Protein AF-A0A9L0I6N2-F1 (afdb_monomer_lite)

Secondary structure (DSSP, 8-state):
-HHHHHHHHHHHHHHHHHHHHSHHHHHHHHHHTTTT-THHHHHGGG----SS--PPP----S-TTTTT--HHHHS-SS--HHHHHHHHHHHHHHTT----HHHHTTHHHHHH-HHHHHHHHHHHHHHHHHT-SSSHHHHHHHHHHHHHHHHHHHHHTT----SS--S-----TTT-TTSPPHHHHHHHHHHHHHHHTSPPTT-SSTTGGG-SS---HHHHHHHHHHTT-HHHHHHHHHHHHHHHHHHHHHHHTTS--S-TT---HHHHHHHHHHHHS--HHHHHHHHHHHHT-SSHHIIIIIT-TT-HHHHHHHHHHTT-HHHHHHHHHH-TTS-HHHHHHHHHHHHHHTT-HHHHHHHHHHHHHH-SS--HHHHHHHHHHHHHTT--S------TTSSS--HHHHHHHHHHHHHTT-HHHHHHHHHHHHHHHHHHHHHS-TT-HHHHTTT-

pLDDT: mean 76.74, std 15.29, range [29.94, 94.12]

Organism: Equus asinus (NCBI:txid9793)

Structure (mmCIF, N/CA/C/O backbone):
data_AF-A0A9L0I6N2-F1
#
_entry.id   AF-A0A9L0I6N2-F1
#
loop_
_atom_site.group_PDB
_atom_site.id
_atom_site.type_symbol
_atom_site.label_atom_id
_atom_site.label_alt_id
_atom_site.label_comp_id
_atom_site.label_asym_id
_atom_site.label_entity_id
_atom_site.label_seq_id
_atom_site.pdbx_PDB_ins_code
_atom_site.Cartn_x
_atom_site.Cartn_y
_atom_site.Cartn_z
_atom_site.occupancy
_atom_site.B_iso_or_equiv
_atom_site.auth_seq_id
_atom_site.auth_comp_id
_atom_site.auth_asym_id
_atom_site.auth_atom_id
_atom_site.pdbx_PDB_model_num
ATOM 1 N N . MET A 1 1 ? -12.540 -26.976 2.824 1.00 43.28 1 MET A N 1
ATOM 2 C CA . MET A 1 1 ? -13.479 -25.825 2.878 1.00 43.28 1 MET A CA 1
ATOM 3 C C . MET A 1 1 ? -14.741 -26.036 3.734 1.00 43.28 1 MET A C 1
ATOM 5 O O . MET A 1 1 ? -15.064 -25.135 4.497 1.00 43.28 1 MET A O 1
ATOM 9 N N . LYS A 1 2 ? -15.456 -27.177 3.687 1.00 45.53 2 LYS A N 1
ATOM 10 C CA . LYS A 1 2 ? -16.758 -27.330 4.389 1.00 45.53 2 LYS A CA 1
ATOM 11 C C . LYS A 1 2 ? -16.704 -27.286 5.935 1.00 45.53 2 LYS A C 1
ATOM 13 O O . LYS A 1 2 ? -17.601 -26.705 6.534 1.00 45.53 2 LYS A O 1
ATOM 18 N N . LEU A 1 3 ? -15.654 -27.807 6.588 1.00 44.88 3 LEU A N 1
ATOM 19 C CA . LEU A 1 3 ? -15.541 -27.771 8.064 1.00 44.88 3 LEU A CA 1
ATOM 20 C C . LEU A 1 3 ? -15.314 -26.362 8.646 1.00 44.88 3 LEU A C 1
ATOM 22 O O . LEU A 1 3 ? -15.829 -26.064 9.722 1.00 44.88 3 LEU A O 1
ATOM 26 N N . GLY A 1 4 ? -14.582 -25.489 7.942 1.00 58.53 4 GLY A N 1
ATOM 27 C CA . GLY A 1 4 ? -14.341 -24.111 8.394 1.00 58.53 4 GLY A CA 1
ATOM 28 C C . GLY A 1 4 ? -15.640 -23.309 8.489 1.00 58.53 4 GLY A C 1
ATOM 29 O O . GLY A 1 4 ? -15.876 -22.618 9.474 1.00 58.53 4 GLY A O 1
ATOM 30 N N . SER A 1 5 ? -16.544 -23.499 7.523 1.00 71.25 5 SER A N 1
ATOM 31 C CA . SER A 1 5 ? -17.856 -22.844 7.516 1.00 71.25 5 SER A CA 1
ATOM 32 C C . SER A 1 5 ? -18.735 -23.256 8.705 1.00 71.25 5 SER A C 1
ATOM 34 O O . SER A 1 5 ? -19.420 -22.412 9.277 1.00 71.25 5 SER A O 1
ATOM 36 N N . VAL A 1 6 ? -18.689 -24.526 9.128 1.00 83.75 6 VAL A N 1
ATOM 37 C CA . VAL A 1 6 ? -19.496 -25.016 10.262 1.00 83.75 6 VAL A CA 1
ATOM 38 C C . VAL A 1 6 ? -19.011 -24.426 11.586 1.00 83.75 6 VAL A C 1
ATOM 40 O O . VAL A 1 6 ? -19.833 -23.951 12.368 1.00 83.75 6 VAL A O 1
ATOM 43 N N . LYS A 1 7 ? -17.691 -24.384 11.820 1.00 85.56 7 LYS A N 1
ATOM 44 C CA . LYS A 1 7 ? -17.122 -23.771 13.032 1.00 85.56 7 LYS A CA 1
ATOM 45 C C . LYS A 1 7 ? -17.431 -22.275 13.112 1.00 85.56 7 LYS A C 1
ATOM 47 O O . LYS A 1 7 ? -17.860 -21.813 14.163 1.00 85.56 7 LYS A O 1
ATOM 52 N N . VAL A 1 8 ? -17.298 -21.545 11.999 1.00 86.75 8 VAL A N 1
ATOM 53 C CA . VAL A 1 8 ? -17.641 -20.110 11.934 1.00 86.75 8 VAL A CA 1
ATOM 54 C C . VAL A 1 8 ? -19.121 -19.888 12.244 1.00 86.75 8 VAL A C 1
ATOM 56 O O . VAL A 1 8 ? -19.456 -19.020 13.041 1.00 86.75 8 VAL A O 1
ATOM 59 N N . ARG A 1 9 ? -20.019 -20.697 11.666 1.00 86.94 9 ARG A N 1
ATOM 60 C CA . ARG A 1 9 ? -21.462 -20.602 11.947 1.00 86.94 9 ARG A CA 1
ATOM 61 C C . ARG A 1 9 ? -21.775 -20.899 13.410 1.00 86.94 9 ARG A C 1
ATOM 63 O O . ARG A 1 9 ? -22.544 -20.166 14.017 1.00 86.94 9 ARG A O 1
ATOM 70 N N . SER A 1 10 ? -21.168 -21.937 13.984 1.00 87.38 10 SER A N 1
ATOM 71 C CA . SER A 1 10 ? -21.347 -22.270 15.400 1.00 87.38 10 SER A CA 1
ATOM 72 C C . SER A 1 10 ? -20.882 -21.132 16.307 1.00 87.38 10 SER A C 1
ATOM 74 O O . SER A 1 10 ? -21.614 -20.753 17.216 1.00 87.38 10 SER A O 1
ATOM 76 N N . ALA A 1 11 ? -19.702 -20.563 16.046 1.00 86.69 11 ALA A N 1
ATOM 77 C CA . ALA A 1 11 ? -19.175 -19.429 16.800 1.00 86.69 11 ALA A CA 1
ATOM 78 C C . ALA A 1 11 ? -20.093 -18.201 16.693 1.00 86.69 11 ALA A C 1
ATOM 80 O O . ALA A 1 11 ? -20.437 -17.610 17.714 1.00 86.69 11 ALA A O 1
ATOM 81 N N . ALA A 1 12 ? -20.579 -17.882 15.489 1.00 87.25 12 ALA A N 1
ATOM 82 C CA . ALA A 1 12 ? -21.485 -16.758 15.263 1.00 87.25 12 ALA A CA 1
ATOM 83 C C . ALA A 1 12 ? -22.802 -16.919 16.033 1.00 87.25 12 ALA A C 1
ATOM 85 O O . ALA A 1 12 ? -23.264 -15.982 16.679 1.00 87.25 12 ALA A O 1
ATOM 86 N N . VAL A 1 13 ? -23.385 -18.123 16.014 1.00 87.00 13 VAL A N 1
ATOM 87 C CA . VAL A 1 13 ? -24.610 -18.430 16.765 1.00 87.00 13 VAL A CA 1
ATOM 88 C C . VAL A 1 13 ? -24.383 -18.293 18.270 1.00 87.00 13 VAL A C 1
ATOM 90 O O . VAL A 1 13 ? -25.239 -17.742 18.959 1.00 87.00 13 VAL A O 1
ATOM 93 N N . THR A 1 14 ? -23.247 -18.767 18.786 1.00 86.50 14 THR A N 1
ATOM 94 C CA . THR A 1 14 ? -22.899 -18.626 20.206 1.00 86.50 14 THR A CA 1
ATOM 95 C C . THR A 1 14 ? -22.744 -17.156 20.596 1.00 86.50 14 THR A C 1
ATOM 97 O O . THR A 1 14 ? -23.366 -16.728 21.567 1.00 86.50 14 THR A O 1
ATOM 100 N N . CYS A 1 15 ? -21.998 -16.361 19.820 1.00 86.06 15 CYS A N 1
ATOM 101 C CA . CYS A 1 15 ? -21.836 -14.927 20.070 1.00 86.06 15 CYS A CA 1
ATOM 102 C C . CYS A 1 15 ? -23.183 -14.193 20.037 1.00 86.06 15 CYS A C 1
ATOM 104 O O . CYS A 1 15 ? -23.498 -13.473 20.979 1.00 86.06 15 CYS A O 1
ATOM 106 N N . LEU A 1 16 ? -24.020 -14.424 19.018 1.00 86.50 16 LEU A N 1
ATOM 107 C CA . LEU A 1 16 ? -25.335 -13.778 18.904 1.00 86.50 16 LEU A CA 1
ATOM 108 C C . LEU A 1 16 ? -26.267 -14.130 20.067 1.00 86.50 16 LEU A C 1
ATOM 110 O O . LEU A 1 16 ? -26.911 -13.244 20.624 1.00 86.50 16 LEU A O 1
ATOM 114 N N . LYS A 1 17 ? -26.321 -15.407 20.465 1.00 85.62 17 LYS A N 1
ATOM 115 C CA . LYS A 1 17 ? -27.121 -15.839 21.621 1.00 85.62 17 LYS A CA 1
ATOM 116 C C . LYS A 1 17 ? -26.654 -15.176 22.910 1.00 85.62 17 LYS A C 1
ATOM 118 O O . LYS A 1 17 ? -27.492 -14.760 23.705 1.00 85.62 17 LYS A O 1
ATOM 123 N N . ASN A 1 18 ? -25.341 -15.074 23.108 1.00 84.69 18 ASN A N 1
ATOM 124 C CA . ASN A 1 18 ? -24.776 -14.458 24.302 1.00 84.69 18 ASN A CA 1
ATOM 125 C C . ASN A 1 18 ? -25.032 -12.945 24.319 1.00 84.69 18 ASN A C 1
ATOM 127 O O . ASN A 1 18 ? -25.491 -12.438 25.336 1.00 84.69 18 ASN A O 1
ATOM 131 N N . ILE A 1 19 ? -24.822 -12.247 23.196 1.00 85.75 19 ILE A N 1
ATOM 132 C CA . ILE A 1 19 ? -25.067 -10.800 23.066 1.00 85.75 19 ILE A CA 1
ATOM 133 C C . ILE A 1 19 ? -26.544 -10.477 23.309 1.00 85.75 19 ILE A C 1
ATOM 135 O O . ILE A 1 19 ? -26.860 -9.574 24.070 1.00 85.75 19 ILE A O 1
ATOM 139 N N . LEU A 1 20 ? -27.475 -11.234 22.722 1.00 83.62 20 LEU A N 1
ATOM 140 C CA . LEU A 1 20 ? -28.909 -11.008 22.945 1.00 83.62 20 LEU A CA 1
ATOM 141 C C . LEU A 1 20 ? -29.366 -11.392 24.362 1.00 83.62 20 LEU A C 1
ATOM 143 O O . LEU A 1 20 ? -30.447 -10.983 24.779 1.00 83.62 20 LEU A O 1
ATOM 147 N N . ALA A 1 21 ? -28.572 -12.169 25.104 1.00 83.19 21 ALA A N 1
ATOM 148 C CA . ALA A 1 21 ? -28.856 -12.530 26.490 1.00 83.19 21 ALA A CA 1
ATOM 149 C C . ALA A 1 21 ? -28.376 -11.479 27.514 1.00 83.19 21 ALA A C 1
ATOM 151 O O . ALA A 1 21 ? -28.763 -11.564 28.685 1.00 83.19 21 ALA A O 1
ATOM 152 N N . THR A 1 22 ? -27.563 -10.491 27.116 1.00 82.81 22 THR A N 1
ATOM 153 C CA . THR A 1 22 ? -27.103 -9.413 28.012 1.00 82.81 22 THR A CA 1
ATOM 154 C C . THR A 1 22 ? -28.194 -8.367 28.254 1.00 82.81 22 THR A C 1
ATOM 156 O O . THR A 1 22 ? -29.207 -8.307 27.548 1.00 82.81 22 THR A O 1
ATOM 159 N N . LYS A 1 23 ? -27.997 -7.502 29.259 1.00 78.62 23 LYS A N 1
ATOM 160 C CA . LYS A 1 23 ? -28.908 -6.376 29.547 1.00 78.62 23 LYS A CA 1
ATOM 161 C C . LYS A 1 23 ? -28.965 -5.391 28.372 1.00 78.62 23 LYS A C 1
ATOM 163 O O . LYS A 1 23 ? -30.046 -4.930 28.008 1.00 78.62 23 LYS A O 1
ATOM 168 N N . THR A 1 24 ? -27.814 -5.131 27.753 1.00 80.69 24 THR A N 1
ATOM 169 C CA . THR A 1 24 ? -27.653 -4.282 26.562 1.00 80.69 24 THR A CA 1
ATOM 170 C C . THR A 1 24 ? -28.343 -4.863 25.322 1.00 80.69 24 THR A C 1
ATOM 172 O O . THR A 1 24 ? -29.019 -4.138 24.593 1.00 80.69 24 THR A O 1
ATOM 175 N N . GLY A 1 25 ? -28.272 -6.181 25.107 1.00 81.12 25 GLY A N 1
ATOM 176 C CA . GLY A 1 25 ? -28.994 -6.845 24.017 1.00 81.12 25 GLY A CA 1
ATOM 177 C C . GLY A 1 25 ? -30.518 -6.764 24.165 1.00 81.12 25 GLY A C 1
ATOM 178 O O . GLY A 1 25 ? -31.237 -6.570 23.183 1.00 81.12 25 GLY A O 1
ATOM 179 N N . HIS A 1 26 ? -31.024 -6.846 25.399 1.00 79.88 26 HIS A N 1
ATOM 180 C CA . HIS A 1 26 ? -32.454 -6.700 25.677 1.00 79.88 26 HIS A CA 1
ATOM 181 C C . HIS A 1 26 ? -32.957 -5.266 25.468 1.00 79.88 26 HIS A C 1
ATOM 183 O O . HIS A 1 26 ? -34.037 -5.086 24.906 1.00 79.88 26 HIS A O 1
ATOM 189 N N . SER A 1 27 ? -32.195 -4.245 25.880 1.00 81.31 27 SER A N 1
ATOM 190 C CA . SER A 1 27 ? -32.579 -2.847 25.638 1.00 81.31 27 SER A CA 1
ATOM 191 C C . SER A 1 27 ? -32.577 -2.510 24.146 1.00 81.31 27 SER A C 1
ATOM 193 O O . SER A 1 27 ? -33.530 -1.896 23.666 1.00 81.31 27 SER A O 1
ATOM 195 N N . PHE A 1 28 ? -31.579 -2.990 23.394 1.00 83.50 28 PHE A N 1
ATOM 196 C CA . PHE A 1 28 ? -31.546 -2.893 21.932 1.00 83.50 28 PHE A CA 1
ATOM 197 C C . PHE A 1 28 ? -32.818 -3.478 21.301 1.00 83.50 28 PHE A C 1
ATOM 199 O O . PHE A 1 28 ? -33.461 -2.828 20.476 1.00 83.50 28 PHE A O 1
ATOM 206 N N . TRP A 1 29 ? -33.235 -4.669 21.738 1.00 80.19 29 TRP A N 1
ATOM 207 C CA . TRP A 1 29 ? -34.433 -5.323 21.213 1.00 80.19 29 TRP A CA 1
ATOM 208 C C . TRP A 1 29 ? -35.712 -4.505 21.444 1.00 80.19 29 TRP A C 1
ATOM 210 O O . TRP A 1 29 ? -36.532 -4.373 20.537 1.00 80.19 29 TRP A O 1
ATOM 220 N N . GLU A 1 30 ? -35.896 -3.935 22.637 1.00 80.44 30 GLU A N 1
ATOM 221 C CA . GLU A 1 30 ? -37.092 -3.141 22.960 1.00 80.44 30 GLU A CA 1
ATOM 222 C C . GLU A 1 30 ? -37.143 -1.798 22.214 1.00 80.44 30 GLU A C 1
ATOM 224 O O . GLU A 1 30 ? -38.230 -1.322 21.875 1.00 80.44 30 GLU A O 1
ATOM 229 N N . ILE A 1 31 ? -35.983 -1.205 21.912 1.00 81.38 31 ILE A N 1
ATOM 230 C CA . ILE A 1 31 ? -35.887 0.002 21.080 1.00 81.38 31 ILE A CA 1
ATOM 231 C C . ILE A 1 31 ? -36.277 -0.334 19.637 1.00 81.38 31 ILE A C 1
ATOM 233 O O . ILE A 1 31 ? -37.157 0.311 19.067 1.00 81.38 31 ILE A O 1
ATOM 237 N N . TYR A 1 32 ? -35.671 -1.376 19.065 1.00 77.50 32 TYR A N 1
ATOM 238 C CA . TYR A 1 32 ? -35.809 -1.677 17.640 1.00 77.50 32 TYR A CA 1
ATOM 239 C C . TYR A 1 32 ? -37.101 -2.417 17.275 1.00 77.50 32 TYR A C 1
ATOM 241 O O . TYR A 1 32 ? -37.584 -2.310 16.148 1.00 77.50 32 TYR A O 1
ATOM 249 N N . LYS A 1 33 ? -37.755 -3.088 18.233 1.00 75.69 33 LYS A N 1
ATOM 250 C CA . LYS A 1 33 ? -39.103 -3.650 18.035 1.00 75.69 33 LYS A CA 1
ATOM 251 C C . LYS A 1 33 ? -40.115 -2.591 17.570 1.00 75.69 33 LYS A C 1
ATOM 253 O O . LYS A 1 33 ? -41.088 -2.936 16.904 1.00 75.69 33 LYS A O 1
ATOM 258 N N . LYS A 1 34 ? -39.894 -1.315 17.910 1.00 71.50 34 LYS A N 1
ATOM 259 C CA . LYS A 1 34 ? -40.766 -0.195 17.529 1.00 71.50 34 LYS A CA 1
ATOM 260 C C . LYS A 1 34 ? -40.524 0.317 16.105 1.00 71.50 34 LYS A C 1
ATOM 262 O O . LYS A 1 34 ? -41.421 0.937 15.550 1.00 71.50 34 LYS A O 1
ATOM 267 N N . THR A 1 35 ? -39.358 0.059 15.511 1.00 69.19 35 THR A N 1
ATOM 268 C CA . THR A 1 35 ? -38.932 0.632 14.220 1.00 69.19 35 THR A CA 1
ATOM 269 C C . THR A 1 35 ? -39.168 -0.271 13.003 1.00 69.19 35 THR A C 1
ATOM 271 O O . THR A 1 35 ? -38.786 0.101 11.899 1.00 69.19 35 THR A O 1
ATOM 274 N N . THR A 1 36 ? -39.844 -1.421 13.155 1.00 66.94 36 THR A N 1
ATOM 275 C CA . THR A 1 36 ? -40.157 -2.366 12.052 1.00 66.94 36 THR A CA 1
ATOM 276 C C . THR A 1 36 ? -38.951 -2.681 11.155 1.00 66.94 36 THR A C 1
ATOM 278 O O . THR A 1 36 ? -39.049 -2.657 9.932 1.00 66.94 36 THR A O 1
ATOM 281 N N . ASP A 1 37 ? -37.796 -2.968 11.758 1.00 74.25 37 ASP A N 1
ATOM 282 C CA . ASP A 1 37 ? -36.598 -3.352 11.008 1.00 74.25 37 ASP A CA 1
ATOM 283 C C . ASP A 1 37 ? -36.689 -4.830 10.555 1.00 74.25 37 ASP A C 1
ATOM 285 O O . ASP A 1 37 ? -36.819 -5.723 11.407 1.00 74.25 37 ASP A O 1
ATOM 289 N N . PRO A 1 38 ? -36.607 -5.135 9.242 1.00 77.62 38 PRO A N 1
ATOM 290 C CA . PRO A 1 38 ? -36.622 -6.507 8.731 1.00 77.62 38 PRO A CA 1
ATOM 291 C C . PRO A 1 38 ? -35.465 -7.379 9.254 1.00 77.62 38 PRO A C 1
ATOM 293 O O . PRO A 1 38 ? -35.594 -8.605 9.274 1.00 77.62 38 PRO A O 1
ATOM 296 N N . MET A 1 39 ? -34.360 -6.793 9.733 1.00 75.25 39 MET A N 1
ATOM 297 C CA . MET A 1 39 ? -33.231 -7.539 10.308 1.00 75.25 39 MET A CA 1
ATOM 298 C C . MET A 1 39 ? -33.570 -8.227 11.637 1.00 75.25 39 MET A C 1
ATOM 300 O O . MET A 1 39 ? -33.010 -9.282 11.948 1.00 75.25 39 MET A O 1
ATOM 304 N N . LEU A 1 40 ? -34.541 -7.713 12.400 1.00 76.62 40 LEU A N 1
ATOM 305 C CA . LEU A 1 40 ? -34.967 -8.325 13.666 1.00 76.62 40 LEU A CA 1
ATOM 306 C C . LEU A 1 40 ? -35.593 -9.708 13.476 1.00 76.62 40 LEU 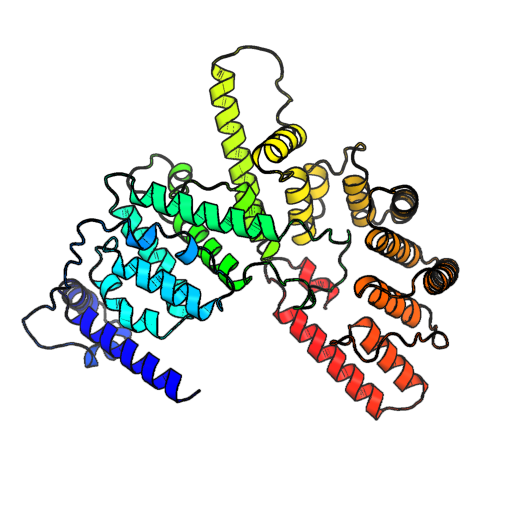A C 1
ATOM 308 O O . LEU A 1 40 ? -35.489 -10.555 14.364 1.00 76.62 40 LEU A O 1
ATOM 312 N N . ILE A 1 41 ? -36.201 -9.963 12.315 1.00 77.88 41 ILE A N 1
ATOM 313 C CA . ILE A 1 41 ? -36.794 -11.264 11.980 1.00 77.88 41 ILE A CA 1
ATOM 314 C C . ILE A 1 41 ? -35.710 -12.350 11.995 1.00 77.88 41 ILE A C 1
ATOM 316 O O . ILE A 1 41 ? -35.926 -13.4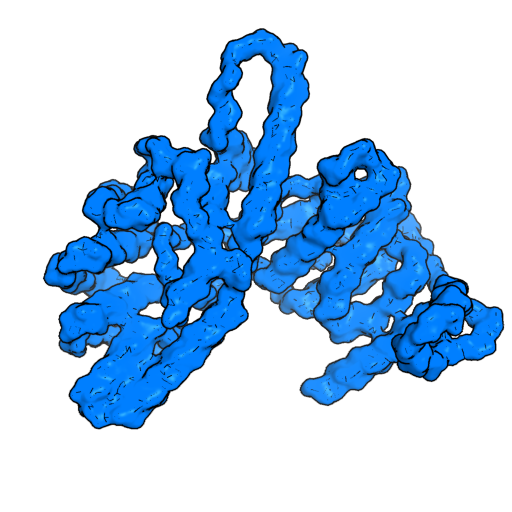36 12.533 1.00 77.88 41 ILE A O 1
ATOM 320 N N . TYR A 1 42 ? -34.518 -12.032 11.486 1.00 81.00 42 TYR A N 1
ATOM 321 C CA . TYR A 1 42 ? -33.380 -12.951 11.461 1.00 81.00 42 TYR A CA 1
ATOM 322 C C . TYR A 1 42 ? -32.719 -13.135 12.832 1.00 81.00 42 TYR A C 1
ATOM 324 O O . TYR A 1 42 ? -32.116 -14.177 13.084 1.00 81.00 42 TYR A O 1
ATOM 332 N N . LEU A 1 43 ? -32.845 -12.156 13.732 1.00 81.81 43 LEU A N 1
ATOM 333 C CA . LEU A 1 43 ? -32.288 -12.216 15.087 1.00 81.81 43 LEU A CA 1
ATOM 334 C C . LEU A 1 43 ? -33.218 -12.916 16.091 1.00 81.81 43 LEU A C 1
ATOM 336 O O . LEU A 1 43 ? -32.746 -13.467 17.088 1.00 81.81 43 LEU A O 1
ATOM 340 N N . HIS A 1 44 ? -34.525 -12.958 15.814 1.00 79.00 44 HIS A N 1
ATOM 341 C CA . HIS A 1 44 ? -35.540 -13.563 16.682 1.00 79.00 44 HIS A CA 1
ATOM 342 C C . HIS A 1 44 ? -35.218 -15.003 17.146 1.00 79.00 44 HIS A C 1
ATOM 344 O O . HIS A 1 44 ? -35.379 -15.281 18.337 1.00 79.00 44 HIS A O 1
ATOM 350 N N . PRO A 1 45 ? -34.717 -15.923 16.292 1.00 81.69 45 PRO A N 1
ATOM 351 C CA . PRO A 1 45 ? -34.408 -17.299 16.700 1.00 81.69 45 PRO A CA 1
ATOM 352 C C . PRO A 1 45 ? -33.291 -17.419 17.749 1.00 81.69 45 PRO A C 1
ATOM 354 O O . PRO A 1 45 ? -33.167 -18.455 18.403 1.00 81.69 45 PRO A O 1
ATOM 357 N N . PHE A 1 46 ? -32.458 -16.387 17.902 1.00 79.88 46 PHE A N 1
ATOM 358 C CA . PHE A 1 46 ? -31.312 -16.390 18.815 1.00 79.88 46 PHE A CA 1
ATOM 359 C C . PHE A 1 46 ? -31.632 -15.777 20.181 1.00 79.88 46 PHE A C 1
ATOM 361 O O . PHE A 1 46 ? -30.799 -15.827 21.086 1.00 79.88 46 PHE A O 1
ATOM 368 N N . ARG A 1 47 ? -32.845 -15.244 20.361 1.00 76.38 47 ARG A N 1
ATOM 369 C CA . ARG A 1 47 ? -33.296 -14.679 21.631 1.00 76.38 47 ARG A CA 1
ATOM 370 C C . ARG A 1 47 ? -33.510 -15.778 22.668 1.00 76.38 47 ARG A C 1
ATOM 372 O O . ARG A 1 47 ? -34.206 -16.764 22.432 1.00 76.38 47 ARG A O 1
ATOM 379 N N . THR A 1 48 ? -32.978 -15.569 23.866 1.00 68.44 48 THR A N 1
ATOM 380 C CA . THR A 1 48 ? -33.305 -16.394 25.030 1.00 68.44 48 THR A CA 1
ATOM 381 C C . THR A 1 48 ? -34.492 -15.775 25.776 1.00 68.44 48 THR A C 1
ATOM 383 O O . THR A 1 48 ? -34.518 -14.582 26.049 1.00 68.44 48 THR A O 1
ATOM 386 N N . SER A 1 49 ? -35.517 -16.568 26.109 1.00 58.72 49 SER A N 1
ATOM 387 C CA . SER A 1 49 ? -36.705 -16.092 26.850 1.00 58.72 49 SER A CA 1
ATOM 388 C C . SER A 1 49 ? -36.481 -15.981 28.368 1.00 58.72 49 SER A C 1
ATOM 390 O O . SER A 1 49 ? -37.425 -15.776 29.135 1.00 58.72 49 SER A O 1
ATOM 392 N N . ARG A 1 50 ? -35.240 -16.176 28.834 1.00 56.06 50 ARG A N 1
ATOM 393 C CA . ARG A 1 50 ? -34.921 -16.285 30.260 1.00 56.06 50 ARG A CA 1
ATOM 394 C C . ARG A 1 50 ? -34.800 -14.896 30.887 1.00 56.06 50 ARG A C 1
ATOM 396 O O . ARG A 1 50 ? -34.005 -14.083 30.449 1.00 56.06 50 ARG A O 1
ATOM 403 N N . LYS A 1 51 ? -35.514 -14.678 31.998 1.00 53.16 51 LYS A N 1
ATOM 404 C CA . LYS A 1 51 ? -35.446 -13.458 32.833 1.00 53.16 51 LYS A CA 1
ATOM 405 C C . LYS A 1 51 ? -34.101 -13.252 33.560 1.00 53.16 51 LYS A C 1
ATOM 407 O O . LYS A 1 51 ? -33.946 -12.263 34.266 1.00 53.16 51 LYS A O 1
ATOM 412 N N . LYS A 1 52 ? -33.157 -14.196 33.449 1.00 56.09 52 LYS A N 1
ATOM 413 C CA . LYS A 1 52 ? -31.809 -14.090 34.024 1.00 56.09 52 LYS A CA 1
ATOM 414 C C . LYS A 1 52 ? -30.856 -13.624 32.929 1.00 56.09 52 LYS A C 1
ATOM 416 O O . LYS A 1 52 ? -30.625 -14.373 31.982 1.00 56.09 52 LYS A O 1
ATOM 421 N N . PHE A 1 53 ? -30.346 -12.407 33.075 1.00 59.69 53 PHE A N 1
ATOM 422 C CA . PHE A 1 53 ? -29.342 -11.847 32.177 1.00 59.69 53 PHE A CA 1
ATOM 423 C C . PHE A 1 53 ? -28.029 -12.613 32.307 1.00 59.69 53 PHE A C 1
ATOM 425 O O . PHE A 1 53 ? -27.668 -13.054 33.399 1.00 59.69 53 PHE A O 1
ATOM 432 N N . LEU A 1 54 ? -27.331 -12.769 31.187 1.00 64.69 54 LEU A N 1
ATOM 433 C CA . LEU A 1 54 ? -25.981 -13.309 31.189 1.00 64.69 54 LEU A CA 1
ATOM 434 C C . LEU A 1 54 ? -25.049 -12.199 31.688 1.00 64.69 54 LEU A C 1
ATOM 436 O O . LEU A 1 54 ? -24.877 -11.187 31.013 1.00 64.69 54 LEU A O 1
ATOM 440 N N . GLU A 1 55 ? -24.524 -12.353 32.903 1.00 58.69 55 GLU A N 1
ATOM 441 C CA . GLU A 1 55 ? -23.478 -11.474 33.423 1.00 58.69 55 GLU A CA 1
ATOM 442 C C . GLU A 1 55 ? -22.150 -11.913 32.815 1.00 58.69 55 GLU A C 1
ATOM 444 O O . GLU A 1 55 ? -21.749 -13.073 32.942 1.00 58.69 55 GLU A O 1
ATOM 449 N N . VAL A 1 56 ? -21.506 -11.003 32.085 1.00 61.16 56 VAL A N 1
ATOM 450 C CA . VAL A 1 56 ? -20.202 -11.283 31.491 1.00 61.16 56 VAL A CA 1
ATOM 451 C C . VAL A 1 56 ? -19.171 -11.336 32.625 1.00 61.16 56 VAL A C 1
ATOM 453 O O . VAL A 1 56 ? -19.175 -10.434 33.469 1.00 61.16 56 VAL A O 1
ATOM 456 N N . PRO A 1 57 ? -18.325 -12.383 32.704 1.00 57.22 57 PRO A N 1
ATOM 457 C CA . PRO A 1 57 ? -17.301 -12.471 33.736 1.00 57.22 57 PRO A CA 1
ATOM 458 C C . PRO A 1 57 ? -16.406 -11.234 33.681 1.00 57.22 57 PRO A C 1
ATOM 460 O O . PRO A 1 57 ? -15.795 -10.959 32.649 1.00 57.22 57 PRO A O 1
ATOM 463 N N . ARG A 1 58 ? -16.317 -10.491 34.788 1.00 54.91 58 ARG A N 1
ATOM 464 C CA . ARG A 1 58 ? -15.298 -9.450 34.922 1.00 54.91 58 ARG A CA 1
ATOM 465 C C . ARG A 1 58 ? -13.947 -10.147 34.987 1.00 54.91 58 ARG A C 1
ATOM 467 O O . ARG A 1 58 ? -13.702 -10.942 35.892 1.00 54.91 58 ARG A O 1
ATOM 474 N N . ILE A 1 59 ? -13.104 -9.901 33.991 1.00 58.53 59 ILE A N 1
ATOM 475 C CA . ILE A 1 59 ? -11.712 -10.344 34.011 1.00 58.53 59 ILE A CA 1
ATOM 476 C C . ILE A 1 59 ? -10.969 -9.362 34.920 1.00 58.53 59 ILE A C 1
ATOM 478 O O . ILE A 1 59 ? -10.320 -8.433 34.450 1.00 58.53 59 ILE A O 1
ATOM 482 N N . ASP A 1 60 ? -11.116 -9.542 36.231 1.00 51.06 60 ASP A N 1
ATOM 483 C CA . ASP A 1 60 ? -10.352 -8.802 37.233 1.00 51.06 60 ASP A CA 1
ATOM 484 C C . ASP A 1 60 ? -8.960 -9.451 37.326 1.00 51.06 60 ASP A C 1
ATOM 486 O O . ASP A 1 60 ? -8.701 -10.308 38.170 1.00 51.06 60 ASP A O 1
ATOM 490 N N . LYS A 1 61 ? -8.074 -9.123 36.378 1.00 55.94 61 LYS A N 1
ATOM 491 C CA . LYS A 1 61 ? -6.649 -9.473 36.471 1.00 55.94 61 LYS A CA 1
ATOM 492 C C . LYS A 1 61 ? -5.932 -8.418 37.307 1.00 55.94 61 LYS A C 1
ATOM 494 O O . LYS A 1 61 ? -6.094 -7.230 37.050 1.00 55.94 61 LYS A O 1
ATOM 499 N N . GLU A 1 62 ? -5.108 -8.865 38.255 1.00 48.19 62 GLU A N 1
ATOM 500 C CA . GLU A 1 62 ? -4.311 -7.985 39.125 1.00 48.19 62 GLU A CA 1
ATOM 501 C C . GLU A 1 62 ? -3.324 -7.115 38.320 1.00 48.19 62 GLU A C 1
ATOM 503 O O . GLU A 1 62 ? -3.125 -5.962 38.683 1.00 48.19 62 GLU A O 1
ATOM 508 N N . ASN A 1 63 ? -2.827 -7.607 37.172 1.00 57.38 63 ASN A N 1
ATOM 509 C CA . ASN A 1 63 ? -2.001 -6.860 36.211 1.00 57.38 63 ASN A CA 1
ATOM 510 C C . ASN A 1 63 ? -2.487 -7.084 34.759 1.00 57.38 63 ASN A C 1
ATOM 512 O O . ASN A 1 63 ? -2.009 -7.987 34.069 1.00 57.38 63 ASN A O 1
ATOM 516 N N . PRO A 1 64 ? -3.439 -6.285 34.247 1.00 60.72 64 PRO A N 1
ATOM 517 C CA . PRO A 1 64 ? -3.985 -6.470 32.898 1.00 60.72 64 PRO A CA 1
ATOM 518 C C . PRO A 1 64 ? -2.980 -6.136 31.775 1.00 60.72 64 PRO A C 1
ATOM 520 O O . PRO A 1 64 ? -3.134 -6.606 30.648 1.00 60.72 64 PRO A O 1
ATOM 523 N N . LEU A 1 65 ? -1.934 -5.364 32.092 1.00 60.91 65 LEU A N 1
ATOM 524 C CA . LEU A 1 65 ? -0.922 -4.876 31.147 1.00 60.91 65 LEU A CA 1
ATOM 525 C C . LEU A 1 65 ? 0.181 -5.914 30.856 1.00 60.91 65 LEU A C 1
ATOM 527 O O . LEU A 1 65 ? 0.638 -6.001 29.721 1.00 60.91 65 LEU A O 1
ATOM 531 N N . GLU A 1 66 ? 0.560 -6.755 31.830 1.00 62.72 66 GLU A N 1
ATOM 532 C CA . GLU A 1 66 ? 1.678 -7.716 31.698 1.00 62.72 66 GLU A CA 1
ATOM 533 C C . GLU A 1 66 ? 1.473 -8.736 30.568 1.00 62.72 66 GLU A C 1
ATOM 535 O O . GLU A 1 66 ? 2.430 -9.162 29.930 1.00 62.72 66 GLU A O 1
ATOM 540 N N . GLY A 1 67 ? 0.223 -9.113 30.279 1.00 65.81 67 GLY A N 1
ATOM 541 C CA . GLY A 1 67 ? -0.085 -10.045 29.190 1.00 65.81 67 GLY A CA 1
ATOM 542 C C . GLY A 1 67 ? 0.029 -9.441 27.785 1.00 65.81 67 GLY A C 1
ATOM 543 O O . GLY A 1 67 ? 0.122 -10.192 26.816 1.00 65.81 67 GLY A O 1
ATOM 544 N N . LEU A 1 68 ? -0.004 -8.109 27.665 1.00 73.44 68 LEU A N 1
ATOM 545 C CA . LEU A 1 68 ? 0.081 -7.375 26.395 1.00 73.44 68 LEU A CA 1
ATOM 546 C C . LEU A 1 68 ? 1.423 -6.668 26.195 1.00 73.44 68 LEU A C 1
ATOM 548 O O . LEU A 1 68 ? 1.675 -6.190 25.090 1.00 73.44 68 LEU A O 1
ATOM 552 N N . ASP A 1 69 ? 2.271 -6.619 27.222 1.00 76.25 69 ASP A N 1
ATOM 553 C CA . ASP A 1 69 ? 3.582 -5.971 27.151 1.00 76.25 69 ASP A CA 1
ATOM 554 C C . ASP A 1 69 ? 4.655 -6.819 26.436 1.00 76.25 69 ASP A C 1
ATOM 556 O O . ASP A 1 69 ? 5.790 -6.398 26.217 1.00 76.25 69 ASP A O 1
ATOM 560 N N . ASP A 1 70 ? 4.296 -8.032 26.010 1.00 79.19 70 ASP A N 1
ATOM 561 C CA . ASP A 1 70 ? 5.175 -8.880 25.215 1.00 79.19 70 ASP A CA 1
ATOM 562 C C . ASP A 1 70 ? 5.277 -8.372 23.765 1.00 79.19 70 ASP A C 1
ATOM 564 O O . ASP A 1 70 ? 4.372 -8.539 22.942 1.00 79.19 70 ASP A O 1
ATOM 568 N N . THR A 1 71 ? 6.432 -7.799 23.423 1.00 77.31 71 THR A N 1
ATOM 569 C CA . THR A 1 71 ? 6.765 -7.336 22.060 1.00 77.31 71 THR A CA 1
ATOM 570 C C . THR A 1 71 ? 6.595 -8.413 20.976 1.00 77.31 71 THR A C 1
ATOM 572 O O . THR A 1 71 ? 6.311 -8.089 19.818 1.00 77.31 71 THR A O 1
ATOM 575 N N . SER A 1 72 ? 6.715 -9.700 21.325 1.00 78.56 72 SER A N 1
ATOM 576 C CA . SER A 1 72 ? 6.548 -10.818 20.387 1.00 78.56 72 SER A CA 1
ATOM 577 C C . SER A 1 72 ? 5.095 -11.045 19.948 1.00 78.56 72 SER A C 1
ATOM 579 O O . SER A 1 72 ? 4.850 -11.671 18.914 1.00 78.56 72 SER A O 1
ATOM 581 N N . LEU A 1 73 ? 4.128 -10.508 20.700 1.00 82.75 73 LEU A N 1
ATOM 582 C CA . LEU A 1 73 ? 2.706 -10.534 20.363 1.00 82.75 73 LEU A CA 1
ATOM 583 C C . LEU A 1 73 ? 2.383 -9.550 19.230 1.00 82.75 73 LEU A C 1
ATOM 585 O O . LEU A 1 73 ? 1.606 -9.855 18.322 1.00 82.75 73 LEU A O 1
ATOM 589 N N . TRP A 1 74 ? 2.991 -8.366 19.281 1.00 84.06 74 TRP A N 1
ATOM 590 C CA . TRP A 1 74 ? 2.722 -7.269 18.355 1.00 84.06 74 TRP A CA 1
ATOM 591 C C . TRP A 1 74 ? 3.485 -7.417 17.044 1.00 84.06 74 TRP A C 1
ATOM 593 O O . TRP A 1 74 ? 2.964 -7.045 15.996 1.00 84.06 74 TRP A O 1
ATOM 603 N N . ILE A 1 75 ? 4.675 -8.021 17.077 1.00 82.06 75 ILE A N 1
ATOM 604 C CA . ILE A 1 75 ? 5.514 -8.231 15.895 1.00 82.06 75 ILE A CA 1
ATOM 605 C C . ILE A 1 75 ? 5.342 -9.669 15.377 1.00 82.06 75 ILE A C 1
ATOM 607 O O . ILE A 1 75 ? 5.679 -10.620 16.082 1.00 82.06 75 ILE A O 1
ATOM 611 N N . PRO A 1 76 ? 4.889 -9.880 14.126 1.00 77.00 76 PRO A N 1
ATOM 612 C CA . PRO A 1 76 ? 4.813 -11.215 13.539 1.00 77.00 76 PRO A CA 1
ATOM 613 C C . PRO A 1 76 ? 6.220 -11.811 13.345 1.00 77.00 76 PRO A C 1
ATOM 615 O O . PRO A 1 76 ? 6.883 -11.563 12.344 1.00 77.00 76 PRO A O 1
ATOM 618 N N . GLN A 1 77 ? 6.692 -12.630 14.288 1.00 63.38 77 GLN A N 1
ATOM 619 C CA . GLN A 1 77 ? 8.032 -13.245 14.264 1.00 63.38 77 GLN A CA 1
ATOM 620 C C . GLN A 1 77 ? 8.178 -14.396 13.238 1.00 63.38 77 GLN A C 1
ATOM 622 O O . GLN A 1 77 ? 8.720 -15.439 13.582 1.00 63.38 77 GLN A O 1
ATOM 627 N N . SER A 1 78 ? 7.696 -14.246 11.993 1.00 58.00 78 SER A N 1
ATOM 628 C CA . SER A 1 78 ? 7.575 -15.265 10.911 1.00 58.00 78 SER A CA 1
ATOM 629 C C . SER A 1 78 ? 6.312 -16.145 10.903 1.00 58.00 78 SER A C 1
ATOM 631 O O . SER A 1 78 ? 6.162 -17.018 10.047 1.00 58.00 78 SER A O 1
ATOM 633 N N . LYS A 1 79 ? 5.353 -15.910 11.807 1.00 60.00 79 LYS A N 1
ATOM 634 C CA . LYS A 1 79 ? 4.046 -16.595 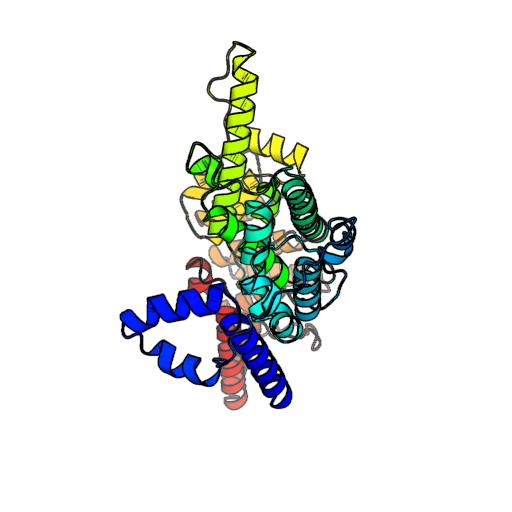11.769 1.00 60.00 79 LYS A CA 1
ATOM 635 C C . LYS A 1 79 ? 3.158 -16.015 10.659 1.00 60.00 79 LYS A C 1
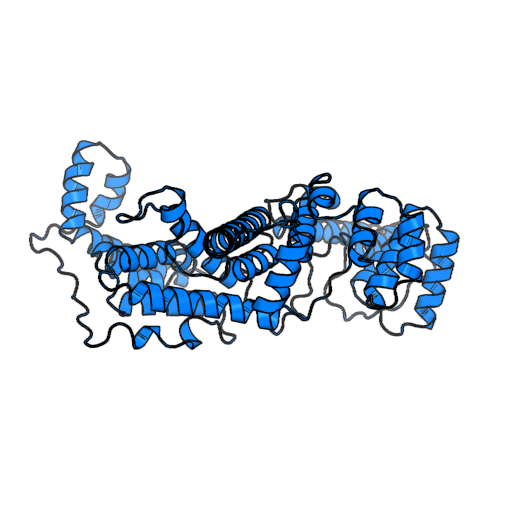ATOM 637 O O . LYS A 1 79 ? 3.160 -14.808 10.437 1.00 60.00 79 LYS A O 1
ATOM 642 N N . ASN A 1 80 ? 2.362 -16.873 10.009 1.00 81.12 80 ASN A N 1
ATOM 643 C CA . ASN A 1 80 ? 1.326 -16.463 9.050 1.00 81.12 80 ASN A CA 1
ATOM 644 C C . ASN A 1 80 ? 0.406 -15.403 9.694 1.00 81.12 80 ASN A C 1
ATOM 646 O O . ASN A 1 80 ? -0.017 -15.579 10.844 1.00 81.12 80 ASN A O 1
ATOM 650 N N . HIS A 1 81 ? 0.096 -14.338 8.949 1.00 85.50 81 HIS A N 1
ATOM 651 C CA . HIS A 1 81 ? -0.777 -13.234 9.353 1.00 85.50 81 HIS A CA 1
ATOM 652 C C . HIS A 1 81 ? -2.053 -13.715 10.053 1.00 85.50 81 HIS A C 1
ATOM 654 O O . HIS A 1 81 ? -2.418 -13.201 11.109 1.00 85.50 81 HIS A O 1
ATOM 660 N N . ASP A 1 82 ? -2.668 -14.770 9.521 1.00 87.12 82 ASP A N 1
ATOM 661 C CA . ASP A 1 82 ? -3.905 -15.358 10.033 1.00 87.12 82 ASP A CA 1
ATOM 662 C C . ASP A 1 82 ? -3.808 -15.820 11.493 1.00 87.12 82 ASP A C 1
ATOM 664 O O . ASP A 1 82 ? -4.754 -15.672 12.267 1.00 87.12 82 ASP A O 1
ATOM 668 N N . ILE A 1 83 ? -2.675 -16.406 11.881 1.00 87.31 83 ILE A N 1
ATOM 669 C CA . ILE A 1 83 ? -2.454 -16.899 13.246 1.00 87.31 83 ILE A CA 1
ATOM 670 C C . ILE A 1 83 ? -2.137 -15.717 14.159 1.00 87.31 83 ILE A C 1
ATOM 672 O O . ILE A 1 83 ? -2.663 -15.629 15.271 1.00 87.31 83 ILE A O 1
ATOM 676 N N . TRP A 1 84 ? -1.299 -14.803 13.671 1.00 90.50 84 TRP A N 1
ATOM 677 C CA . TRP A 1 84 ? -0.876 -13.621 14.407 1.00 90.50 84 TRP A CA 1
ATOM 678 C C . TRP A 1 84 ? -2.067 -12.735 14.790 1.00 90.50 84 TRP A C 1
ATOM 680 O O . TRP A 1 84 ? -2.279 -12.502 15.977 1.00 90.50 84 TRP A O 1
ATOM 690 N N . ILE A 1 85 ? -2.912 -12.341 13.829 1.00 89.38 85 ILE A N 1
ATOM 691 C CA . ILE A 1 85 ? -4.036 -11.432 14.096 1.00 89.38 85 ILE A CA 1
ATOM 692 C C . ILE A 1 85 ? -5.062 -12.037 15.057 1.00 89.38 85 ILE A C 1
ATOM 694 O O . ILE A 1 85 ? -5.611 -11.340 15.911 1.00 89.38 85 ILE A O 1
ATOM 698 N N . LYS A 1 86 ? -5.295 -13.352 14.970 1.00 89.62 86 LYS A N 1
ATOM 699 C CA . LYS A 1 86 ? -6.160 -14.075 15.909 1.00 89.62 86 LYS A CA 1
ATOM 700 C C . LYS A 1 86 ? -5.582 -14.079 17.314 1.00 89.62 86 LYS A C 1
ATOM 702 O O . LYS A 1 86 ? -6.313 -13.805 18.259 1.00 89.62 86 LYS A O 1
ATOM 707 N N . THR A 1 87 ? -4.286 -14.356 17.438 1.00 88.69 87 THR A N 1
ATOM 708 C CA . THR A 1 87 ? -3.588 -14.379 18.729 1.00 88.69 87 THR A CA 1
ATOM 709 C C . THR A 1 87 ? -3.607 -12.996 19.370 1.00 88.69 87 THR A C 1
ATOM 711 O O . THR A 1 87 ? -4.007 -12.877 20.522 1.00 88.69 87 THR A O 1
ATOM 714 N N . LEU A 1 88 ? -3.284 -11.955 18.597 1.00 89.06 88 LEU A N 1
ATOM 715 C CA . LEU A 1 88 ? -3.314 -10.562 19.035 1.00 89.06 88 LEU A CA 1
ATOM 716 C C . LEU A 1 88 ? -4.718 -10.154 19.499 1.00 89.06 88 LEU A C 1
ATOM 718 O O . LEU A 1 88 ? -4.888 -9.689 20.618 1.00 89.06 88 LEU A O 1
ATOM 722 N N . THR A 1 89 ? -5.744 -10.396 18.680 1.00 88.88 89 THR A N 1
ATOM 723 C CA . THR A 1 89 ? -7.128 -10.010 19.009 1.00 88.88 89 THR A CA 1
ATOM 724 C C . THR A 1 89 ? -7.646 -10.754 20.243 1.00 88.88 89 THR A C 1
ATOM 726 O O . THR A 1 89 ? -8.322 -10.162 21.082 1.00 88.88 89 THR A O 1
ATOM 729 N N . CYS A 1 90 ? -7.314 -12.041 20.393 1.00 87.38 90 CYS A N 1
ATOM 730 C CA . CYS A 1 90 ? -7.692 -12.808 21.581 1.00 87.38 90 CYS A CA 1
ATOM 731 C C . CYS A 1 90 ? -6.935 -12.337 22.829 1.00 87.38 90 CYS A C 1
ATOM 733 O O . CYS A 1 90 ? -7.554 -12.206 23.879 1.00 87.38 90 CYS A O 1
ATOM 735 N N . ALA A 1 91 ? -5.643 -12.019 22.719 1.00 86.44 91 ALA A N 1
ATOM 736 C CA . ALA A 1 91 ? -4.864 -11.466 23.826 1.00 86.44 91 ALA A CA 1
ATOM 737 C C . ALA A 1 91 ? -5.389 -10.092 24.269 1.00 86.44 91 ALA A C 1
ATOM 739 O O . ALA A 1 91 ? -5.499 -9.838 25.466 1.00 86.44 91 ALA A O 1
ATOM 740 N N . VAL A 1 92 ? -5.798 -9.240 23.321 1.00 86.19 92 VAL A N 1
ATOM 741 C CA . VAL A 1 92 ? -6.437 -7.948 23.616 1.00 86.19 92 VAL A CA 1
ATOM 742 C C . VAL A 1 92 ? -7.752 -8.153 24.374 1.00 86.19 92 VAL A C 1
ATOM 744 O O . VAL A 1 92 ? -7.975 -7.490 25.384 1.00 86.19 92 VAL A O 1
ATOM 747 N N . LEU A 1 93 ? -8.581 -9.123 23.971 1.00 85.31 93 LEU A N 1
ATOM 748 C CA . LEU A 1 93 ? -9.814 -9.477 24.690 1.00 85.31 93 LEU A CA 1
ATOM 749 C C . LEU A 1 93 ? -9.542 -10.065 26.087 1.00 85.31 93 LEU A C 1
ATOM 751 O O . LEU A 1 93 ? -10.263 -9.763 27.035 1.00 85.31 93 LEU A O 1
ATOM 755 N N . ASP A 1 94 ? -8.488 -10.870 26.227 1.00 82.50 94 ASP A N 1
ATOM 756 C CA . ASP A 1 94 ? -8.112 -11.536 27.481 1.00 82.50 94 ASP A CA 1
ATOM 757 C C . ASP A 1 94 ? -7.372 -10.623 28.467 1.00 82.50 94 ASP A C 1
ATOM 759 O O . ASP A 1 94 ? -7.156 -11.006 29.623 1.00 82.50 94 ASP A O 1
ATOM 763 N N . SER A 1 95 ? -6.973 -9.428 28.029 1.00 77.62 95 SER A N 1
ATOM 764 C CA . SER A 1 95 ? -6.302 -8.433 28.867 1.00 77.62 95 SER A CA 1
ATOM 765 C C . SER A 1 95 ? -7.236 -7.781 29.886 1.00 77.62 95 SER A C 1
ATOM 767 O O . SER A 1 95 ? -6.772 -7.238 30.881 1.00 77.62 95 SER A O 1
ATOM 769 N N . GLY A 1 96 ? -8.554 -7.858 29.673 1.00 72.38 96 GLY A N 1
ATOM 770 C CA . GLY A 1 96 ? -9.548 -7.227 30.544 1.00 72.38 96 GLY A CA 1
ATOM 771 C C . GLY A 1 96 ? -9.685 -5.711 30.350 1.00 72.38 96 GLY A C 1
ATOM 772 O O . GLY A 1 96 ? -10.455 -5.085 31.073 1.00 72.38 96 GLY A O 1
ATOM 773 N N . GLY A 1 97 ? -8.991 -5.115 29.369 1.00 70.38 97 GLY A N 1
ATOM 774 C CA . GLY A 1 97 ? -9.102 -3.683 29.063 1.00 70.38 97 GLY A CA 1
ATOM 775 C C . GLY A 1 97 ? -10.445 -3.278 28.439 1.00 70.38 97 GLY A C 1
ATOM 776 O O . GLY A 1 97 ? -10.930 -2.177 28.673 1.00 70.38 97 GLY A O 1
ATOM 777 N N . THR A 1 98 ? -11.073 -4.165 27.664 1.00 77.50 98 THR A N 1
ATOM 778 C CA . THR A 1 98 ? -12.376 -3.924 27.023 1.00 77.50 98 THR A CA 1
ATOM 779 C C . THR A 1 98 ? -13.499 -4.114 28.042 1.00 77.50 98 THR A C 1
ATOM 781 O O . THR A 1 98 ? -13.745 -5.254 28.426 1.00 77.50 98 THR A O 1
ATOM 784 N N . LYS A 1 99 ? -14.213 -3.065 28.479 1.00 73.25 99 LYS A N 1
ATOM 785 C CA . LYS A 1 99 ? -15.362 -3.206 29.410 1.00 73.25 99 LYS A CA 1
ATOM 786 C C . LYS A 1 99 ? -16.705 -3.376 28.701 1.00 73.25 99 LYS A C 1
ATOM 788 O O . LYS A 1 99 ? -17.695 -3.700 29.359 1.00 73.25 99 LYS A O 1
ATOM 793 N N . SER A 1 100 ? -16.774 -3.172 27.384 1.00 78.94 100 SER A N 1
ATOM 794 C CA . SER A 1 100 ? -18.013 -3.395 26.635 1.00 78.94 100 SER A CA 1
ATOM 795 C C . SER A 1 100 ? -18.433 -4.870 26.673 1.00 78.94 100 SER A C 1
ATOM 797 O O . SER A 1 100 ? -17.754 -5.742 26.125 1.00 78.94 100 SER A O 1
ATOM 799 N N . GLU A 1 101 ? -19.600 -5.137 27.274 1.00 78.38 101 GLU A N 1
ATOM 800 C CA . GLU A 1 101 ? -20.188 -6.481 27.395 1.00 78.38 101 GLU A CA 1
ATOM 801 C C . GLU A 1 101 ? -20.284 -7.192 26.035 1.00 78.38 101 GLU A C 1
ATOM 803 O O . GLU A 1 101 ? -20.062 -8.395 25.931 1.00 78.38 101 GLU A O 1
ATOM 808 N N . ILE A 1 102 ? -20.611 -6.446 24.976 1.00 82.94 102 ILE A N 1
ATOM 809 C CA . ILE A 1 102 ? -20.814 -6.997 23.633 1.00 82.94 102 ILE A CA 1
ATOM 810 C C . ILE A 1 102 ? -19.481 -7.456 23.043 1.00 82.94 102 ILE A C 1
ATOM 812 O O . ILE A 1 102 ? -19.406 -8.550 22.486 1.00 82.94 102 ILE A O 1
ATOM 816 N N . LEU A 1 103 ? -18.434 -6.639 23.178 1.00 83.69 103 LEU A N 1
ATOM 817 C CA . LEU A 1 103 ? -17.124 -6.903 22.586 1.00 83.69 103 LEU A CA 1
ATOM 818 C C . LEU A 1 103 ? -16.422 -8.089 23.260 1.00 83.69 103 LEU A C 1
ATOM 820 O O . LEU A 1 103 ? -15.853 -8.930 22.566 1.00 83.69 103 LEU A O 1
ATOM 824 N N . GLN A 1 104 ? -16.547 -8.230 24.583 1.00 83.69 104 GLN A N 1
ATOM 825 C CA . GLN A 1 104 ? -16.013 -9.383 25.322 1.00 83.69 104 GLN A CA 1
ATOM 826 C C . GLN A 1 104 ? -16.610 -10.720 24.841 1.00 83.69 104 GLN A C 1
ATOM 828 O O . GLN A 1 104 ? -15.922 -11.741 24.771 1.00 83.69 104 GLN A O 1
ATOM 833 N N . LEU A 1 105 ? -17.886 -10.724 24.441 1.00 83.62 105 LEU A N 1
ATOM 834 C CA . LEU A 1 105 ? -18.585 -11.923 23.967 1.00 83.62 105 LEU A CA 1
ATOM 835 C C . LEU A 1 105 ? -18.207 -12.340 22.535 1.00 83.62 105 LEU A C 1
ATOM 837 O O . LEU A 1 105 ? -18.650 -13.398 22.077 1.00 83.62 105 LEU A O 1
ATOM 841 N N . LEU A 1 106 ? -17.384 -11.556 21.829 1.00 87.06 106 LEU A N 1
ATOM 842 C CA . LEU A 1 106 ? -16.937 -11.845 20.462 1.00 87.06 106 LEU A CA 1
ATOM 843 C C . LEU A 1 106 ? -15.751 -12.816 20.384 1.00 87.06 106 LEU A C 1
ATOM 845 O O . LEU A 1 106 ? -15.447 -13.299 19.291 1.00 87.06 106 LEU A O 1
ATOM 849 N N . LYS A 1 107 ? -15.120 -13.168 21.513 1.00 86.44 107 LYS A N 1
ATOM 850 C CA . LYS A 1 107 ? -13.946 -14.060 21.555 1.00 86.44 107 LYS A CA 1
ATOM 851 C C . LYS A 1 107 ? -14.094 -15.353 20.725 1.00 86.44 107 LYS A C 1
ATOM 853 O O . LYS A 1 107 ? -13.205 -15.615 19.913 1.00 86.44 107 LYS A O 1
ATOM 858 N N . PRO A 1 108 ? -15.207 -16.117 20.802 1.00 85.62 108 PRO A N 1
ATOM 859 C CA . PRO A 1 108 ? -15.366 -17.340 20.006 1.00 85.62 108 PRO A CA 1
ATOM 860 C C . PRO A 1 108 ? -15.308 -17.111 18.487 1.00 85.62 108 PRO A C 1
ATOM 862 O O . PRO A 1 108 ? -14.912 -18.002 17.738 1.00 85.62 108 PRO A O 1
ATOM 865 N N . MET A 1 109 ? -15.707 -15.928 18.007 1.00 87.50 109 MET A N 1
ATOM 866 C CA . MET A 1 109 ? -15.607 -15.566 16.591 1.00 87.50 109 MET A CA 1
ATOM 867 C C . MET A 1 109 ? -14.175 -15.204 16.195 1.00 87.50 109 MET A C 1
ATOM 869 O O . MET A 1 109 ? -13.728 -15.607 15.116 1.00 87.50 109 MET A O 1
ATOM 873 N N . CYS A 1 110 ? -13.451 -14.510 17.076 1.00 86.88 110 CYS A N 1
ATOM 874 C CA . CYS A 1 110 ? -12.059 -14.125 16.856 1.00 86.88 110 CYS A CA 1
ATOM 875 C C . CYS A 1 110 ? -11.122 -15.343 16.747 1.00 86.88 110 CYS A C 1
ATOM 877 O O . CYS A 1 110 ? -10.214 -15.364 15.923 1.00 86.88 110 CYS A O 1
ATOM 879 N N . GLU A 1 111 ? -11.378 -16.423 17.487 1.00 88.12 111 GLU A N 1
ATOM 880 C CA . GLU A 1 111 ? -10.575 -17.655 17.388 1.00 88.12 111 GLU A CA 1
ATOM 881 C C . GLU A 1 111 ? -10.699 -18.335 16.007 1.00 88.12 111 GLU A C 1
ATOM 883 O O . GLU A 1 111 ? -9.767 -18.970 15.497 1.00 88.12 111 GLU A O 1
ATOM 888 N N . VAL A 1 112 ? -11.855 -18.189 15.351 1.00 86.75 112 VAL A N 1
ATOM 889 C CA . VAL A 1 112 ? -12.187 -18.967 14.151 1.00 86.75 112 VAL A CA 1
ATOM 890 C C . VAL A 1 112 ? -12.005 -18.167 12.860 1.00 86.75 112 VAL A C 1
ATOM 892 O O . VAL A 1 112 ? -11.499 -18.735 11.885 1.00 86.75 112 VAL A O 1
ATOM 895 N N . LYS A 1 113 ? -12.338 -16.869 12.824 1.00 89.06 113 LYS A N 1
ATOM 896 C CA . LYS A 1 113 ? -12.349 -16.065 11.587 1.00 89.06 113 LYS A CA 1
ATOM 897 C C . LYS A 1 113 ? -11.354 -14.896 11.618 1.00 89.06 113 LYS A C 1
ATOM 899 O O . LYS A 1 113 ? -11.490 -13.990 12.425 1.00 89.06 113 LYS A O 1
ATOM 904 N N . THR A 1 114 ? -10.408 -14.895 10.677 1.00 88.31 114 THR A N 1
ATOM 905 C CA . THR A 1 114 ? -9.342 -13.884 10.520 1.00 88.31 114 THR A CA 1
ATOM 906 C C . THR A 1 114 ? -9.873 -12.514 10.109 1.00 88.31 114 THR A C 1
ATOM 908 O O . THR A 1 114 ? -9.589 -11.533 10.786 1.00 88.31 114 THR A O 1
ATOM 911 N N . ASP A 1 115 ? -10.701 -12.449 9.060 1.00 88.12 115 ASP A N 1
ATOM 912 C CA . ASP A 1 115 ? -11.237 -11.175 8.551 1.00 88.12 115 ASP A CA 1
ATOM 913 C C . ASP A 1 115 ? -12.053 -10.449 9.627 1.00 88.12 115 ASP A C 1
ATOM 915 O O . ASP A 1 115 ? -12.057 -9.227 9.719 1.00 88.12 115 ASP A O 1
ATOM 919 N N . PHE A 1 116 ? -12.729 -11.219 10.488 1.00 88.62 116 PHE A N 1
ATOM 920 C CA . PHE A 1 116 ? -13.483 -10.663 11.603 1.00 88.62 116 PHE A CA 1
ATOM 921 C C . PHE A 1 116 ? -12.553 -10.002 12.627 1.00 88.62 116 PHE A C 1
ATOM 923 O O . PHE A 1 116 ? -12.827 -8.882 13.046 1.00 88.62 116 PHE A O 1
ATOM 930 N N . CYS A 1 117 ? -11.423 -10.633 12.965 1.00 89.06 117 CYS A N 1
ATOM 931 C CA . CYS A 1 117 ? -10.403 -10.032 13.828 1.00 89.06 117 CYS A CA 1
ATOM 932 C C . CYS A 1 117 ? -9.873 -8.711 13.264 1.00 89.06 117 CYS A C 1
ATOM 934 O O . CYS A 1 117 ? -9.809 -7.734 14.001 1.00 89.06 117 CYS A O 1
ATOM 936 N N . GLN A 1 118 ? -9.564 -8.654 11.962 1.00 90.12 118 GLN A N 1
ATOM 937 C CA . GLN A 1 118 ? -9.109 -7.419 11.307 1.00 90.12 118 GLN A CA 1
ATOM 938 C C . GLN A 1 118 ? -10.137 -6.291 11.446 1.00 90.12 118 GLN A C 1
ATOM 940 O O . GLN A 1 118 ? -9.772 -5.154 11.728 1.00 90.12 118 GLN A O 1
ATOM 945 N N . THR A 1 119 ? -11.428 -6.607 11.290 1.00 90.31 119 THR A N 1
ATOM 946 C CA . THR A 1 119 ? -12.494 -5.608 11.440 1.00 90.31 119 THR A CA 1
ATOM 947 C C . THR A 1 119 ? -12.751 -5.210 12.887 1.00 90.31 119 THR A C 1
ATOM 949 O O . THR A 1 119 ? -13.057 -4.054 13.133 1.00 90.31 119 THR A O 1
ATOM 952 N N . VAL A 1 120 ? -12.647 -6.135 13.845 1.00 91.31 120 VAL A N 1
ATOM 953 C CA . VAL A 1 120 ? -13.035 -5.902 15.246 1.00 91.31 120 VAL A CA 1
ATOM 954 C C . VAL A 1 120 ? -11.917 -5.259 16.060 1.00 91.31 120 VAL A C 1
ATOM 956 O O . VAL A 1 120 ? -12.202 -4.468 16.956 1.00 91.31 120 VAL A O 1
ATOM 959 N N . LEU A 1 121 ? -10.654 -5.546 15.740 1.00 91.69 121 LEU A N 1
ATOM 960 C CA . LEU A 1 121 ? -9.498 -5.055 16.487 1.00 91.69 121 LEU A CA 1
ATOM 961 C C . LEU A 1 121 ? -9.470 -3.519 16.664 1.00 91.69 121 LEU A C 1
ATOM 963 O O . LEU A 1 121 ? -9.262 -3.087 17.800 1.00 91.69 121 LEU A O 1
ATOM 967 N N . PRO A 1 122 ? -9.759 -2.684 15.642 1.00 92.69 122 PRO A N 1
ATOM 968 C CA . PRO A 1 122 ? -9.861 -1.237 15.831 1.00 92.69 122 PRO A CA 1
ATOM 969 C C . PRO A 1 122 ? -10.919 -0.829 16.870 1.00 92.69 122 PRO A C 1
ATOM 971 O O . PRO A 1 122 ? -10.679 0.072 17.670 1.00 92.69 122 PRO A O 1
ATOM 974 N N . TYR A 1 123 ? -12.066 -1.516 16.919 1.00 91.00 123 TYR A N 1
ATOM 975 C CA . TYR A 1 123 ? -13.118 -1.241 17.905 1.00 91.00 123 TYR A CA 1
ATOM 976 C C . TYR A 1 123 ? -12.712 -1.657 19.322 1.00 91.00 123 TYR A C 1
ATOM 978 O O . TYR A 1 123 ? -13.061 -0.968 20.277 1.00 91.00 123 TYR A O 1
ATOM 986 N N . LEU A 1 124 ? -11.965 -2.757 19.471 1.00 89.56 124 LEU A N 1
ATOM 987 C CA . LEU A 1 124 ? -11.444 -3.187 20.774 1.00 89.56 124 LEU A CA 1
ATOM 988 C C . LEU A 1 124 ? -10.456 -2.170 21.338 1.00 89.56 124 LEU A C 1
ATOM 990 O O . LEU A 1 124 ? -10.565 -1.792 22.500 1.00 89.56 124 LEU A O 1
ATOM 994 N N . ILE A 1 125 ? -9.527 -1.705 20.501 1.00 89.75 125 ILE A N 1
ATOM 995 C CA . ILE A 1 125 ? -8.544 -0.685 20.876 1.00 89.75 125 ILE A CA 1
ATOM 996 C C . ILE A 1 125 ? -9.253 0.620 21.253 1.00 89.75 125 ILE A C 1
ATOM 998 O O . ILE A 1 125 ? -8.920 1.222 22.269 1.00 89.75 125 ILE A O 1
ATOM 1002 N N . HIS A 1 126 ? -10.276 1.023 20.495 1.00 90.06 126 HIS A N 1
ATOM 1003 C CA . HIS A 1 126 ? -11.067 2.210 20.817 1.00 90.06 126 HIS A CA 1
ATOM 1004 C C . HIS A 1 126 ? -11.780 2.091 22.171 1.00 90.06 126 HIS A C 1
ATOM 1006 O O . HIS A 1 126 ? -11.737 3.036 22.953 1.00 90.06 126 HIS A O 1
ATOM 1012 N N . ASP A 1 127 ? -12.404 0.944 22.473 1.00 87.12 127 ASP A N 1
ATOM 1013 C CA . ASP A 1 127 ? -13.085 0.724 23.760 1.00 87.12 127 ASP A CA 1
ATOM 1014 C C . ASP A 1 127 ? -12.109 0.812 24.941 1.00 87.12 127 ASP A C 1
ATOM 1016 O O . ASP A 1 127 ? -12.429 1.433 25.953 1.00 87.12 127 ASP A O 1
ATOM 1020 N N . ILE A 1 128 ? -10.902 0.254 24.780 1.00 86.81 128 ILE A N 1
ATOM 1021 C CA . ILE A 1 128 ? -9.827 0.335 25.779 1.00 86.81 128 ILE A CA 1
ATOM 1022 C C . ILE A 1 128 ? -9.422 1.796 26.007 1.00 86.81 128 ILE A C 1
ATOM 1024 O O . ILE A 1 128 ? -9.382 2.250 27.149 1.00 86.81 128 ILE A O 1
ATOM 1028 N N . LEU A 1 129 ? -9.171 2.549 24.931 1.00 85.94 129 LEU A N 1
ATOM 1029 C CA . LEU A 1 129 ? -8.727 3.945 25.015 1.00 85.94 129 LEU A CA 1
ATOM 1030 C C . LEU A 1 129 ? -9.809 4.890 25.553 1.00 85.94 129 LEU A C 1
ATOM 1032 O O . LEU A 1 129 ? -9.492 5.831 26.273 1.00 85.94 129 LEU A O 1
ATOM 1036 N N . LEU A 1 130 ? -11.089 4.647 25.251 1.00 85.69 130 LEU A N 1
ATOM 1037 C CA . LEU A 1 130 ? -12.206 5.434 25.795 1.00 85.69 130 LEU A CA 1
ATOM 1038 C C . LEU A 1 130 ? -12.329 5.320 27.316 1.00 85.69 130 LEU A C 1
ATOM 1040 O O . LEU A 1 130 ? -12.880 6.206 27.968 1.00 85.69 130 LEU A O 1
ATOM 1044 N N . GLN A 1 131 ? -11.872 4.204 27.873 1.00 79.75 131 GLN A N 1
ATOM 1045 C CA . GLN A 1 131 ? -12.034 3.860 29.281 1.00 79.75 131 GLN A CA 1
ATOM 1046 C C . GLN A 1 131 ? -10.730 4.007 30.072 1.00 79.75 131 GLN A C 1
ATOM 1048 O O . GLN A 1 131 ? -10.702 3.654 31.258 1.00 79.75 131 GLN A O 1
ATOM 1053 N N . ASP A 1 132 ? -9.677 4.505 29.420 1.00 78.94 132 ASP A N 1
ATOM 1054 C CA . ASP A 1 132 ? -8.359 4.727 29.991 1.00 78.94 132 ASP A CA 1
ATOM 1055 C C . ASP A 1 132 ? -8.335 6.042 30.778 1.00 78.94 132 ASP A C 1
ATOM 1057 O O . ASP A 1 132 ? -8.271 7.134 30.216 1.00 78.94 132 ASP A O 1
ATOM 1061 N N . THR A 1 133 ? -8.414 5.942 32.105 1.00 71.38 133 THR A N 1
ATOM 1062 C CA . THR A 1 133 ? -8.358 7.109 32.998 1.00 71.38 133 THR A CA 1
ATOM 1063 C C . THR A 1 133 ? -6.933 7.553 33.312 1.00 71.38 133 THR A C 1
ATOM 1065 O O . THR A 1 133 ? -6.746 8.682 33.751 1.00 71.38 133 THR A O 1
ATOM 1068 N N . ASN A 1 134 ? -5.943 6.671 33.132 1.00 74.69 134 ASN A N 1
ATOM 1069 C CA . ASN A 1 134 ? -4.576 6.860 33.631 1.00 74.69 134 ASN A CA 1
ATOM 1070 C C . ASN A 1 134 ? -3.542 6.992 32.500 1.00 74.69 134 ASN A C 1
ATOM 1072 O O . ASN A 1 134 ? -2.346 6.999 32.779 1.00 74.69 134 ASN A O 1
ATOM 1076 N N . GLU A 1 135 ? -3.991 7.031 31.241 1.00 81.50 135 GLU A N 1
ATOM 1077 C CA . GLU A 1 135 ? -3.166 7.043 30.019 1.00 81.50 135 GLU A CA 1
ATOM 1078 C C . GLU A 1 135 ? -2.175 5.866 29.896 1.00 81.50 135 GLU A C 1
ATOM 1080 O O . GLU A 1 135 ? -1.318 5.840 29.009 1.00 81.50 135 GLU A O 1
ATOM 1085 N N . SER A 1 136 ? -2.284 4.851 30.759 1.00 84.62 136 SER A N 1
ATOM 1086 C CA . SER A 1 136 ? -1.370 3.709 30.780 1.00 84.62 136 SER A CA 1
ATOM 1087 C C . SER A 1 136 ? -1.594 2.792 29.582 1.00 84.62 136 SER A C 1
ATOM 1089 O O . SER A 1 136 ? -0.628 2.316 28.982 1.00 84.62 136 SER A O 1
ATOM 1091 N N . TRP A 1 137 ? -2.854 2.592 29.185 1.00 84.00 137 TRP A N 1
ATOM 1092 C CA . TRP A 1 137 ? -3.193 1.837 27.982 1.00 84.00 137 TRP A CA 1
ATOM 1093 C C . TRP A 1 137 ? -2.762 2.580 26.731 1.00 84.00 137 TRP A C 1
ATOM 1095 O O . TRP A 1 137 ? -2.200 1.970 25.824 1.00 84.00 137 TRP A O 1
ATOM 1105 N N . ARG A 1 138 ? -2.969 3.899 26.695 1.00 86.50 138 ARG A N 1
ATOM 1106 C CA . ARG A 1 138 ? -2.503 4.748 25.599 1.00 86.50 138 ARG A CA 1
ATOM 1107 C C . ARG A 1 138 ? -0.992 4.649 25.407 1.00 86.50 138 ARG A C 1
ATOM 1109 O O . ARG A 1 138 ? -0.555 4.463 24.271 1.00 86.50 138 ARG A O 1
ATOM 1116 N N . ASN A 1 139 ? -0.210 4.724 26.481 1.00 87.38 139 ASN A N 1
ATOM 1117 C CA . ASN A 1 139 ? 1.251 4.645 26.407 1.00 87.38 139 ASN A CA 1
ATOM 1118 C C . ASN A 1 139 ? 1.726 3.255 25.965 1.00 87.38 139 ASN A C 1
ATOM 1120 O O . ASN A 1 139 ? 2.583 3.156 25.085 1.00 87.38 139 ASN A O 1
ATOM 1124 N N . LEU A 1 140 ? 1.126 2.183 26.498 1.00 87.31 140 LEU A N 1
ATOM 1125 C CA . LEU A 1 140 ? 1.443 0.809 26.092 1.00 87.31 140 LEU A CA 1
ATOM 1126 C C . LEU A 1 140 ? 1.126 0.590 24.607 1.00 87.31 140 LEU A C 1
ATOM 1128 O O . LEU A 1 140 ? 1.986 0.160 23.840 1.00 87.31 140 LEU A O 1
ATOM 1132 N N . LEU A 1 141 ? -0.091 0.932 24.177 1.00 89.06 141 LEU A N 1
ATOM 1133 C CA . LEU A 1 141 ? -0.531 0.749 22.793 1.00 89.06 141 LEU A CA 1
ATOM 1134 C C . LEU A 1 141 ? 0.295 1.592 21.819 1.00 89.06 141 LEU A C 1
ATOM 1136 O O . LEU A 1 141 ? 0.688 1.086 20.772 1.00 89.06 141 LEU A O 1
ATOM 1140 N N . SER A 1 142 ? 0.600 2.843 22.172 1.00 90.75 142 SER A N 1
ATOM 1141 C CA . SER A 1 142 ? 1.461 3.717 21.365 1.00 90.75 142 SER A CA 1
ATOM 1142 C C . SER A 1 142 ? 2.857 3.112 21.204 1.00 90.75 142 SER A C 1
ATOM 1144 O O . SER A 1 142 ? 3.331 2.976 20.079 1.00 90.75 142 SER A O 1
ATOM 1146 N N . THR A 1 143 ? 3.460 2.633 22.298 1.00 90.38 143 THR A N 1
ATOM 1147 C CA . THR A 1 143 ? 4.787 1.993 22.283 1.00 90.38 143 THR A CA 1
ATOM 1148 C C . THR A 1 143 ? 4.819 0.757 21.385 1.00 90.38 143 THR A C 1
ATOM 1150 O O . THR A 1 143 ? 5.703 0.628 20.538 1.00 90.38 143 THR A O 1
ATOM 1153 N N . HIS A 1 144 ? 3.843 -0.146 21.518 1.00 89.69 144 HIS A N 1
ATOM 1154 C CA . HIS A 1 144 ? 3.827 -1.399 20.756 1.00 89.69 144 HIS A CA 1
ATOM 1155 C C . HIS A 1 144 ? 3.454 -1.207 19.284 1.00 89.69 144 HIS A C 1
ATOM 1157 O O . HIS A 1 144 ? 4.059 -1.829 18.408 1.00 89.69 144 HIS A O 1
ATOM 1163 N N . ILE A 1 145 ? 2.502 -0.319 18.981 1.00 90.44 145 ILE A N 1
ATOM 1164 C CA . ILE A 1 145 ? 2.134 0.014 17.597 1.00 90.44 145 ILE A CA 1
ATOM 1165 C C . ILE A 1 145 ? 3.292 0.744 16.908 1.00 90.44 145 ILE A C 1
ATOM 1167 O O . ILE A 1 145 ? 3.625 0.413 15.770 1.00 90.44 145 ILE A O 1
ATOM 1171 N N . GLN A 1 146 ? 3.962 1.678 17.588 1.00 90.12 146 GLN A N 1
ATOM 1172 C CA . GLN A 1 146 ? 5.172 2.302 17.059 1.00 90.12 146 GLN A CA 1
ATOM 1173 C C . GLN A 1 146 ? 6.279 1.263 16.847 1.00 90.12 146 GLN A C 1
ATOM 1175 O O . GLN A 1 146 ? 6.841 1.199 15.757 1.00 90.12 146 GLN A O 1
ATOM 1180 N N . GLY A 1 147 ? 6.525 0.381 17.821 1.00 87.50 147 GLY A N 1
ATOM 1181 C CA . GLY A 1 147 ? 7.495 -0.711 17.698 1.00 87.50 147 GLY A CA 1
ATOM 1182 C C . GLY A 1 147 ? 7.230 -1.627 16.497 1.00 87.50 147 GLY A C 1
ATOM 1183 O O . GLY A 1 147 ? 8.173 -2.038 15.816 1.00 87.50 147 GLY A O 1
ATOM 1184 N N . PHE A 1 148 ? 5.958 -1.888 16.171 1.00 89.69 148 PHE A N 1
ATOM 1185 C CA . PHE A 1 148 ? 5.575 -2.601 14.951 1.00 89.69 148 PHE A CA 1
ATOM 1186 C C . PHE A 1 148 ? 6.023 -1.858 13.681 1.00 89.69 148 PHE A C 1
ATOM 1188 O O . PHE A 1 148 ? 6.643 -2.470 12.806 1.00 89.69 148 PHE A O 1
ATOM 1195 N N . PHE A 1 149 ? 5.750 -0.553 13.572 1.00 88.19 149 PHE A N 1
ATOM 1196 C CA . PHE A 1 149 ? 6.138 0.248 12.404 1.00 88.19 149 PHE A CA 1
ATOM 1197 C C . PHE A 1 149 ? 7.662 0.402 12.287 1.00 88.19 149 PHE A C 1
ATOM 1199 O O . PHE A 1 149 ? 8.212 0.206 11.200 1.00 88.19 149 PHE A O 1
ATOM 1206 N N . THR A 1 150 ? 8.364 0.618 13.401 1.00 87.12 150 THR A N 1
ATOM 1207 C CA . THR A 1 150 ? 9.832 0.667 13.433 1.00 87.12 150 THR A CA 1
ATOM 1208 C C . THR A 1 150 ? 10.444 -0.663 12.982 1.00 87.12 150 THR A C 1
ATOM 1210 O O . THR A 1 150 ? 11.432 -0.684 12.241 1.00 87.12 150 THR A O 1
ATOM 1213 N N . ASN A 1 151 ? 9.855 -1.799 13.375 1.00 84.50 151 ASN A N 1
ATOM 1214 C CA . ASN A 1 151 ? 10.311 -3.111 12.919 1.00 84.50 151 ASN A CA 1
ATOM 1215 C C . ASN A 1 151 ? 10.060 -3.321 11.417 1.00 84.50 151 ASN A C 1
ATOM 1217 O O . ASN A 1 151 ? 10.949 -3.807 10.718 1.00 84.50 151 ASN A O 1
ATOM 1221 N N . CYS A 1 152 ? 8.893 -2.915 10.900 1.00 80.44 152 CYS A N 1
ATOM 1222 C CA . CYS A 1 152 ? 8.621 -2.930 9.456 1.00 80.44 152 CYS A CA 1
ATOM 1223 C C . CYS A 1 152 ? 9.701 -2.158 8.680 1.00 80.44 152 CYS A C 1
ATOM 1225 O O . CYS A 1 152 ? 10.185 -2.629 7.651 1.00 80.44 152 CYS A O 1
ATOM 1227 N N . PHE A 1 153 ? 10.120 -1.001 9.203 1.00 69.06 153 PHE A N 1
ATOM 1228 C CA . PHE A 1 153 ? 11.136 -0.159 8.580 1.00 69.06 153 PHE A CA 1
ATOM 1229 C C . PHE A 1 153 ? 12.528 -0.805 8.554 1.00 69.06 153 PHE A C 1
ATOM 1231 O O . PHE A 1 153 ? 13.143 -0.867 7.489 1.00 69.06 153 PHE A O 1
ATOM 1238 N N . ARG A 1 154 ? 13.016 -1.352 9.680 1.00 68.88 154 ARG A N 1
ATOM 1239 C CA . ARG A 1 154 ? 14.364 -1.962 9.766 1.00 68.88 154 ARG A CA 1
ATOM 1240 C C . ARG A 1 154 ? 14.606 -3.058 8.726 1.00 68.88 154 ARG A C 1
ATOM 1242 O O . ARG A 1 154 ? 15.738 -3.239 8.284 1.00 68.88 154 ARG A O 1
ATOM 1249 N N . HIS A 1 155 ? 13.555 -3.764 8.319 1.00 57.31 155 HIS A N 1
ATOM 1250 C CA . HIS A 1 155 ? 13.635 -4.821 7.314 1.00 57.31 155 HIS A CA 1
ATOM 1251 C C . HIS A 1 155 ? 13.424 -4.340 5.866 1.00 57.31 155 HIS A C 1
ATOM 1253 O O . HIS A 1 155 ? 13.734 -5.083 4.937 1.00 57.31 155 HIS A O 1
ATOM 1259 N N . SER A 1 156 ? 12.934 -3.113 5.653 1.00 51.88 156 SER A N 1
ATOM 1260 C CA . SER A 1 156 ? 12.654 -2.549 4.323 1.00 51.88 156 SER A CA 1
ATOM 1261 C C . SER A 1 156 ? 13.843 -1.801 3.701 1.00 51.88 156 SER A C 1
ATOM 1263 O O . SER A 1 156 ? 13.862 -1.600 2.484 1.00 51.88 156 SER A O 1
ATOM 1265 N N . SER A 1 157 ? 14.838 -1.394 4.497 1.00 46.53 157 SER A N 1
ATOM 1266 C CA . SER A 1 157 ? 15.934 -0.489 4.095 1.00 46.53 157 SER A CA 1
ATOM 1267 C C . SER A 1 157 ? 16.939 -1.046 3.070 1.00 46.53 157 SER A C 1
ATOM 1269 O O . SER A 1 157 ? 17.941 -0.394 2.797 1.00 46.53 157 SER A O 1
ATOM 1271 N N . GLN A 1 158 ? 16.702 -2.226 2.487 1.00 38.28 158 GLN A N 1
ATOM 1272 C CA . GLN A 1 158 ? 17.601 -2.850 1.502 1.00 38.28 158 GLN A CA 1
ATOM 1273 C C . GLN A 1 158 ? 17.120 -2.758 0.043 1.00 38.28 158 GLN A C 1
ATOM 1275 O O . GLN A 1 158 ? 17.802 -3.258 -0.846 1.00 38.28 158 GLN A O 1
ATOM 1280 N N . THR A 1 159 ? 15.981 -2.116 -0.243 1.00 33.53 159 THR A N 1
ATOM 1281 C CA . THR A 1 159 ? 15.423 -2.077 -1.609 1.00 33.53 159 THR A CA 1
ATOM 1282 C C . THR A 1 159 ? 15.616 -0.706 -2.265 1.00 33.53 159 THR A C 1
ATOM 1284 O O . THR A 1 159 ? 14.808 0.212 -2.143 1.00 33.53 159 THR A O 1
ATOM 1287 N N . SER A 1 160 ? 16.727 -0.536 -2.980 1.00 35.31 160 SER A N 1
ATOM 1288 C CA . SER A 1 160 ? 16.893 0.581 -3.914 1.00 35.31 160 SER A CA 1
ATOM 1289 C C . SER A 1 160 ? 16.118 0.262 -5.193 1.00 35.31 160 SER A C 1
ATOM 1291 O O . SER A 1 160 ? 16.634 -0.416 -6.077 1.00 35.31 160 SER A O 1
ATOM 1293 N N . ARG A 1 161 ? 14.858 0.707 -5.271 1.00 42.19 161 ARG A N 1
ATOM 1294 C CA . ARG A 1 161 ? 14.054 0.640 -6.504 1.00 42.19 161 ARG A CA 1
ATOM 1295 C C . ARG A 1 161 ? 14.706 1.443 -7.629 1.00 42.19 161 ARG A C 1
ATOM 1297 O O . ARG A 1 161 ? 15.267 2.514 -7.383 1.00 42.19 161 ARG A O 1
ATOM 1304 N N . SER A 1 162 ? 14.573 0.954 -8.860 1.00 36.09 162 SER A N 1
ATOM 1305 C CA . SER A 1 162 ? 14.837 1.740 -10.064 1.00 36.09 162 SER A CA 1
ATOM 1306 C C . SER A 1 162 ? 13.823 2.889 -10.230 1.00 36.09 162 SER A C 1
ATOM 1308 O O . SER A 1 162 ? 12.757 2.931 -9.603 1.00 36.09 162 SER A O 1
ATOM 1310 N N . THR A 1 163 ? 14.228 3.927 -10.964 1.00 38.59 163 THR A N 1
ATOM 1311 C CA . THR A 1 163 ? 13.655 5.284 -10.885 1.00 38.59 163 THR A CA 1
ATOM 1312 C C . THR A 1 163 ? 12.454 5.569 -11.797 1.00 38.59 163 THR A C 1
ATOM 1314 O O . THR A 1 163 ? 11.802 6.593 -11.597 1.00 38.59 163 THR A O 1
ATOM 1317 N N . THR A 1 164 ? 12.014 4.612 -12.610 1.00 38.03 164 THR A N 1
ATOM 1318 C CA . THR A 1 164 ? 10.865 4.729 -13.537 1.00 38.03 164 THR A CA 1
ATOM 1319 C C . THR A 1 164 ? 9.962 3.488 -13.468 1.00 38.03 164 THR A C 1
ATOM 1321 O O . THR A 1 164 ? 10.412 2.444 -12.998 1.00 38.03 164 THR A O 1
ATOM 1324 N N . PRO A 1 165 ? 8.683 3.567 -13.896 1.00 35.31 165 PRO A N 1
ATOM 1325 C CA . PRO A 1 165 ? 7.714 2.496 -13.712 1.00 35.31 165 PRO A CA 1
ATOM 1326 C C . PRO A 1 165 ? 8.014 1.370 -14.704 1.00 35.31 165 PRO A C 1
ATOM 1328 O O . PRO A 1 165 ? 7.550 1.375 -15.841 1.00 35.31 165 PRO A O 1
ATOM 1331 N N . ALA A 1 166 ? 8.817 0.397 -14.290 1.00 29.94 166 ALA A N 1
ATOM 1332 C CA . ALA A 1 166 ? 8.637 -0.944 -14.811 1.00 29.94 166 ALA A CA 1
ATOM 1333 C C . ALA A 1 166 ? 7.388 -1.506 -14.120 1.00 29.94 166 ALA A C 1
ATOM 1335 O O . ALA A 1 166 ? 7.311 -1.486 -12.893 1.00 29.94 166 ALA A O 1
ATOM 1336 N N . ASN A 1 167 ? 6.411 -1.958 -14.910 1.00 35.12 167 ASN A N 1
ATOM 1337 C CA . ASN A 1 167 ? 5.145 -2.588 -14.504 1.00 35.12 167 ASN A CA 1
ATOM 1338 C C . ASN A 1 167 ? 5.333 -3.929 -13.775 1.00 35.12 167 ASN A C 1
ATOM 1340 O O . ASN A 1 167 ? 4.685 -4.922 -14.083 1.00 35.12 167 ASN A O 1
ATOM 1344 N N . LEU A 1 168 ? 6.254 -3.993 -12.827 1.00 36.19 168 LEU A N 1
ATOM 1345 C CA . LEU A 1 168 ? 6.578 -5.196 -12.090 1.00 36.19 168 LEU A CA 1
ATOM 1346 C C . LEU A 1 168 ? 6.405 -4.887 -10.604 1.00 36.19 168 LEU A C 1
ATOM 1348 O O . LEU A 1 168 ? 7.359 -4.877 -9.835 1.00 36.19 168 LEU A O 1
ATOM 1352 N N . ASP A 1 169 ? 5.146 -4.699 -10.200 1.00 33.38 169 ASP A N 1
ATOM 1353 C CA . ASP A 1 169 ? 4.722 -5.015 -8.827 1.00 33.38 169 ASP A CA 1
ATOM 1354 C C . ASP A 1 169 ? 4.838 -6.527 -8.543 1.00 33.38 169 ASP A C 1
ATOM 1356 O O . ASP A 1 169 ? 4.705 -6.965 -7.396 1.00 33.38 169 ASP A O 1
ATOM 1360 N N . SER A 1 170 ? 5.211 -7.324 -9.553 1.00 37.47 170 SER A N 1
ATOM 1361 C CA . SER A 1 170 ? 5.814 -8.641 -9.398 1.00 37.47 170 SER A CA 1
ATOM 1362 C C . SER A 1 170 ? 7.227 -8.530 -8.808 1.00 37.47 170 SER A C 1
ATOM 1364 O O . SER A 1 170 ? 8.224 -8.978 -9.381 1.00 37.47 170 SER A O 1
ATOM 1366 N N . GLU A 1 171 ? 7.318 -7.948 -7.617 1.00 35.09 171 GLU A N 1
ATOM 1367 C CA . GLU A 1 171 ? 8.339 -8.323 -6.662 1.00 35.09 171 GLU A CA 1
ATOM 1368 C C . GLU A 1 171 ? 8.201 -9.835 -6.474 1.00 35.09 171 GLU A C 1
ATOM 1370 O O . GLU A 1 171 ? 7.230 -10.323 -5.895 1.00 35.09 171 GLU A O 1
ATOM 1375 N N . SER A 1 172 ? 9.152 -10.596 -7.019 1.00 32.75 172 SER A N 1
ATOM 1376 C CA . SER A 1 172 ? 9.264 -12.024 -6.746 1.00 32.75 172 SER A CA 1
ATOM 1377 C C . SER A 1 172 ? 9.123 -12.226 -5.237 1.00 32.75 172 SER A C 1
ATOM 1379 O O . SER A 1 172 ? 9.918 -11.664 -4.472 1.00 32.75 172 SER A O 1
ATOM 1381 N N . GLU A 1 173 ? 8.152 -13.039 -4.813 1.00 34.34 173 GLU A N 1
ATOM 1382 C CA . GLU A 1 173 ? 7.860 -13.369 -3.406 1.00 34.34 173 GLU A CA 1
ATOM 1383 C C . GLU A 1 173 ? 9.088 -13.906 -2.629 1.00 34.34 173 GLU A C 1
ATOM 1385 O O . GLU A 1 173 ? 9.033 -14.137 -1.423 1.00 34.34 173 GLU A O 1
ATOM 1390 N N . HIS A 1 174 ? 10.236 -14.079 -3.291 1.00 33.12 174 HIS A N 1
ATOM 1391 C CA . HIS A 1 174 ? 11.439 -14.697 -2.759 1.00 33.12 174 HIS A CA 1
ATOM 1392 C C . HIS A 1 174 ? 12.605 -13.766 -2.395 1.00 33.12 174 HIS A C 1
ATOM 1394 O O . HIS A 1 174 ? 13.541 -14.254 -1.761 1.00 33.12 174 HIS A O 1
ATOM 1400 N N . ILE A 1 175 ? 12.548 -12.453 -2.666 1.00 30.92 175 ILE A N 1
ATOM 1401 C CA . ILE A 1 175 ? 13.549 -11.496 -2.126 1.00 30.92 175 ILE A CA 1
ATOM 1402 C C . ILE A 1 175 ? 13.071 -10.874 -0.793 1.00 30.92 175 ILE A C 1
ATOM 1404 O O . ILE A 1 175 ? 13.867 -10.402 0.015 1.00 30.92 175 ILE A O 1
ATOM 1408 N N . PHE A 1 176 ? 11.783 -11.008 -0.466 1.00 37.28 176 PHE A N 1
ATOM 1409 C CA . PHE A 1 176 ? 11.141 -10.476 0.745 1.00 37.28 176 PHE A CA 1
ATOM 1410 C C . PHE A 1 176 ? 11.298 -11.348 1.998 1.00 37.28 176 PHE A C 1
ATOM 1412 O O . PHE A 1 176 ? 10.450 -11.335 2.888 1.00 37.28 176 PHE A O 1
ATOM 1419 N N . ARG A 1 177 ? 12.403 -12.088 2.132 1.00 33.44 177 ARG A N 1
ATOM 1420 C CA . ARG A 1 177 ? 12.600 -13.035 3.247 1.00 33.44 177 ARG A CA 1
ATOM 1421 C C . ARG A 1 177 ? 12.769 -12.362 4.632 1.00 33.44 177 ARG A C 1
ATOM 1423 O O . ARG A 1 177 ? 13.016 -13.059 5.610 1.00 33.44 177 ARG A O 1
ATOM 1430 N N . GLY A 1 178 ? 12.614 -11.036 4.729 1.00 42.03 178 GLY A N 1
ATOM 1431 C CA . GLY A 1 178 ? 12.642 -10.276 5.985 1.00 42.03 178 GLY A CA 1
ATOM 1432 C C . GLY A 1 178 ? 11.497 -9.276 6.212 1.00 42.03 178 GLY A C 1
ATOM 1433 O O . GLY A 1 178 ? 11.388 -8.769 7.322 1.00 42.03 178 GLY A O 1
ATOM 1434 N N . CYS A 1 179 ? 10.639 -8.974 5.228 1.00 52.75 179 CYS A N 1
ATOM 1435 C CA . CYS A 1 179 ? 9.573 -7.979 5.415 1.00 52.75 179 CYS A CA 1
ATOM 1436 C C . CYS A 1 179 ? 8.304 -8.632 5.976 1.00 52.75 179 CYS A C 1
ATOM 1438 O O . CYS A 1 179 ? 7.906 -9.715 5.547 1.00 52.75 179 CYS A O 1
ATOM 1440 N N . LEU A 1 180 ? 7.654 -7.966 6.928 1.00 64.94 180 LEU A N 1
ATOM 1441 C CA . LEU A 1 180 ? 6.367 -8.393 7.475 1.00 64.94 180 LEU A CA 1
ATOM 1442 C C . LEU A 1 180 ? 5.294 -8.435 6.374 1.00 64.94 180 LEU A C 1
ATOM 1444 O O . LEU A 1 180 ? 5.280 -7.565 5.507 1.00 64.94 180 LEU A O 1
ATOM 1448 N N . ASP A 1 181 ? 4.376 -9.408 6.438 1.00 78.62 181 ASP A N 1
ATOM 1449 C CA . ASP A 1 181 ? 3.286 -9.566 5.459 1.00 78.62 181 ASP A CA 1
ATOM 1450 C C . ASP A 1 181 ? 2.538 -8.234 5.229 1.00 78.62 181 ASP A C 1
ATOM 1452 O O . ASP A 1 181 ? 2.094 -7.590 6.190 1.00 78.62 181 ASP A O 1
ATOM 1456 N N . LYS A 1 182 ? 2.365 -7.835 3.956 1.00 81.88 182 LYS A N 1
ATOM 1457 C CA . LYS A 1 182 ? 1.629 -6.620 3.550 1.00 81.88 182 LYS A CA 1
ATOM 1458 C C . LYS A 1 182 ? 0.219 -6.601 4.164 1.00 81.88 182 LYS A C 1
ATOM 1460 O O . LYS A 1 182 ? -0.287 -5.533 4.505 1.00 81.88 182 LYS A O 1
ATOM 1465 N N . LYS A 1 183 ? -0.409 -7.765 4.394 1.00 85.62 183 LYS A N 1
ATOM 1466 C CA . LYS A 1 183 ? -1.712 -7.857 5.090 1.00 85.62 183 LYS A CA 1
ATOM 1467 C C . LYS A 1 183 ? -1.644 -7.409 6.553 1.00 85.62 183 LYS A C 1
ATOM 1469 O O . LYS A 1 183 ? -2.556 -6.729 7.028 1.00 85.62 183 LYS A O 1
ATOM 1474 N N . SER A 1 184 ? -0.566 -7.742 7.264 1.00 88.56 184 SER A N 1
ATOM 1475 C CA . SER A 1 184 ? -0.340 -7.304 8.649 1.00 88.56 184 SER A CA 1
ATOM 1476 C C . SER A 1 184 ? -0.147 -5.795 8.723 1.00 88.56 184 SER A C 1
ATOM 1478 O O . SER A 1 184 ? -0.772 -5.141 9.555 1.00 88.56 184 SER A O 1
ATOM 1480 N N . GLN A 1 185 ? 0.650 -5.239 7.806 1.00 88.62 185 GLN A N 1
ATOM 1481 C CA . GLN A 1 185 ? 0.877 -3.795 7.705 1.00 88.62 185 GLN A CA 1
ATOM 1482 C C . GLN A 1 185 ? -0.438 -3.045 7.441 1.00 88.62 185 GLN A C 1
ATOM 1484 O O . GLN A 1 185 ? -0.784 -2.132 8.187 1.00 88.62 185 GLN A O 1
ATOM 1489 N N . ARG A 1 186 ? -1.236 -3.497 6.460 1.00 88.88 186 ARG A N 1
ATOM 1490 C CA . ARG A 1 186 ? -2.568 -2.936 6.161 1.00 88.88 186 ARG A CA 1
ATOM 1491 C C . ARG A 1 186 ? -3.528 -3.009 7.349 1.00 88.88 186 ARG A C 1
ATOM 1493 O O . ARG A 1 186 ? -4.290 -2.075 7.568 1.00 88.88 186 ARG A O 1
ATOM 1500 N N . THR A 1 187 ? -3.473 -4.083 8.137 1.00 90.38 187 THR A N 1
ATOM 1501 C CA . THR A 1 187 ? -4.313 -4.223 9.338 1.00 90.38 187 THR A CA 1
ATOM 1502 C C . THR A 1 187 ? -3.942 -3.191 10.403 1.00 90.38 187 THR A C 1
ATOM 1504 O O . THR A 1 187 ? -4.829 -2.540 10.947 1.00 90.38 187 THR A O 1
ATOM 1507 N N . MET A 1 188 ? -2.647 -2.982 10.665 1.00 91.62 188 MET A N 1
ATOM 1508 C CA . MET A 1 188 ? -2.206 -1.948 11.612 1.00 91.62 188 MET A CA 1
ATOM 1509 C C . MET A 1 188 ? -2.518 -0.534 11.112 1.00 91.62 188 MET A C 1
ATOM 1511 O O . MET A 1 188 ? -2.982 0.299 11.886 1.00 91.62 188 MET A O 1
ATOM 1515 N N . LEU A 1 189 ? -2.349 -0.269 9.813 1.00 91.44 189 LEU A N 1
ATOM 1516 C CA . LEU A 1 189 ? -2.749 1.004 9.204 1.00 91.44 189 LEU A CA 1
ATOM 1517 C C . LEU A 1 189 ? -4.257 1.258 9.353 1.00 91.44 189 LEU A C 1
ATOM 1519 O O . LEU A 1 189 ? -4.654 2.372 9.685 1.00 91.44 189 LEU A O 1
ATOM 1523 N N . ALA A 1 190 ? -5.096 0.229 9.192 1.00 91.50 190 ALA A N 1
ATOM 1524 C CA . ALA A 1 190 ? -6.541 0.344 9.384 1.00 91.50 190 ALA A CA 1
ATOM 1525 C C . ALA A 1 190 ? -6.925 0.699 10.832 1.00 91.50 190 ALA A C 1
ATOM 1527 O O . ALA A 1 190 ? -7.890 1.431 11.042 1.00 91.50 190 ALA A O 1
ATOM 1528 N N . ILE A 1 191 ? -6.164 0.232 11.831 1.00 91.69 191 ILE A N 1
ATOM 1529 C CA . ILE A 1 191 ? -6.350 0.642 13.232 1.00 91.69 191 ILE A CA 1
ATOM 1530 C C . ILE A 1 191 ? -6.072 2.139 13.377 1.00 91.69 191 ILE A C 1
ATOM 1532 O O . ILE A 1 191 ? -6.903 2.857 13.932 1.00 91.69 191 ILE A O 1
ATOM 1536 N N . VAL A 1 192 ? -4.935 2.616 12.855 1.00 91.88 192 VAL A N 1
ATOM 1537 C CA . VAL A 1 192 ? -4.552 4.036 12.929 1.00 91.88 192 VAL A CA 1
ATOM 1538 C C . VAL A 1 192 ? -5.577 4.916 12.207 1.00 91.88 192 VAL A C 1
ATOM 1540 O O . VAL A 1 192 ? -6.011 5.924 12.761 1.00 91.88 192 VAL A O 1
ATOM 1543 N N . ASP A 1 193 ? -6.011 4.540 11.001 1.00 90.44 193 ASP A N 1
ATOM 1544 C CA . ASP A 1 193 ? -7.030 5.287 10.252 1.00 90.44 193 ASP A CA 1
ATOM 1545 C C . ASP A 1 193 ? -8.385 5.303 10.974 1.00 90.44 193 ASP A C 1
ATOM 1547 O O . ASP A 1 193 ? -9.015 6.355 11.095 1.00 90.44 193 ASP A O 1
ATOM 1551 N N . TYR A 1 194 ? -8.818 4.164 11.524 1.00 91.00 194 TYR A N 1
ATOM 1552 C CA . TYR A 1 194 ? -10.064 4.099 12.283 1.00 91.00 194 TYR A CA 1
ATOM 1553 C C . TYR A 1 194 ? -10.026 5.014 13.512 1.00 91.00 194 TYR A C 1
ATOM 1555 O O . TYR A 1 194 ? -10.986 5.761 13.707 1.00 91.00 194 TYR A O 1
ATOM 1563 N N . MET A 1 195 ? -8.928 5.012 14.287 1.00 88.50 195 MET A N 1
ATOM 1564 C CA . MET A 1 195 ? -8.743 5.908 15.442 1.00 88.50 195 MET A CA 1
ATOM 1565 C C . MET A 1 195 ? -8.870 7.378 15.042 1.00 88.50 195 MET A C 1
ATOM 1567 O O . MET A 1 195 ? -9.596 8.130 15.681 1.00 88.50 195 MET A O 1
ATOM 1571 N N . ARG A 1 196 ? -8.215 7.785 13.949 1.00 87.44 196 ARG A N 1
ATOM 1572 C CA . ARG A 1 196 ? -8.214 9.182 13.485 1.00 87.44 196 ARG A CA 1
ATOM 1573 C C . ARG A 1 196 ? -9.592 9.707 13.090 1.00 87.44 196 ARG A C 1
ATOM 1575 O O . ARG A 1 196 ? -9.802 10.915 13.086 1.00 87.44 196 ARG A O 1
ATOM 1582 N N . ARG A 1 197 ? -10.528 8.819 12.746 1.00 86.94 197 ARG A N 1
ATOM 1583 C CA . ARG A 1 197 ? -11.918 9.180 12.426 1.00 86.94 197 ARG A CA 1
ATOM 1584 C C . ARG A 1 197 ? -12.805 9.308 13.670 1.00 86.94 197 ARG A C 1
ATOM 1586 O O . ARG A 1 197 ? -13.928 9.796 13.547 1.00 86.94 197 ARG A O 1
ATOM 1593 N N . GLN A 1 198 ? -12.354 8.847 14.840 1.00 86.12 198 GLN A N 1
ATOM 1594 C CA . GLN A 1 198 ? -13.131 8.905 16.080 1.00 86.12 198 GLN A CA 1
ATOM 1595 C C . GLN A 1 198 ? -12.908 10.226 16.818 1.00 86.12 198 GLN A C 1
ATOM 1597 O O . GLN A 1 198 ? -11.795 10.738 16.869 1.00 86.12 198 GLN A O 1
ATOM 1602 N N . LYS A 1 199 ? -13.967 10.750 17.446 1.00 80.38 199 LYS A N 1
ATOM 1603 C CA . LYS A 1 199 ? -13.896 11.964 18.272 1.00 80.38 199 LYS A CA 1
ATOM 1604 C C . LYS A 1 199 ? -13.417 11.634 19.676 1.00 80.38 199 LYS A C 1
ATOM 1606 O O . LYS A 1 199 ? -14.017 10.780 20.333 1.00 80.38 199 LYS A O 1
ATOM 1611 N N . ARG A 1 200 ? -12.399 12.345 20.160 1.00 76.81 200 ARG A N 1
ATOM 1612 C CA . ARG A 1 200 ? -11.884 12.165 21.518 1.00 76.81 200 ARG A CA 1
ATOM 1613 C C . ARG A 1 200 ? -12.729 12.985 22.508 1.00 76.81 200 ARG A C 1
ATOM 1615 O O . ARG A 1 200 ? -12.900 14.181 22.304 1.00 76.81 200 ARG A O 1
ATOM 1622 N N . PRO A 1 201 ? -13.244 12.394 23.604 1.00 68.69 201 PRO A N 1
ATOM 1623 C CA . PRO A 1 201 ? -14.103 13.112 24.556 1.00 68.69 201 PRO A CA 1
ATOM 1624 C C . PRO A 1 201 ? -13.447 14.314 25.258 1.00 68.69 201 PRO A C 1
ATOM 1626 O O . PRO A 1 201 ? -14.153 15.162 25.794 1.00 68.69 201 PRO A O 1
ATOM 1629 N N . SER A 1 202 ? -12.113 14.361 25.304 1.00 63.00 202 SER A N 1
ATOM 1630 C CA . SER A 1 202 ? -11.325 15.278 26.138 1.00 63.00 202 SER A CA 1
ATOM 1631 C C . SER A 1 202 ? -10.517 16.319 25.354 1.00 63.00 202 SER A C 1
ATOM 1633 O O . SER A 1 202 ? -9.631 16.944 25.930 1.00 63.00 202 SER A O 1
ATOM 1635 N N . SER A 1 203 ? -10.752 16.467 24.052 1.00 58.94 203 SER A N 1
ATOM 1636 C CA . SER A 1 203 ? -9.927 17.295 23.168 1.00 58.94 203 SER A CA 1
ATOM 1637 C C . SER A 1 203 ? -10.698 18.522 22.661 1.00 58.94 203 SER A C 1
ATOM 1639 O O . SER A 1 203 ? -11.914 18.486 22.473 1.00 58.94 203 SER A O 1
ATOM 1641 N N . GLY A 1 204 ? -9.988 19.648 22.538 1.00 63.19 204 GLY A N 1
ATOM 1642 C CA . GLY A 1 204 ? -10.572 20.958 22.243 1.00 63.19 204 GLY A CA 1
ATOM 1643 C C . GLY A 1 204 ? -10.794 21.231 20.754 1.00 63.19 204 GLY A C 1
ATOM 1644 O O . GLY A 1 204 ? -11.659 22.041 20.416 1.00 63.19 204 GLY A O 1
ATOM 1645 N N . THR A 1 205 ? -10.048 20.573 19.859 1.00 71.75 205 THR A N 1
ATOM 1646 C CA . THR A 1 205 ? -10.130 20.809 18.410 1.00 71.75 205 THR A CA 1
ATOM 1647 C C . THR A 1 205 ? -10.280 19.511 17.620 1.00 71.75 205 THR A C 1
ATOM 1649 O O . THR A 1 205 ? -9.828 18.447 18.030 1.00 71.75 205 THR A O 1
ATOM 1652 N N . VAL A 1 206 ? -10.873 19.608 16.426 1.00 69.44 206 VAL A N 1
ATOM 1653 C CA . VAL A 1 206 ? -11.017 18.472 15.493 1.00 69.44 206 VAL A CA 1
ATOM 1654 C C . VAL A 1 206 ? -9.653 17.899 15.073 1.00 69.44 206 VAL A C 1
ATOM 1656 O O . VAL A 1 206 ? -9.559 16.728 14.715 1.00 69.44 206 VAL A O 1
ATOM 1659 N N . PHE A 1 207 ? -8.593 18.713 15.120 1.00 70.44 207 PHE A N 1
ATOM 1660 C CA . PHE A 1 207 ? -7.225 18.275 14.851 1.00 70.44 207 PHE A CA 1
ATOM 1661 C C . PHE A 1 207 ? -6.685 17.411 15.997 1.00 70.44 207 PHE A C 1
ATOM 1663 O O . PHE A 1 207 ? -6.192 16.311 15.757 1.00 70.44 207 PHE A O 1
ATOM 1670 N N . ASP A 1 208 ? -6.856 17.862 17.238 1.00 69.38 208 ASP A N 1
ATOM 1671 C CA . ASP A 1 208 ? -6.421 17.142 18.439 1.00 69.38 208 ASP A CA 1
ATOM 1672 C C . ASP A 1 208 ? -7.208 15.833 18.647 1.00 69.38 208 ASP A C 1
ATOM 1674 O O . ASP A 1 208 ? -6.655 14.828 19.107 1.00 69.38 208 ASP A O 1
ATOM 1678 N N . ASP A 1 209 ? -8.471 15.803 18.206 1.00 67.62 209 ASP A N 1
ATOM 1679 C CA . ASP A 1 209 ? -9.332 14.615 18.215 1.00 67.62 209 ASP A CA 1
ATOM 1680 C C . ASP A 1 209 ? -8.756 13.465 17.379 1.00 67.62 209 ASP A C 1
ATOM 1682 O O . ASP A 1 209 ? -9.008 12.297 17.681 1.00 67.62 209 ASP A O 1
ATOM 1686 N N . ALA A 1 210 ? -7.961 13.772 16.350 1.00 73.69 210 ALA A N 1
ATOM 1687 C CA . ALA A 1 210 ? -7.365 12.766 15.480 1.00 73.69 210 ALA A CA 1
ATOM 1688 C C . ALA A 1 210 ? -6.186 12.024 16.144 1.00 73.69 210 ALA A C 1
ATOM 1690 O O . ALA A 1 210 ? -5.800 10.951 15.677 1.00 73.69 210 ALA A O 1
ATOM 1691 N N . PHE A 1 211 ? -5.609 12.545 17.234 1.00 81.44 211 PHE A N 1
ATOM 1692 C CA . PHE A 1 211 ? -4.383 12.014 17.845 1.00 81.44 211 PHE A CA 1
ATOM 1693 C C . PHE A 1 211 ? -4.648 11.179 19.102 1.00 81.44 211 PHE A C 1
ATOM 1695 O O . PHE A 1 211 ? -4.281 11.538 20.222 1.00 81.44 211 PHE A O 1
ATOM 1702 N N . TRP A 1 212 ? -5.245 10.005 18.902 1.00 82.00 212 TRP A N 1
ATOM 1703 C CA . TRP A 1 212 ? -5.445 9.021 19.972 1.00 82.00 212 TRP A CA 1
ATOM 1704 C C . TRP A 1 212 ? -4.138 8.381 20.458 1.00 82.00 212 TRP A C 1
ATOM 1706 O O . TRP A 1 212 ? -3.965 8.175 21.658 1.00 82.00 212 TRP A O 1
ATOM 1716 N N . LEU A 1 213 ? -3.216 8.097 19.533 1.00 85.38 213 LEU A N 1
ATOM 1717 C CA . LEU A 1 213 ? -1.945 7.410 19.780 1.00 85.38 213 LEU A CA 1
ATOM 1718 C C . LEU A 1 213 ? -0.749 8.323 19.479 1.00 85.38 213 LEU A C 1
ATOM 1720 O O . LEU A 1 213 ? -0.795 9.149 18.558 1.00 85.38 213 LEU A O 1
ATOM 1724 N N . GLU A 1 214 ? 0.339 8.132 20.223 1.00 86.50 214 GLU A N 1
ATOM 1725 C CA . GLU A 1 214 ? 1.625 8.798 19.988 1.00 86.50 214 GLU A CA 1
ATOM 1726 C C . GLU A 1 214 ? 2.475 7.936 19.065 1.00 86.50 214 GLU A C 1
ATOM 1728 O O . GLU A 1 214 ? 3.028 6.923 19.472 1.00 86.50 214 GLU A O 1
ATOM 1733 N N . LEU A 1 215 ? 2.524 8.311 17.789 1.00 88.31 215 LEU A N 1
ATOM 1734 C CA . LEU A 1 215 ? 3.222 7.556 16.755 1.00 88.31 215 LEU A CA 1
ATOM 1735 C C . LEU A 1 215 ? 4.189 8.467 16.006 1.00 88.31 215 LEU A C 1
ATOM 1737 O O . LEU A 1 215 ? 3.899 9.647 15.782 1.00 88.31 215 LEU A O 1
ATOM 1741 N N . ASN A 1 216 ? 5.292 7.890 15.530 1.00 88.62 216 ASN A N 1
ATOM 1742 C CA . ASN A 1 216 ? 6.123 8.528 14.520 1.00 88.62 216 ASN A CA 1
ATOM 1743 C C . ASN A 1 216 ? 5.430 8.437 13.151 1.00 88.62 216 ASN A C 1
ATOM 1745 O O . ASN A 1 216 ? 5.549 7.442 12.435 1.00 88.62 216 ASN A O 1
ATOM 1749 N N . TYR A 1 217 ? 4.696 9.488 12.785 1.00 89.62 217 TYR A N 1
ATOM 1750 C CA . TYR A 1 217 ? 3.916 9.534 11.545 1.00 89.62 217 TYR A CA 1
ATOM 1751 C C . TYR A 1 217 ? 4.768 9.393 10.277 1.00 89.62 217 TYR A C 1
ATOM 1753 O O . TYR A 1 217 ? 4.246 8.953 9.256 1.00 89.62 217 TYR A O 1
ATOM 1761 N N . LEU A 1 218 ? 6.074 9.667 10.339 1.00 89.62 218 LEU A N 1
ATOM 1762 C CA . LEU A 1 218 ? 6.973 9.462 9.206 1.00 89.62 218 LEU A CA 1
ATOM 1763 C C . LEU A 1 218 ? 7.238 7.973 8.928 1.00 89.62 218 LEU A C 1
ATOM 1765 O O . LEU A 1 218 ? 7.242 7.546 7.773 1.00 89.62 218 LEU A O 1
ATOM 1769 N N . GLU A 1 219 ? 7.397 7.164 9.978 1.00 89.25 219 GLU A N 1
ATOM 1770 C CA . GLU A 1 219 ? 7.512 5.705 9.853 1.00 89.25 219 GLU A CA 1
ATOM 1771 C C . GLU A 1 219 ? 6.198 5.100 9.345 1.00 89.25 219 GLU A C 1
ATOM 1773 O O . GLU A 1 219 ? 6.204 4.267 8.436 1.00 89.25 219 GLU A O 1
ATOM 1778 N N . VAL A 1 220 ? 5.062 5.576 9.870 1.00 91.25 220 VAL A N 1
ATOM 1779 C CA . VAL A 1 220 ? 3.729 5.155 9.412 1.00 91.25 220 VAL A CA 1
ATOM 1780 C C . VAL A 1 220 ? 3.524 5.510 7.935 1.00 91.25 220 VAL A C 1
ATOM 1782 O O . VAL A 1 220 ? 3.057 4.668 7.168 1.00 91.25 220 VAL A O 1
ATOM 1785 N N . ALA A 1 221 ? 3.927 6.712 7.505 1.00 91.38 221 ALA A N 1
ATOM 1786 C CA . ALA A 1 221 ? 3.862 7.139 6.109 1.00 91.38 221 ALA A CA 1
ATOM 1787 C C . ALA A 1 221 ? 4.693 6.229 5.192 1.00 91.38 221 ALA A C 1
ATOM 1789 O O . ALA A 1 221 ? 4.219 5.815 4.134 1.00 91.38 221 ALA A O 1
ATOM 1790 N N . LYS A 1 222 ? 5.909 5.851 5.609 1.00 87.75 222 LYS A N 1
ATOM 1791 C CA . LYS A 1 222 ? 6.762 4.949 4.822 1.00 87.75 222 LYS A CA 1
ATOM 1792 C C . LYS A 1 222 ? 6.149 3.551 4.678 1.00 87.75 222 LYS A C 1
ATOM 1794 O O . LYS A 1 222 ? 6.204 2.980 3.590 1.00 87.75 222 LYS A O 1
ATOM 1799 N N . VAL A 1 223 ? 5.531 3.022 5.737 1.00 88.75 223 VAL A N 1
ATOM 1800 C CA . VAL A 1 223 ? 4.840 1.718 5.705 1.00 88.75 223 VAL A CA 1
ATOM 1801 C C . VAL A 1 223 ? 3.536 1.776 4.896 1.00 88.75 223 VAL A C 1
ATOM 1803 O O . VAL A 1 223 ? 3.199 0.833 4.179 1.00 88.75 223 VAL A O 1
ATOM 1806 N N . ALA A 1 224 ? 2.808 2.893 4.940 1.00 90.56 224 ALA A N 1
ATOM 1807 C CA . ALA A 1 224 ? 1.661 3.119 4.059 1.00 90.56 224 ALA A CA 1
ATOM 1808 C C . ALA A 1 224 ? 2.088 3.132 2.582 1.00 90.56 224 ALA A C 1
ATOM 1810 O O . ALA A 1 224 ? 1.469 2.463 1.750 1.00 90.56 224 ALA A O 1
ATOM 1811 N N . GLN A 1 225 ? 3.209 3.793 2.277 1.00 88.00 225 GLN A N 1
ATOM 1812 C CA . GLN A 1 225 ? 3.778 3.825 0.933 1.00 88.00 225 GLN A CA 1
ATOM 1813 C C . GLN A 1 225 ? 4.198 2.424 0.450 1.00 88.00 225 GLN A C 1
ATOM 1815 O O . GLN A 1 225 ? 3.919 2.073 -0.695 1.00 88.00 225 GLN A O 1
ATOM 1820 N N . SER A 1 226 ? 4.786 1.575 1.306 1.00 84.31 226 SER A N 1
ATOM 1821 C CA . SER A 1 226 ? 5.112 0.182 0.937 1.00 84.31 226 SER A CA 1
ATOM 1822 C C . SER A 1 226 ? 3.881 -0.708 0.723 1.00 84.31 226 SER A C 1
ATOM 1824 O O . SER A 1 226 ? 3.967 -1.722 0.028 1.00 84.31 226 S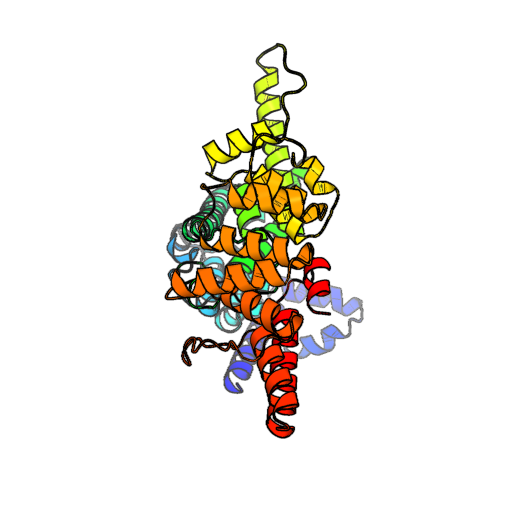ER A O 1
ATOM 1826 N N . CYS A 1 227 ? 2.730 -0.336 1.291 1.00 83.38 227 CYS A N 1
ATOM 1827 C CA . CYS A 1 227 ? 1.450 -1.026 1.110 1.00 83.38 227 CYS A CA 1
ATOM 1828 C C . CYS A 1 227 ? 0.663 -0.591 -0.138 1.00 83.38 227 CYS A C 1
ATOM 1830 O O . CYS A 1 227 ? -0.425 -1.141 -0.361 1.00 83.38 227 CYS A O 1
ATOM 1832 N N . ALA A 1 228 ? 1.199 0.357 -0.918 1.00 83.38 228 ALA A N 1
ATOM 1833 C CA . ALA A 1 228 ? 0.528 1.045 -2.024 1.00 83.38 228 ALA A CA 1
ATOM 1834 C C . ALA A 1 228 ? -0.715 1.861 -1.602 1.00 83.38 228 ALA A C 1
ATOM 1836 O O . ALA A 1 228 ? -1.662 2.013 -2.374 1.00 83.38 228 ALA A O 1
ATOM 1837 N N . ALA A 1 229 ? -0.712 2.373 -0.364 1.00 87.06 229 ALA A N 1
ATOM 1838 C CA . ALA A 1 229 ? -1.707 3.315 0.150 1.00 87.06 229 ALA A CA 1
ATOM 1839 C C . ALA A 1 229 ? -1.148 4.749 0.067 1.00 87.06 229 ALA A C 1
ATOM 1841 O O . ALA A 1 229 ? -0.731 5.336 1.071 1.00 87.06 229 ALA A O 1
ATOM 1842 N N . HIS A 1 230 ? -1.028 5.273 -1.153 1.00 89.31 230 HIS A N 1
ATOM 1843 C CA . HIS A 1 230 ? -0.271 6.487 -1.463 1.00 89.31 230 HIS A CA 1
ATOM 1844 C C . HIS A 1 230 ? -0.894 7.753 -0.868 1.00 89.31 230 HIS A C 1
ATOM 1846 O O . HIS A 1 230 ? -0.172 8.592 -0.333 1.00 89.31 230 HIS A O 1
ATOM 1852 N N . PHE A 1 231 ? -2.224 7.884 -0.884 1.00 90.50 231 PHE A N 1
ATOM 1853 C CA . PHE A 1 231 ? -2.882 9.056 -0.290 1.00 90.50 231 PHE A CA 1
ATOM 1854 C C . PHE A 1 231 ? -2.807 9.039 1.234 1.00 90.50 231 PHE A C 1
ATOM 1856 O O . PHE A 1 231 ? -2.605 10.071 1.870 1.00 90.50 231 PHE A O 1
ATOM 1863 N N . THR A 1 232 ? -2.921 7.854 1.833 1.00 91.56 232 THR A N 1
ATOM 1864 C CA . THR A 1 232 ? -2.723 7.681 3.272 1.00 91.56 232 THR A CA 1
ATOM 1865 C C . THR A 1 232 ? -1.279 7.991 3.670 1.00 91.56 232 THR A C 1
ATOM 1867 O O . THR A 1 232 ? -1.055 8.643 4.689 1.00 91.56 232 THR A O 1
ATOM 1870 N N . ALA A 1 233 ? -0.300 7.585 2.856 1.00 92.19 233 ALA A N 1
ATOM 1871 C CA . ALA A 1 233 ? 1.101 7.935 3.058 1.00 92.19 233 ALA A CA 1
ATOM 1872 C C . ALA A 1 233 ? 1.333 9.451 2.982 1.00 92.19 233 ALA A C 1
ATOM 1874 O O . ALA A 1 233 ? 2.003 9.997 3.859 1.00 92.19 233 ALA A O 1
ATOM 1875 N N . LEU A 1 234 ? 0.740 10.127 1.988 1.00 92.25 234 LEU A N 1
ATOM 1876 C CA . LEU A 1 234 ? 0.810 11.584 1.848 1.00 92.25 234 LEU A CA 1
ATOM 1877 C C . LEU A 1 234 ? 0.255 12.285 3.090 1.00 92.25 234 LEU A C 1
ATOM 1879 O O . LEU A 1 234 ? 0.947 13.086 3.711 1.00 92.25 234 LEU A O 1
ATOM 1883 N N . LEU A 1 235 ? -0.949 11.895 3.508 1.00 92.44 235 LEU A N 1
ATOM 1884 C CA . LEU A 1 235 ? -1.615 12.440 4.685 1.00 92.44 235 LEU A CA 1
ATOM 1885 C C . LEU A 1 235 ? -0.764 12.291 5.957 1.00 92.44 235 LEU A C 1
ATOM 1887 O O . LEU A 1 235 ? -0.693 13.206 6.772 1.00 92.44 235 LEU A O 1
ATOM 1891 N N . TYR A 1 236 ? -0.110 11.144 6.157 1.00 92.56 236 TYR A N 1
ATOM 1892 C CA . TYR A 1 236 ? 0.767 10.949 7.315 1.00 92.56 236 TYR A CA 1
ATOM 1893 C C . TYR A 1 236 ? 2.075 11.746 7.220 1.00 92.56 236 TYR A C 1
ATOM 1895 O O . TYR A 1 236 ? 2.562 12.226 8.245 1.00 92.56 236 TYR A O 1
ATOM 1903 N N . ALA A 1 237 ? 2.623 11.933 6.018 1.00 91.25 237 ALA A N 1
ATOM 1904 C CA . ALA A 1 237 ? 3.791 12.783 5.804 1.00 91.25 237 ALA A CA 1
ATOM 1905 C C . ALA A 1 237 ? 3.482 14.265 6.096 1.00 91.25 237 ALA A C 1
ATOM 1907 O O . ALA A 1 237 ? 4.287 14.941 6.738 1.00 91.25 237 ALA A O 1
ATOM 1908 N N . GLU A 1 238 ? 2.303 14.748 5.699 1.00 90.12 238 GLU A N 1
ATOM 1909 C CA . GLU A 1 238 ? 1.823 16.103 6.004 1.00 90.12 238 GLU A CA 1
ATOM 1910 C C . GLU A 1 238 ? 1.629 16.309 7.507 1.00 90.12 238 GLU A C 1
ATOM 1912 O O . GLU A 1 238 ? 2.143 17.269 8.069 1.00 90.12 238 GLU A O 1
ATOM 1917 N N . ILE A 1 239 ? 0.997 15.354 8.194 1.00 89.44 239 ILE A N 1
ATOM 1918 C CA . ILE A 1 239 ? 0.838 15.399 9.657 1.00 89.44 239 ILE A CA 1
ATOM 1919 C C . ILE A 1 239 ? 2.185 15.481 10.372 1.00 89.44 239 ILE A C 1
ATOM 1921 O O . ILE A 1 239 ? 2.315 16.193 11.368 1.00 89.44 239 ILE A O 1
ATOM 1925 N N . TYR A 1 240 ? 3.186 14.737 9.899 1.00 89.31 240 TYR A N 1
ATOM 1926 C CA . TYR A 1 240 ? 4.532 14.813 10.455 1.00 89.31 240 TYR A CA 1
ATOM 1927 C C . TYR A 1 240 ? 5.135 16.214 10.269 1.00 89.31 240 TYR A C 1
ATOM 1929 O O . TYR A 1 240 ? 5.661 16.786 11.227 1.00 89.31 240 TYR A O 1
ATOM 1937 N N . ALA A 1 241 ? 5.027 16.779 9.063 1.00 87.25 241 ALA A N 1
ATOM 1938 C CA . ALA A 1 241 ? 5.497 18.131 8.769 1.00 87.25 241 ALA A CA 1
ATOM 1939 C C . ALA A 1 241 ? 4.789 19.191 9.629 1.00 87.25 241 ALA A C 1
ATOM 1941 O O . ALA A 1 241 ? 5.463 20.046 10.207 1.00 87.25 241 ALA A O 1
ATOM 1942 N N . ASP A 1 242 ? 3.468 19.097 9.784 1.00 86.56 242 ASP A N 1
ATOM 1943 C CA . ASP A 1 242 ? 2.679 20.015 10.607 1.00 86.56 242 ASP A CA 1
ATOM 1944 C C . ASP A 1 242 ? 3.078 19.934 12.082 1.00 86.56 242 ASP A C 1
ATOM 1946 O O . ASP A 1 242 ? 3.327 20.964 12.710 1.00 86.56 242 ASP A O 1
ATOM 1950 N N . LYS A 1 243 ? 3.227 18.722 12.636 1.00 84.19 243 LYS A N 1
ATOM 1951 C CA . LYS A 1 243 ? 3.682 18.536 14.024 1.00 84.19 243 LYS A CA 1
ATOM 1952 C C . LYS A 1 243 ? 5.056 19.143 14.265 1.00 84.19 243 LYS A C 1
ATOM 1954 O O . LYS A 1 243 ? 5.239 19.868 15.238 1.00 84.19 243 LYS A O 1
ATOM 1959 N N . LYS A 1 244 ? 6.008 18.904 13.360 1.00 84.31 244 LYS A N 1
ATOM 1960 C CA . LYS A 1 244 ? 7.354 19.480 13.470 1.00 84.31 244 LYS A CA 1
ATOM 1961 C C . LYS A 1 244 ? 7.352 20.996 13.319 1.00 84.31 244 LYS A C 1
ATOM 1963 O O . LYS A 1 244 ? 8.081 21.673 14.037 1.00 84.31 244 LYS A O 1
ATOM 1968 N N . SER A 1 245 ? 6.508 21.534 12.441 1.00 81.62 245 SER A N 1
ATOM 1969 C CA . SER A 1 245 ? 6.316 22.978 12.308 1.00 81.62 245 SER A CA 1
ATOM 1970 C C . SER A 1 245 ? 5.775 23.600 13.601 1.00 81.62 245 SER A C 1
ATOM 1972 O O . SER A 1 245 ? 6.286 24.634 14.028 1.00 81.62 245 SER A O 1
ATOM 1974 N N . MET A 1 246 ? 4.795 22.967 14.254 1.00 78.25 246 MET A N 1
ATOM 1975 C CA . MET A 1 246 ? 4.253 23.437 15.537 1.00 78.25 246 MET A CA 1
ATOM 1976 C C . MET A 1 246 ? 5.293 23.360 16.666 1.00 78.25 246 MET A C 1
ATOM 1978 O O . MET A 1 246 ? 5.506 24.352 17.361 1.00 78.25 246 MET A O 1
ATOM 1982 N N . GLU A 1 247 ? 6.022 22.243 16.790 1.00 78.44 247 GLU A N 1
ATOM 1983 C CA . GLU A 1 247 ? 7.126 22.093 17.757 1.00 78.44 247 GLU A CA 1
ATOM 1984 C C . GLU A 1 247 ? 8.214 23.165 17.565 1.00 78.44 247 GLU A C 1
ATOM 1986 O O . GLU A 1 247 ? 8.758 23.709 18.529 1.00 78.44 247 GLU A O 1
ATOM 1991 N N . ASP A 1 248 ? 8.551 23.479 16.311 1.00 74.31 248 ASP A N 1
ATOM 1992 C CA . ASP A 1 248 ? 9.519 24.523 15.980 1.00 74.31 248 ASP A CA 1
ATOM 1993 C C . ASP A 1 248 ? 8.981 25.928 16.301 1.00 74.31 248 ASP A C 1
ATOM 1995 O O . ASP A 1 248 ? 9.756 26.787 16.721 1.00 74.31 248 ASP A O 1
ATOM 1999 N N . GLN A 1 249 ? 7.681 26.189 16.122 1.00 70.06 249 GLN A N 1
ATOM 2000 C CA . GLN A 1 249 ? 7.053 27.471 16.470 1.00 70.06 249 GLN A CA 1
ATOM 2001 C C . GLN A 1 249 ? 7.028 27.713 17.984 1.00 70.06 249 GLN A C 1
ATOM 2003 O O . GLN A 1 249 ? 7.369 28.813 18.421 1.00 70.06 249 GLN A O 1
ATOM 2008 N N . GLU A 1 250 ? 6.716 26.691 18.784 1.00 64.25 250 GLU A N 1
ATOM 2009 C CA . GLU A 1 250 ? 6.781 26.766 20.251 1.00 64.25 250 GLU A CA 1
ATOM 2010 C C . GLU A 1 250 ? 8.212 27.014 20.753 1.00 64.25 250 GLU A C 1
ATOM 2012 O O . GLU A 1 250 ? 8.433 27.794 21.678 1.00 64.25 250 GLU A O 1
ATOM 2017 N N . LYS A 1 251 ? 9.220 26.417 20.104 1.00 62.47 251 LYS A N 1
ATOM 2018 C CA . LYS A 1 251 ? 10.637 26.683 20.417 1.00 62.47 251 LYS A CA 1
ATOM 2019 C C . LYS A 1 251 ? 11.082 28.081 19.969 1.00 62.47 251 LYS A C 1
ATOM 2021 O O . LYS A 1 251 ? 11.874 28.725 20.658 1.00 62.47 251 LYS A O 1
ATOM 2026 N N . ARG A 1 252 ? 10.565 28.575 18.837 1.00 56.56 252 ARG A N 1
ATOM 2027 C CA . ARG A 1 252 ? 10.861 29.912 18.288 1.00 56.56 252 ARG A CA 1
ATOM 2028 C C . ARG A 1 252 ? 10.230 31.052 19.087 1.00 56.56 252 ARG A C 1
ATOM 2030 O O . ARG A 1 252 ? 10.797 32.137 19.096 1.00 56.56 252 ARG A O 1
ATOM 2037 N N . SER A 1 253 ? 9.131 30.841 19.817 1.00 51.84 253 SER A N 1
ATOM 2038 C CA . SER A 1 253 ? 8.564 31.899 20.673 1.00 51.84 253 SER A CA 1
ATOM 2039 C C . SER A 1 253 ? 9.472 32.297 21.850 1.00 51.84 253 SER A C 1
ATOM 2041 O O . SER A 1 253 ? 9.210 33.303 22.504 1.00 51.84 253 SER A O 1
ATOM 2043 N N . LEU A 1 254 ? 10.541 31.535 22.121 1.00 51.22 254 LEU A N 1
ATOM 2044 C CA . LEU A 1 254 ? 11.534 31.810 23.166 1.00 51.22 254 LEU A CA 1
ATOM 2045 C C . LEU A 1 254 ? 12.806 32.512 22.653 1.00 51.22 254 LEU A C 1
ATOM 2047 O O . LEU A 1 254 ? 13.631 32.926 23.464 1.00 51.22 254 LEU A O 1
ATOM 2051 N N . THR A 1 255 ? 12.986 32.668 21.337 1.00 42.88 255 THR A N 1
ATOM 2052 C CA . THR A 1 255 ? 14.173 33.317 20.751 1.00 42.88 255 THR A CA 1
ATOM 2053 C C . THR A 1 255 ? 13.786 34.193 19.561 1.00 42.88 255 THR A C 1
ATOM 2055 O O . THR A 1 255 ? 13.352 33.716 18.517 1.00 42.88 255 THR A O 1
ATOM 2058 N N . PHE A 1 256 ? 13.934 35.507 19.730 1.00 44.41 256 PHE A N 1
ATOM 2059 C CA . PHE A 1 256 ? 13.744 36.494 18.671 1.00 44.41 256 PHE A CA 1
ATOM 2060 C C . PHE A 1 256 ? 15.043 36.580 17.853 1.00 44.41 256 PHE A C 1
ATOM 2062 O O . PHE A 1 256 ? 16.051 36.994 18.412 1.00 44.41 256 PHE A O 1
ATOM 2069 N N . GLU A 1 257 ? 15.041 36.125 16.594 1.00 41.75 257 GLU A N 1
ATOM 2070 C CA . GLU A 1 257 ? 15.535 36.869 15.413 1.00 41.75 257 GLU A CA 1
ATOM 2071 C C . GLU A 1 257 ? 15.679 36.034 14.117 1.00 41.75 257 GLU A C 1
ATOM 2073 O O . GLU A 1 257 ? 15.945 34.834 14.121 1.00 41.75 257 GLU A O 1
ATOM 2078 N N . GLU A 1 258 ? 15.455 36.762 13.013 1.00 39.59 258 GLU A N 1
ATOM 2079 C CA . GLU A 1 258 ? 15.984 36.655 11.641 1.00 39.59 258 GLU A CA 1
ATOM 2080 C C . GLU A 1 258 ? 16.089 35.281 10.953 1.00 39.59 258 GLU A C 1
ATOM 2082 O O . GLU A 1 258 ? 17.139 34.653 10.861 1.00 39.59 258 GLU A O 1
ATOM 2087 N N . GLY A 1 259 ? 14.994 34.870 10.302 1.00 39.88 259 GLY A N 1
ATOM 2088 C CA . GLY A 1 259 ? 15.032 33.780 9.321 1.00 39.88 259 GLY A CA 1
ATOM 2089 C C . GLY A 1 259 ? 13.669 33.350 8.782 1.00 39.88 259 GLY A C 1
ATOM 2090 O O . GLY A 1 259 ? 13.384 32.152 8.727 1.00 39.88 259 GLY A O 1
ATOM 2091 N N . SER A 1 260 ? 12.820 34.305 8.383 1.00 45.53 260 SER A N 1
ATOM 2092 C CA . SER A 1 260 ? 11.420 34.107 7.938 1.00 45.53 260 SER A CA 1
ATOM 2093 C C . SER A 1 260 ? 11.243 33.312 6.618 1.00 45.53 260 SER A C 1
ATOM 2095 O O . SER A 1 260 ? 10.185 33.339 6.000 1.00 45.53 260 SER A O 1
ATOM 2097 N N . GLN A 1 261 ? 12.269 32.592 6.147 1.00 45.56 261 GLN A N 1
ATOM 2098 C CA . GLN A 1 261 ? 12.216 31.784 4.914 1.00 45.56 261 GLN A CA 1
ATOM 2099 C C . GLN A 1 261 ? 12.823 30.373 5.058 1.00 45.56 261 GLN A C 1
ATOM 2101 O O . GLN A 1 261 ? 13.044 29.685 4.065 1.00 45.56 261 GLN A O 1
ATOM 2106 N N . SER A 1 262 ? 13.090 29.904 6.285 1.00 43.62 262 SER A N 1
ATOM 2107 C CA . SER A 1 262 ? 13.784 28.623 6.525 1.00 43.62 262 SER A CA 1
ATOM 2108 C C . SER A 1 262 ? 12.887 27.378 6.632 1.00 43.62 262 SER A C 1
ATOM 2110 O O . SER A 1 262 ? 13.415 26.272 6.754 1.00 43.62 262 SER A O 1
ATOM 2112 N N . THR A 1 263 ? 11.557 27.486 6.525 1.00 52.88 263 THR A N 1
ATOM 2113 C CA . THR A 1 263 ? 10.636 26.323 6.479 1.00 52.88 263 THR A CA 1
ATOM 2114 C C . THR A 1 263 ? 10.608 25.672 5.093 1.00 52.88 263 THR A C 1
ATOM 2116 O O . THR A 1 263 ? 9.556 25.350 4.546 1.00 52.88 263 THR A O 1
ATOM 2119 N N . THR A 1 264 ? 11.772 25.533 4.462 1.00 66.50 264 THR A N 1
ATOM 2120 C CA . THR A 1 264 ? 11.867 24.802 3.200 1.00 66.50 264 THR A CA 1
ATOM 2121 C C . THR A 1 264 ? 11.810 23.307 3.502 1.00 66.50 264 THR A C 1
ATOM 2123 O O . THR A 1 264 ? 12.436 22.854 4.450 1.00 66.50 264 THR A O 1
ATOM 2126 N N . ILE A 1 265 ? 11.102 22.519 2.686 1.00 73.44 265 ILE A N 1
ATOM 2127 C CA . ILE A 1 265 ? 11.042 21.042 2.789 1.00 73.44 265 ILE A CA 1
ATOM 2128 C C . ILE A 1 265 ? 12.433 20.416 3.006 1.00 73.44 265 ILE A C 1
ATOM 2130 O O . ILE A 1 265 ? 12.565 19.414 3.697 1.00 73.44 265 ILE A O 1
ATOM 2134 N N . SER A 1 266 ? 13.481 21.047 2.471 1.00 73.81 266 SER A N 1
ATOM 2135 C CA . SER A 1 266 ? 14.881 20.666 2.667 1.00 73.81 266 SER A CA 1
ATOM 2136 C C . SER A 1 266 ? 15.320 20.658 4.143 1.00 73.81 266 SER A C 1
ATOM 2138 O O . SER A 1 266 ? 15.922 19.679 4.565 1.00 73.81 266 SER A O 1
ATOM 2140 N N . SER A 1 267 ? 14.972 21.671 4.948 1.00 75.94 267 SER A N 1
ATOM 2141 C CA . SER A 1 267 ? 15.347 21.715 6.374 1.00 75.94 267 SER A CA 1
ATOM 2142 C C . SER A 1 267 ? 14.573 20.692 7.209 1.00 75.94 267 SER A C 1
ATOM 2144 O O . SER A 1 267 ? 15.141 20.037 8.080 1.00 75.94 267 SER A O 1
ATOM 2146 N N . LEU A 1 268 ? 13.287 20.485 6.902 1.00 78.38 268 LEU A N 1
ATOM 2147 C CA . LEU A 1 268 ? 12.485 19.418 7.514 1.00 78.38 268 LEU A CA 1
ATOM 2148 C C . LEU A 1 268 ? 13.017 18.027 7.150 1.00 78.38 268 LEU A C 1
ATOM 2150 O O . LEU A 1 268 ? 12.989 17.124 7.982 1.00 78.38 268 LEU A O 1
ATOM 2154 N N . SER A 1 269 ? 13.524 17.862 5.927 1.00 78.25 269 SER A N 1
ATOM 2155 C CA . SER A 1 269 ? 14.100 16.605 5.453 1.00 78.25 269 SER A CA 1
ATOM 2156 C C . SER A 1 269 ? 15.458 16.289 6.083 1.00 78.25 269 SER A C 1
ATOM 2158 O O . SER A 1 269 ? 15.786 15.119 6.268 1.00 78.25 269 SER A O 1
ATOM 2160 N N . GLU A 1 270 ? 16.256 17.305 6.415 1.00 77.44 270 GLU A N 1
ATOM 2161 C CA . GLU A 1 270 ? 17.491 17.132 7.190 1.00 77.44 270 GLU A CA 1
ATOM 2162 C C . GLU A 1 270 ? 17.163 16.658 8.610 1.00 77.44 270 GLU A C 1
ATOM 2164 O O . GLU A 1 270 ? 17.629 15.595 9.018 1.00 77.44 270 GLU A O 1
ATOM 2169 N N . LYS A 1 271 ? 16.247 17.352 9.303 1.00 78.00 271 LYS A N 1
ATOM 2170 C CA . LYS A 1 271 ? 15.771 16.952 10.639 1.00 78.00 271 LYS A CA 1
ATOM 2171 C C . LYS A 1 271 ? 15.183 15.541 10.653 1.00 78.00 271 LYS A C 1
ATOM 2173 O O . LYS A 1 271 ? 15.492 14.736 11.526 1.00 78.00 271 LYS A O 1
ATOM 2178 N N . SER A 1 272 ? 14.350 15.211 9.667 1.00 77.88 272 SER A N 1
ATOM 2179 C CA . SER A 1 272 ? 13.721 13.891 9.593 1.00 77.88 272 SER A CA 1
ATOM 2180 C C . SER A 1 272 ? 14.744 12.769 9.403 1.00 77.88 272 SER A C 1
ATOM 2182 O O . SER A 1 272 ? 14.603 11.686 9.980 1.00 77.88 272 SER A O 1
ATOM 2184 N N . LYS A 1 273 ? 15.797 13.037 8.620 1.00 77.94 273 LYS A N 1
ATOM 2185 C CA . LYS A 1 273 ? 16.891 12.099 8.374 1.00 77.94 273 LYS A CA 1
ATOM 2186 C C . LYS A 1 273 ? 17.747 11.888 9.620 1.00 77.94 273 LYS A C 1
ATOM 2188 O O . LYS A 1 273 ? 18.189 10.767 9.845 1.00 77.94 273 LYS A O 1
ATOM 2193 N N . GLU A 1 274 ? 17.945 12.921 10.431 1.00 73.44 274 GLU A N 1
ATOM 2194 C CA . GLU A 1 274 ? 18.645 12.815 11.715 1.00 73.44 274 GLU A CA 1
ATOM 2195 C C . GLU A 1 274 ? 17.846 12.006 12.748 1.00 73.44 274 GLU A C 1
ATOM 2197 O O . GLU A 1 274 ? 18.414 11.147 13.418 1.00 73.44 274 GLU A O 1
ATOM 2202 N N . GLU A 1 275 ? 16.531 12.227 12.851 1.00 74.12 275 GLU A N 1
ATOM 2203 C CA . GLU A 1 275 ? 15.688 11.581 13.870 1.00 74.12 275 GLU A CA 1
ATOM 2204 C C . GLU A 1 275 ? 15.347 10.116 13.545 1.00 74.12 275 GLU A C 1
ATOM 2206 O O . GLU A 1 275 ? 15.341 9.262 14.429 1.00 74.12 275 GLU A O 1
ATOM 2211 N N . SER A 1 276 ? 15.045 9.816 12.280 1.00 67.88 276 SER A N 1
ATOM 2212 C CA . SER A 1 276 ? 14.476 8.518 11.871 1.00 67.88 276 SER A CA 1
ATOM 2213 C C . SER A 1 276 ? 15.272 7.798 10.780 1.00 67.88 276 SER A C 1
ATOM 2215 O O . SER A 1 276 ? 14.965 6.659 10.431 1.00 67.88 276 SER A O 1
ATOM 2217 N N . GLY A 1 277 ? 16.271 8.459 10.187 1.00 73.50 277 GLY A N 1
ATOM 2218 C CA . GLY A 1 277 ? 16.942 7.985 8.974 1.00 73.50 277 GLY A CA 1
ATOM 2219 C C . GLY A 1 277 ? 16.109 8.139 7.695 1.00 73.50 277 GLY A C 1
ATOM 2220 O O . GLY A 1 277 ? 16.605 7.827 6.612 1.00 73.50 277 GLY A O 1
ATOM 2221 N N . ILE A 1 278 ? 14.865 8.627 7.784 1.00 78.81 278 ILE A N 1
ATOM 2222 C CA . ILE A 1 278 ? 13.962 8.802 6.644 1.00 78.81 278 ILE A CA 1
ATOM 2223 C C . ILE A 1 278 ? 14.047 10.246 6.152 1.00 78.81 278 ILE A C 1
ATOM 2225 O O . ILE A 1 278 ? 13.770 11.197 6.878 1.00 78.81 278 ILE A O 1
ATOM 2229 N N . SER A 1 279 ? 14.393 10.412 4.880 1.00 82.94 279 SER A N 1
ATOM 2230 C CA . SER A 1 279 ? 14.324 11.699 4.187 1.00 82.94 279 SER A CA 1
ATOM 2231 C C . SER A 1 279 ? 12.874 11.977 3.781 1.00 82.94 279 SER A C 1
ATOM 2233 O O . SER A 1 279 ? 12.320 11.275 2.929 1.00 82.94 279 SER A O 1
ATOM 2235 N N . LEU A 1 280 ? 12.246 12.981 4.405 1.00 85.06 280 LEU A N 1
ATOM 2236 C CA . LEU A 1 280 ? 10.871 13.390 4.095 1.00 85.06 280 LEU A CA 1
ATOM 2237 C C . LEU A 1 280 ? 10.734 13.783 2.620 1.00 85.06 280 LEU A C 1
ATOM 2239 O O . LEU A 1 280 ? 9.755 13.418 1.975 1.00 85.06 280 LEU A O 1
ATOM 2243 N N . GLN A 1 281 ? 11.733 14.480 2.072 1.00 83.12 281 GLN A N 1
ATOM 2244 C CA . GLN A 1 281 ? 11.731 14.893 0.673 1.00 83.12 281 GLN A CA 1
ATOM 2245 C C . GLN A 1 281 ? 11.729 13.682 -0.270 1.00 83.12 281 GLN A C 1
ATOM 2247 O O . GLN A 1 281 ? 10.937 13.635 -1.209 1.00 83.12 281 GLN A O 1
ATOM 2252 N N . ASP A 1 282 ? 12.566 12.677 0.000 1.00 80.56 282 ASP A N 1
ATOM 2253 C CA . ASP A 1 282 ? 12.623 11.467 -0.827 1.00 80.56 282 ASP A CA 1
ATOM 2254 C C . ASP A 1 282 ? 11.324 10.661 -0.756 1.00 80.56 282 ASP A C 1
ATOM 2256 O O . ASP A 1 282 ? 10.894 10.113 -1.773 1.00 80.56 282 ASP A O 1
ATOM 2260 N N . LEU A 1 283 ? 10.698 10.613 0.427 1.00 85.19 283 LEU A N 1
ATOM 2261 C CA . LEU A 1 283 ? 9.408 9.964 0.636 1.00 85.19 283 LEU A CA 1
ATOM 2262 C C . LEU A 1 283 ? 8.284 10.681 -0.122 1.00 85.19 283 LEU A C 1
ATOM 2264 O O . LEU A 1 283 ? 7.533 10.023 -0.834 1.00 85.19 283 LEU A O 1
ATOM 2268 N N . LEU A 1 284 ? 8.188 12.010 -0.028 1.00 87.56 284 LEU A N 1
ATOM 2269 C CA . LEU A 1 284 ? 7.179 12.786 -0.757 1.00 87.56 284 LEU A CA 1
ATOM 2270 C C . LEU A 1 284 ? 7.339 12.637 -2.274 1.00 87.56 284 LEU A C 1
ATOM 2272 O O . LEU A 1 284 ? 6.358 12.391 -2.971 1.00 87.56 284 LEU A O 1
ATOM 2276 N N . LEU A 1 285 ? 8.574 12.698 -2.786 1.00 82.06 285 LEU A N 1
ATOM 2277 C CA . LEU A 1 285 ? 8.857 12.448 -4.203 1.00 82.06 285 LEU A CA 1
ATOM 2278 C C . LEU A 1 285 ? 8.411 11.040 -4.636 1.00 82.06 285 LEU A C 1
ATOM 2280 O O . LEU A 1 285 ? 7.882 10.872 -5.732 1.00 82.06 285 LEU A O 1
ATOM 2284 N N . GLU A 1 286 ? 8.614 10.022 -3.792 1.00 82.25 286 GLU A N 1
ATOM 2285 C CA . GLU A 1 286 ? 8.156 8.654 -4.060 1.00 82.25 286 GLU A CA 1
ATOM 2286 C C . GLU A 1 286 ? 6.622 8.550 -4.070 1.00 82.25 286 GLU A C 1
ATOM 2288 O O . GLU A 1 286 ? 6.060 7.918 -4.970 1.00 82.25 286 GLU A O 1
ATOM 2293 N N . ILE A 1 287 ? 5.951 9.188 -3.106 1.00 86.88 287 ILE A N 1
ATOM 2294 C CA . ILE A 1 287 ? 4.489 9.202 -2.982 1.00 86.88 287 ILE A CA 1
ATOM 2295 C C . ILE A 1 287 ? 3.857 9.874 -4.205 1.00 86.88 287 ILE A C 1
ATOM 2297 O O . ILE A 1 287 ? 3.073 9.233 -4.902 1.00 86.88 287 ILE A O 1
ATOM 2301 N N . TYR A 1 288 ? 4.244 11.112 -4.531 1.00 85.62 288 TYR A N 1
ATOM 2302 C CA . TYR A 1 288 ? 3.673 11.848 -5.667 1.00 85.62 288 TYR A CA 1
ATOM 2303 C C . TYR A 1 288 ? 3.916 11.150 -7.006 1.00 85.62 288 TYR A C 1
ATOM 2305 O O . TYR A 1 288 ? 3.012 11.088 -7.842 1.00 85.62 288 TYR A O 1
ATOM 2313 N N . ARG A 1 289 ? 5.090 10.526 -7.181 1.00 79.12 289 ARG A N 1
ATOM 2314 C CA . ARG A 1 289 ? 5.369 9.678 -8.349 1.00 79.12 289 ARG A CA 1
ATOM 2315 C C . ARG A 1 289 ? 4.401 8.498 -8.445 1.00 79.12 289 ARG A C 1
ATOM 2317 O O . ARG A 1 289 ? 3.973 8.156 -9.539 1.00 79.12 289 ARG A O 1
ATOM 2324 N N . SER A 1 290 ? 4.068 7.874 -7.318 1.00 81.69 290 SER A N 1
ATOM 2325 C CA . SER A 1 290 ? 3.175 6.706 -7.286 1.00 81.69 290 SER A CA 1
ATOM 2326 C C . SER A 1 290 ? 1.698 7.083 -7.469 1.00 81.69 290 SER A C 1
ATOM 2328 O O . SER A 1 290 ? 0.919 6.302 -8.015 1.00 81.69 290 SER A O 1
ATOM 2330 N N . ILE A 1 291 ? 1.316 8.293 -7.045 1.00 85.00 291 ILE A N 1
ATOM 2331 C CA . ILE A 1 291 ? 0.001 8.892 -7.323 1.00 85.00 291 ILE A CA 1
ATOM 2332 C C . ILE A 1 291 ? -0.122 9.244 -8.815 1.00 85.00 291 ILE A C 1
ATOM 2334 O O . ILE A 1 291 ? -1.192 9.076 -9.401 1.00 85.00 291 ILE A O 1
ATOM 2338 N N . GLY A 1 292 ? 0.979 9.681 -9.434 1.00 77.50 292 GLY A N 1
ATOM 2339 C CA . GLY A 1 292 ? 1.019 10.140 -10.821 1.00 77.50 292 GLY A CA 1
ATOM 2340 C C . GLY A 1 292 ? 0.601 11.601 -10.981 1.00 77.50 292 GLY A C 1
ATOM 2341 O O . GLY A 1 292 ? 0.077 11.971 -12.029 1.00 77.50 292 GLY A O 1
ATOM 2342 N N . GLU A 1 293 ? 0.795 12.425 -9.946 1.00 77.00 293 GLU A N 1
ATOM 2343 C CA . GLU A 1 293 ? 0.517 13.860 -10.012 1.00 77.00 293 GLU A CA 1
ATOM 2344 C C . GLU A 1 293 ? 1.751 14.621 -10.534 1.00 77.00 293 GLU A C 1
ATOM 2346 O O . GLU A 1 293 ? 2.795 14.616 -9.871 1.00 77.00 293 GLU A O 1
ATOM 2351 N N . PRO A 1 294 ? 1.661 15.279 -11.705 1.00 69.06 294 PRO A N 1
ATOM 2352 C CA . PRO A 1 294 ? 2.835 15.823 -12.378 1.00 69.06 294 PRO A CA 1
ATOM 2353 C C . PRO A 1 294 ? 3.406 17.096 -11.734 1.00 69.06 294 PRO A C 1
ATOM 2355 O O . PRO A 1 294 ? 4.617 17.324 -11.759 1.00 69.06 294 PRO A O 1
ATOM 2358 N N . ASP A 1 295 ? 2.557 17.924 -11.126 1.00 78.12 295 ASP A N 1
ATOM 2359 C CA . ASP A 1 295 ? 2.955 19.255 -10.648 1.00 78.12 295 ASP A CA 1
ATOM 2360 C C . ASP A 1 295 ? 3.619 19.210 -9.258 1.00 78.12 295 ASP A C 1
ATOM 2362 O O . ASP A 1 295 ? 4.525 19.995 -8.949 1.00 78.12 295 ASP A O 1
ATOM 2366 N N . SER A 1 296 ? 3.244 18.236 -8.429 1.00 77.81 296 SER A N 1
ATOM 2367 C CA . SER A 1 296 ? 3.712 18.106 -7.042 1.00 77.81 296 SER A CA 1
ATOM 2368 C C . SER A 1 296 ? 5.198 17.752 -6.909 1.00 77.81 296 SER A C 1
ATOM 2370 O O . SER A 1 296 ? 5.827 18.029 -5.879 1.00 77.81 296 SER A O 1
ATOM 2372 N N . LEU A 1 297 ? 5.812 17.226 -7.976 1.00 74.75 297 LEU A N 1
ATOM 2373 C CA . LEU A 1 297 ? 7.253 16.970 -8.045 1.00 74.75 297 LEU A CA 1
ATOM 2374 C C . LEU A 1 297 ? 8.071 18.264 -7.870 1.00 74.75 297 LEU A C 1
ATOM 2376 O O . LEU A 1 297 ? 9.086 18.276 -7.165 1.00 74.75 297 LEU A O 1
ATOM 2380 N N . TYR A 1 298 ? 7.616 19.373 -8.463 1.00 77.06 298 TYR A N 1
ATOM 2381 C CA . TYR A 1 298 ? 8.293 20.669 -8.352 1.00 77.06 298 TYR A CA 1
ATOM 2382 C C . TYR A 1 298 ? 8.167 21.253 -6.943 1.00 77.06 298 TYR A C 1
ATOM 2384 O O . TYR A 1 298 ? 9.146 21.793 -6.418 1.00 77.06 298 TYR A O 1
ATOM 2392 N N . GLY A 1 299 ? 7.005 21.069 -6.304 1.00 76.25 299 GLY A N 1
ATOM 2393 C CA . GLY A 1 299 ? 6.754 21.471 -4.917 1.00 76.25 299 GLY A CA 1
ATOM 2394 C C . GLY A 1 299 ? 7.702 20.796 -3.924 1.00 76.25 299 GLY A C 1
ATOM 2395 O O . GLY A 1 299 ? 8.200 21.439 -3.005 1.00 76.25 299 GLY A O 1
ATOM 2396 N N . CYS A 1 300 ? 8.068 19.537 -4.179 1.00 73.06 300 CYS A N 1
ATOM 2397 C CA . CYS A 1 300 ? 9.016 18.770 -3.364 1.00 73.06 300 CYS A CA 1
ATOM 2398 C C . CYS A 1 300 ? 10.494 19.078 -3.660 1.00 73.06 300 CYS A C 1
ATOM 2400 O O . CYS A 1 300 ? 11.385 18.337 -3.243 1.00 73.06 300 CYS A O 1
ATOM 2402 N N . GLY A 1 301 ? 10.793 20.156 -4.387 1.00 68.44 301 GLY A N 1
ATOM 2403 C CA . GLY A 1 301 ? 12.161 20.539 -4.728 1.00 68.44 301 GLY A CA 1
ATOM 2404 C C . GLY A 1 301 ? 12.700 19.893 -6.003 1.00 68.44 301 GLY A C 1
ATOM 2405 O O . GLY A 1 301 ? 13.914 19.915 -6.200 1.00 68.44 301 GLY A O 1
ATOM 2406 N N . GLY A 1 302 ? 11.833 19.394 -6.894 1.00 60.25 302 GLY A N 1
ATOM 2407 C CA . GLY A 1 302 ? 12.204 18.903 -8.229 1.00 60.25 302 GLY A CA 1
ATOM 2408 C C . GLY A 1 302 ? 12.976 19.916 -9.095 1.00 60.25 302 GLY A C 1
ATOM 2409 O O . GLY A 1 302 ? 13.709 19.533 -10.000 1.00 60.25 302 GLY A O 1
ATOM 2410 N N . GLY A 1 303 ? 12.902 21.214 -8.782 1.00 56.53 303 GLY A N 1
ATOM 2411 C CA . GLY A 1 303 ? 13.702 22.258 -9.437 1.00 56.53 303 GLY A CA 1
ATOM 2412 C C . GLY A 1 303 ? 15.082 22.524 -8.815 1.00 56.53 303 GLY A C 1
ATOM 2413 O O . GLY A 1 303 ? 15.871 23.286 -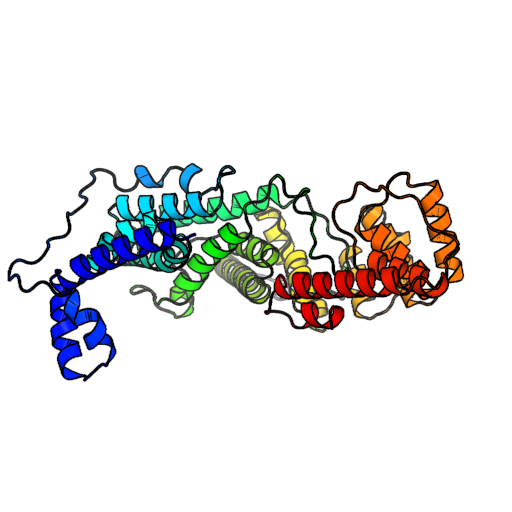9.376 1.00 56.53 303 GLY A O 1
ATOM 2414 N N . LYS A 1 304 ? 15.406 21.945 -7.649 1.00 61.34 304 LYS A N 1
ATOM 2415 C CA . LYS A 1 304 ? 16.679 22.212 -6.960 1.00 61.34 304 LYS A CA 1
ATOM 2416 C C . LYS A 1 304 ? 17.784 21.321 -7.528 1.00 61.34 304 LYS A C 1
ATOM 2418 O O . LYS A 1 304 ? 17.850 20.124 -7.274 1.00 61.34 304 LYS A O 1
ATOM 2423 N N . MET A 1 305 ? 18.705 21.950 -8.252 1.00 55.50 305 MET A N 1
ATOM 2424 C CA . MET A 1 305 ? 19.800 21.331 -9.011 1.00 55.50 305 MET A CA 1
ATOM 2425 C C . MET A 1 305 ? 20.841 20.542 -8.190 1.00 55.50 305 MET A C 1
ATOM 2427 O O . MET A 1 305 ? 21.790 20.050 -8.787 1.00 55.50 305 MET A O 1
ATOM 2431 N N . LEU A 1 306 ? 20.736 20.416 -6.865 1.00 63.56 306 LEU A N 1
ATOM 2432 C CA . LEU A 1 306 ? 21.835 19.906 -6.027 1.00 63.56 306 LEU A CA 1
ATOM 2433 C C . LEU A 1 306 ? 21.854 18.378 -5.852 1.00 63.56 306 LEU A C 1
ATOM 2435 O O . LEU A 1 306 ? 22.918 17.826 -5.596 1.00 63.56 306 LEU A O 1
ATOM 2439 N N . GLN A 1 307 ? 20.721 17.685 -6.017 1.00 69.50 307 GLN A N 1
ATOM 2440 C CA . GLN A 1 307 ? 20.643 16.227 -5.849 1.00 69.50 307 GLN A CA 1
ATOM 2441 C C . GLN A 1 307 ? 20.471 15.513 -7.203 1.00 69.50 307 GLN A C 1
ATOM 2443 O O . GLN A 1 307 ? 19.438 15.695 -7.855 1.00 69.50 307 GLN A O 1
ATOM 2448 N N . PRO A 1 308 ? 21.438 14.677 -7.633 1.00 72.25 308 PRO A N 1
ATOM 2449 C CA . PRO A 1 308 ? 21.382 13.998 -8.930 1.00 72.25 308 PRO A CA 1
ATOM 2450 C C . PRO A 1 308 ? 20.166 13.084 -9.118 1.00 72.25 308 PRO A C 1
ATOM 2452 O O . PRO A 1 308 ? 19.565 13.086 -10.189 1.00 72.25 308 PRO A O 1
ATOM 2455 N N . LEU A 1 309 ? 19.747 12.360 -8.074 1.00 73.50 309 LEU A N 1
ATOM 2456 C CA . LEU A 1 309 ? 18.578 11.471 -8.124 1.00 73.50 309 LEU A CA 1
ATOM 2457 C C . LEU A 1 309 ? 17.268 12.235 -8.343 1.00 73.50 309 LEU A C 1
ATOM 2459 O O . LEU A 1 309 ? 16.449 11.844 -9.169 1.00 73.50 309 LEU A O 1
ATOM 2463 N N . THR A 1 310 ? 17.080 13.350 -7.638 1.00 73.38 310 THR A N 1
ATOM 2464 C CA . THR A 1 310 ? 15.909 14.222 -7.805 1.00 73.38 310 THR A CA 1
ATOM 2465 C C . THR A 1 310 ? 15.870 14.818 -9.211 1.00 73.38 310 THR A C 1
ATOM 2467 O O . THR A 1 310 ? 14.804 14.897 -9.814 1.00 73.38 310 THR A O 1
ATOM 2470 N N . ARG A 1 311 ? 17.040 15.150 -9.773 1.00 78.94 311 ARG A N 1
ATOM 2471 C CA . ARG A 1 311 ? 17.178 15.631 -11.153 1.00 78.94 311 ARG A CA 1
ATOM 2472 C C . ARG A 1 311 ? 16.849 14.557 -12.193 1.00 78.94 311 ARG A C 1
ATOM 2474 O O . ARG A 1 311 ? 16.203 14.848 -13.191 1.00 78.94 311 ARG A O 1
ATOM 2481 N N . LEU A 1 312 ? 17.285 13.318 -11.975 1.00 79.62 312 LEU A N 1
ATOM 2482 C CA . LEU A 1 312 ? 16.915 12.204 -12.851 1.00 79.62 312 LEU A CA 1
ATOM 2483 C C . LEU A 1 312 ? 15.398 12.031 -12.892 1.00 79.62 312 LEU A C 1
ATOM 2485 O O . LEU A 1 312 ? 14.821 12.000 -13.974 1.00 79.62 312 LEU A O 1
ATOM 2489 N N . ARG A 1 313 ? 14.755 12.046 -11.720 1.00 75.50 313 ARG A N 1
ATOM 2490 C CA . ARG A 1 313 ? 13.295 11.939 -11.608 1.00 75.50 313 ARG A CA 1
ATOM 2491 C C . ARG A 1 313 ? 12.568 13.053 -12.363 1.00 75.50 313 ARG A C 1
ATOM 2493 O O . ARG A 1 313 ? 11.563 12.783 -13.010 1.00 75.50 313 ARG A O 1
ATOM 2500 N N . THR A 1 314 ? 13.066 14.290 -12.315 1.00 79.69 314 THR A N 1
ATOM 2501 C CA . THR A 1 314 ? 12.443 15.400 -13.057 1.00 79.69 314 THR A CA 1
ATOM 2502 C C . THR A 1 314 ? 12.654 15.287 -14.560 1.00 79.69 314 THR A C 1
ATOM 2504 O O . THR A 1 314 ? 11.724 15.519 -15.325 1.00 79.69 314 THR A O 1
ATOM 2507 N N . TYR A 1 315 ? 13.832 14.848 -15.005 1.00 85.56 315 TYR A N 1
ATOM 2508 C CA . TYR A 1 315 ? 14.100 14.629 -16.426 1.00 85.56 315 TYR A CA 1
ATOM 2509 C C . TYR A 1 315 ? 13.239 13.524 -17.035 1.00 85.56 315 TYR A C 1
ATOM 2511 O O . TYR A 1 315 ? 12.781 13.675 -18.166 1.00 85.56 315 TYR A O 1
ATOM 2519 N N . GLU A 1 316 ? 13.002 12.440 -16.302 1.00 82.06 316 GLU A N 1
ATOM 2520 C CA . GLU A 1 316 ? 12.101 11.366 -16.731 1.00 82.06 316 GLU A CA 1
ATOM 2521 C C . GLU A 1 316 ? 10.655 11.847 -16.806 1.00 82.06 316 GLU A C 1
ATOM 2523 O O . GLU A 1 316 ? 9.972 11.604 -17.800 1.00 82.06 316 GLU A O 1
ATOM 2528 N N . HIS A 1 317 ? 10.218 12.584 -15.785 1.00 79.25 317 HIS A N 1
ATOM 2529 C CA . HIS A 1 317 ? 8.881 13.155 -15.713 1.00 79.25 317 HIS A CA 1
ATOM 2530 C C . HIS A 1 317 ? 8.588 14.130 -16.868 1.00 79.25 317 HIS A C 1
ATOM 2532 O O . HIS A 1 317 ? 7.543 14.051 -17.506 1.00 79.25 317 HIS A O 1
ATOM 2538 N N . GLU A 1 318 ? 9.534 15.014 -17.188 1.00 83.75 318 GLU A N 1
ATOM 2539 C CA . GLU A 1 318 ? 9.423 15.986 -18.284 1.00 83.75 318 GLU A CA 1
ATOM 2540 C C . GLU A 1 318 ? 9.738 15.385 -19.670 1.00 83.75 318 GLU A C 1
ATOM 2542 O O . GLU A 1 318 ? 9.821 16.113 -20.660 1.00 83.75 318 GLU A O 1
ATOM 2547 N N . ALA A 1 319 ? 9.962 14.067 -19.760 1.00 85.38 319 ALA A N 1
ATOM 2548 C CA . ALA A 1 319 ? 10.392 13.371 -20.975 1.00 85.38 319 ALA A CA 1
ATOM 2549 C C . ALA A 1 319 ? 11.668 13.958 -21.624 1.00 85.38 319 ALA A C 1
ATOM 2551 O O . ALA A 1 319 ? 11.918 13.804 -22.823 1.00 85.38 319 ALA A O 1
ATOM 2552 N N . MET A 1 320 ? 12.533 14.595 -20.829 1.00 89.50 320 MET A N 1
ATOM 2553 C CA . MET A 1 320 ? 13.837 15.112 -21.250 1.00 89.50 320 MET A CA 1
ATOM 2554 C C . MET A 1 320 ? 14.901 14.005 -21.238 1.00 89.50 320 MET A C 1
ATOM 2556 O O . MET A 1 320 ? 15.944 14.105 -20.584 1.00 89.50 320 MET A O 1
ATOM 2560 N N . TRP A 1 321 ? 14.657 12.947 -22.012 1.00 91.25 321 TRP A N 1
ATOM 2561 C CA . TRP A 1 321 ? 15.469 11.725 -22.034 1.00 91.25 321 TRP A CA 1
ATOM 2562 C C . TRP A 1 321 ? 16.936 11.950 -22.407 1.00 91.25 321 TRP A C 1
ATOM 2564 O O . TRP A 1 321 ? 17.804 11.232 -21.923 1.00 91.25 321 TRP A O 1
ATOM 2574 N N . GLY A 1 322 ? 17.247 12.984 -23.197 1.00 91.81 322 GLY A N 1
ATOM 2575 C CA . GLY A 1 322 ? 18.634 13.349 -23.503 1.00 91.81 322 GLY A CA 1
ATOM 2576 C C . GLY A 1 322 ? 19.419 13.792 -22.264 1.00 91.81 322 GLY A C 1
ATOM 2577 O O . GLY A 1 322 ? 20.561 13.383 -22.073 1.00 91.81 322 GLY A O 1
ATOM 2578 N N . LYS A 1 323 ? 18.794 14.580 -21.378 1.00 90.81 323 LYS A N 1
ATOM 2579 C CA . LYS A 1 323 ? 19.418 15.003 -20.115 1.00 90.81 323 LYS A CA 1
ATOM 2580 C C . LYS A 1 323 ? 19.466 13.854 -19.104 1.00 90.81 323 LYS A C 1
ATOM 2582 O O . LYS A 1 323 ? 20.451 13.733 -18.373 1.00 90.81 323 LYS A O 1
ATOM 2587 N N . ALA A 1 324 ? 18.429 13.011 -19.082 1.00 90.06 324 ALA A N 1
ATOM 2588 C CA . ALA A 1 324 ? 18.392 11.806 -18.257 1.00 90.06 324 ALA A CA 1
ATOM 2589 C C . ALA A 1 324 ? 19.538 10.852 -18.620 1.00 90.06 324 ALA A C 1
ATOM 2591 O O . ALA A 1 324 ? 20.289 10.461 -17.736 1.00 90.06 324 ALA A O 1
ATOM 2592 N N . LEU A 1 325 ? 19.739 10.570 -19.913 1.00 91.44 325 LEU A N 1
ATOM 2593 C CA . LEU A 1 325 ? 20.805 9.695 -20.410 1.00 91.44 325 LEU A CA 1
ATOM 2594 C C . LEU A 1 325 ? 22.192 10.151 -19.942 1.00 91.44 325 LEU A C 1
ATOM 2596 O O . LEU A 1 325 ? 22.934 9.362 -19.367 1.00 91.44 325 LEU A O 1
ATOM 2600 N N . VAL A 1 326 ? 22.515 11.435 -20.137 1.00 91.44 326 VAL A N 1
ATOM 2601 C CA . VAL A 1 326 ? 23.802 12.005 -19.702 1.00 91.44 326 VAL A CA 1
ATOM 2602 C C . VAL A 1 326 ? 23.965 11.899 -18.187 1.00 91.44 326 VAL A C 1
ATOM 2604 O O . VAL A 1 326 ? 25.040 11.579 -17.694 1.00 91.44 326 VAL A O 1
ATOM 2607 N N . THR A 1 327 ? 22.898 12.149 -17.430 1.00 88.31 327 THR A N 1
ATOM 2608 C CA . THR A 1 327 ? 22.964 12.089 -15.965 1.00 88.31 327 THR A CA 1
ATOM 2609 C C . THR A 1 327 ? 23.113 10.649 -15.470 1.00 88.31 327 THR A C 1
ATOM 2611 O O . THR A 1 327 ? 23.882 10.414 -14.546 1.00 88.31 327 THR A O 1
ATOM 2614 N N . TYR A 1 328 ? 22.440 9.682 -16.101 1.00 88.31 328 TYR A N 1
ATOM 2615 C CA . TYR A 1 328 ? 22.598 8.261 -15.792 1.00 88.31 328 TYR A CA 1
ATOM 2616 C C . TYR A 1 328 ? 24.015 7.763 -16.075 1.00 88.31 328 TYR A C 1
ATOM 2618 O O . TYR A 1 328 ? 24.547 6.994 -15.284 1.00 88.31 328 TYR A O 1
ATOM 2626 N N . ASP A 1 329 ? 24.634 8.209 -17.167 1.00 88.31 329 ASP A N 1
ATOM 2627 C CA . ASP A 1 329 ? 26.006 7.827 -17.513 1.00 88.31 329 ASP A CA 1
ATOM 2628 C C . ASP A 1 329 ? 27.032 8.379 -16.503 1.00 88.31 329 ASP A C 1
ATOM 2630 O O . ASP A 1 329 ? 27.950 7.678 -16.076 1.00 88.31 329 ASP A O 1
ATOM 2634 N N . LEU A 1 330 ? 26.832 9.621 -16.048 1.00 87.88 330 LEU A N 1
ATOM 2635 C CA . LEU A 1 330 ? 27.734 10.296 -15.109 1.00 87.88 330 LEU A CA 1
ATOM 2636 C C . LEU A 1 330 ? 27.578 9.838 -13.649 1.00 87.88 330 LEU A C 1
ATOM 2638 O O . LEU A 1 330 ? 28.550 9.863 -12.890 1.00 87.88 330 LEU A O 1
ATOM 2642 N N . GLU A 1 331 ? 26.370 9.464 -13.221 1.00 82.81 331 GLU A N 1
ATOM 2643 C CA . GLU A 1 331 ? 26.075 9.252 -11.804 1.00 82.81 331 GLU A CA 1
ATOM 2644 C C . GLU A 1 331 ? 26.509 7.860 -11.317 1.00 82.81 331 GLU A C 1
ATOM 2646 O O . GLU A 1 331 ? 25.822 6.848 -11.482 1.00 82.81 331 GLU A O 1
ATOM 2651 N N . THR A 1 332 ? 27.660 7.809 -10.645 1.00 75.62 332 THR A N 1
ATOM 2652 C CA . THR A 1 332 ? 28.237 6.556 -10.136 1.00 75.62 332 THR A CA 1
ATOM 2653 C C . THR A 1 332 ? 27.628 6.078 -8.818 1.00 75.62 332 THR A C 1
ATOM 2655 O O . THR A 1 332 ? 27.763 4.897 -8.498 1.00 75.62 332 THR A O 1
ATOM 2658 N N . ALA A 1 333 ? 26.925 6.951 -8.085 1.00 76.25 333 ALA A N 1
ATOM 2659 C CA . ALA A 1 333 ? 26.272 6.612 -6.818 1.00 76.25 333 ALA A CA 1
ATOM 2660 C C . ALA A 1 333 ? 25.054 5.684 -6.987 1.00 76.25 333 ALA A C 1
ATOM 2662 O O . ALA A 1 333 ? 24.603 5.065 -6.024 1.00 76.25 333 ALA A O 1
ATOM 2663 N N . ILE A 1 334 ? 24.517 5.577 -8.205 1.00 77.75 334 ILE A N 1
ATOM 2664 C CA . ILE A 1 334 ? 23.400 4.688 -8.533 1.00 77.75 334 ILE A CA 1
ATOM 2665 C C . ILE A 1 334 ? 23.930 3.267 -8.724 1.00 77.75 334 ILE A C 1
ATOM 2667 O O . ILE A 1 334 ? 24.983 3.063 -9.340 1.00 77.75 334 ILE A O 1
ATOM 2671 N N . SER A 1 335 ? 23.181 2.273 -8.238 1.00 80.44 335 SER A N 1
ATOM 2672 C CA . SER A 1 335 ? 23.493 0.862 -8.475 1.00 80.44 335 SER A CA 1
ATOM 2673 C C . SER A 1 335 ? 23.639 0.578 -9.976 1.00 80.44 335 SER A C 1
ATOM 2675 O O . SER A 1 335 ? 22.961 1.176 -10.815 1.00 80.44 335 SER A O 1
ATOM 2677 N N . SER A 1 336 ? 24.536 -0.346 -10.327 1.00 80.31 336 SER A N 1
ATOM 2678 C CA . SER A 1 336 ? 24.813 -0.668 -11.734 1.00 80.31 336 SER A CA 1
ATOM 2679 C C . SER A 1 336 ? 23.539 -1.068 -12.493 1.00 80.31 336 SER A C 1
ATOM 2681 O O . SER A 1 336 ? 23.283 -0.563 -13.582 1.00 80.31 336 SER A O 1
ATOM 2683 N N . SER A 1 337 ? 22.679 -1.886 -11.876 1.00 79.50 337 SER A N 1
ATOM 2684 C CA . SER A 1 337 ? 21.428 -2.355 -12.483 1.00 79.50 337 SER A CA 1
ATOM 2685 C C . SER A 1 337 ? 20.432 -1.228 -12.753 1.00 79.50 337 SER A C 1
ATOM 2687 O O . SER A 1 337 ? 19.882 -1.147 -13.848 1.00 79.50 337 SER A O 1
ATOM 2689 N N . THR A 1 338 ? 20.221 -0.329 -11.786 1.00 79.62 338 THR A N 1
ATOM 2690 C CA . THR A 1 338 ? 19.300 0.806 -11.943 1.00 79.62 338 THR A CA 1
ATOM 2691 C C . THR A 1 338 ? 19.810 1.784 -12.996 1.00 79.62 338 THR A C 1
ATOM 2693 O O . THR A 1 338 ? 19.033 2.291 -13.801 1.00 79.62 338 THR A O 1
ATOM 2696 N N . ARG A 1 339 ? 21.126 2.009 -13.034 1.00 84.12 339 ARG A N 1
ATOM 2697 C CA . ARG A 1 339 ? 21.768 2.861 -14.036 1.00 84.12 339 ARG A CA 1
ATOM 2698 C C . ARG A 1 339 ? 21.612 2.291 -15.445 1.00 84.12 339 ARG A C 1
ATOM 2700 O O . ARG A 1 339 ? 21.181 3.004 -16.344 1.00 84.12 339 ARG A O 1
ATOM 2707 N N . GLN A 1 340 ? 21.907 1.002 -15.622 1.00 86.88 340 GLN A N 1
ATOM 2708 C CA . GLN A 1 340 ? 21.752 0.293 -16.896 1.00 86.88 340 GLN A CA 1
ATOM 2709 C C . GLN A 1 340 ? 20.295 0.327 -17.380 1.00 86.88 340 GLN A C 1
ATOM 2711 O O . GLN A 1 340 ? 20.048 0.611 -18.551 1.00 86.88 340 GLN A O 1
ATOM 2716 N N . ALA A 1 341 ? 19.329 0.116 -16.480 1.00 86.62 341 ALA A N 1
ATOM 2717 C CA . ALA A 1 341 ? 17.905 0.187 -16.803 1.00 86.62 341 ALA A CA 1
ATOM 2718 C C . ALA A 1 341 ? 17.495 1.591 -17.281 1.00 86.62 341 ALA A C 1
ATOM 2720 O O . ALA A 1 341 ? 16.862 1.724 -18.331 1.00 86.62 341 ALA A O 1
ATOM 2721 N N . GLY A 1 342 ? 17.926 2.639 -16.568 1.00 86.56 342 GLY A N 1
ATOM 2722 C CA . GLY A 1 342 ? 17.673 4.032 -16.944 1.00 86.56 342 GLY A CA 1
ATOM 2723 C C . GLY A 1 342 ? 18.276 4.412 -18.300 1.00 86.56 342 GLY A C 1
ATOM 2724 O O . GLY A 1 342 ? 17.616 5.058 -19.114 1.00 86.56 342 GLY A O 1
ATOM 2725 N N . ILE A 1 343 ? 19.498 3.949 -18.595 1.00 90.06 343 ILE A N 1
ATOM 2726 C CA . ILE A 1 343 ? 20.148 4.147 -19.902 1.00 90.06 343 ILE A CA 1
ATOM 2727 C C . ILE A 1 343 ? 19.349 3.463 -21.016 1.00 90.06 343 ILE A C 1
ATOM 2729 O O . ILE A 1 343 ? 19.057 4.097 -22.031 1.00 90.06 343 ILE A O 1
ATOM 2733 N N . ILE A 1 344 ? 18.960 2.195 -20.831 1.00 90.00 344 ILE A N 1
ATOM 2734 C CA . ILE A 1 344 ? 18.161 1.447 -21.815 1.00 90.00 344 ILE A CA 1
ATOM 2735 C C . ILE A 1 344 ? 16.860 2.193 -22.118 1.00 90.00 344 ILE A C 1
ATOM 2737 O O . ILE A 1 344 ? 16.545 2.430 -23.285 1.00 90.00 344 ILE A O 1
ATOM 2741 N N . GLN A 1 345 ? 16.144 2.619 -21.079 1.00 89.19 345 GLN A N 1
ATOM 2742 C CA . GLN A 1 345 ? 14.879 3.328 -21.226 1.00 89.19 345 GLN A CA 1
ATOM 2743 C C . GLN A 1 345 ? 15.052 4.689 -21.914 1.00 89.19 345 GLN A C 1
ATOM 2745 O O . GLN A 1 345 ? 14.283 5.033 -22.813 1.00 89.19 345 GLN A O 1
ATOM 2750 N N . ALA A 1 346 ? 16.092 5.450 -21.563 1.00 91.88 346 ALA A N 1
ATOM 2751 C CA . ALA A 1 346 ? 16.382 6.723 -22.214 1.00 91.88 346 ALA A CA 1
ATOM 2752 C C . ALA A 1 346 ? 16.712 6.543 -23.707 1.00 91.88 346 ALA A C 1
ATOM 2754 O O . ALA A 1 346 ? 16.179 7.270 -24.546 1.00 91.88 346 ALA A O 1
ATOM 2755 N N . LEU A 1 347 ? 17.525 5.541 -24.064 1.00 92.75 347 LEU A N 1
ATOM 2756 C CA . LEU A 1 347 ? 17.839 5.220 -25.461 1.00 92.75 347 LEU A CA 1
ATOM 2757 C C . LEU A 1 347 ? 16.595 4.776 -26.247 1.00 92.75 347 LEU A C 1
ATOM 2759 O O . LEU A 1 347 ? 16.424 5.185 -27.398 1.00 92.75 347 LEU A O 1
ATOM 2763 N N . GLN A 1 348 ? 15.717 3.973 -25.635 1.00 90.75 348 GLN A N 1
ATOM 2764 C CA . GLN A 1 348 ? 14.448 3.549 -26.234 1.00 90.75 348 GLN A CA 1
ATOM 2765 C C . GLN A 1 348 ? 13.523 4.738 -26.513 1.00 90.75 348 GLN A C 1
ATOM 2767 O O . GLN A 1 348 ? 13.002 4.856 -27.622 1.00 90.75 348 GLN A O 1
ATOM 2772 N N . ASN A 1 349 ? 13.343 5.630 -25.536 1.00 90.19 349 ASN A N 1
ATOM 2773 C CA . ASN A 1 349 ? 12.454 6.786 -25.662 1.00 90.19 349 ASN A CA 1
ATOM 2774 C C . ASN A 1 349 ? 12.988 7.853 -26.628 1.00 90.19 349 ASN A C 1
ATOM 2776 O O . ASN A 1 349 ? 12.203 8.557 -27.258 1.00 90.19 349 ASN A O 1
ATOM 2780 N N . LEU A 1 350 ? 14.310 7.940 -26.803 1.00 91.88 350 LEU A N 1
ATOM 2781 C CA . LEU A 1 350 ? 14.939 8.770 -27.837 1.00 91.88 350 LEU A CA 1
ATOM 2782 C C . LEU A 1 350 ? 14.884 8.145 -29.243 1.00 91.88 350 LEU A C 1
ATOM 2784 O O . LEU A 1 350 ? 15.246 8.807 -30.213 1.00 91.88 350 LEU A O 1
ATOM 2788 N N . GLY A 1 351 ? 14.469 6.880 -29.373 1.00 89.81 351 GLY A N 1
ATOM 2789 C CA . GLY A 1 351 ? 14.437 6.168 -30.655 1.00 89.81 351 GLY A CA 1
ATOM 2790 C C . GLY A 1 351 ? 15.816 5.741 -31.173 1.00 89.81 351 GLY A C 1
ATOM 2791 O O . GLY A 1 351 ? 15.981 5.486 -32.366 1.00 89.81 351 GLY A O 1
ATOM 2792 N N . LEU A 1 352 ? 16.826 5.642 -30.303 1.00 91.25 352 LEU A N 1
ATOM 2793 C CA . LEU A 1 352 ? 18.203 5.288 -30.668 1.00 91.25 352 LEU A CA 1
ATOM 2794 C C . LEU A 1 352 ? 18.391 3.764 -30.771 1.00 91.25 352 LEU A C 1
ATOM 2796 O O . LEU A 1 352 ? 19.248 3.176 -30.112 1.00 91.25 352 LEU A O 1
ATOM 2800 N N . CYS A 1 353 ? 17.592 3.110 -31.618 1.00 88.88 353 CYS A N 1
ATOM 2801 C CA . CYS A 1 353 ? 17.465 1.649 -31.682 1.00 88.88 353 CYS A CA 1
ATOM 2802 C C . CYS A 1 353 ? 18.782 0.911 -31.973 1.00 88.88 353 CYS A C 1
ATOM 2804 O O . CYS A 1 353 ? 19.084 -0.098 -31.339 1.00 88.88 353 CYS A O 1
ATOM 2806 N N . HIS A 1 354 ? 19.589 1.413 -32.915 1.00 88.75 354 HIS A N 1
ATOM 2807 C CA . HIS A 1 354 ? 20.870 0.785 -33.255 1.00 88.75 354 HIS A CA 1
ATOM 2808 C C . HIS A 1 354 ? 21.878 0.894 -32.103 1.00 88.75 354 HIS A C 1
ATOM 2810 O O . HIS A 1 354 ? 22.527 -0.090 -31.758 1.00 88.75 354 HIS A O 1
ATOM 2816 N N . ILE A 1 355 ? 21.980 2.074 -31.480 1.00 92.69 355 ILE A N 1
ATOM 2817 C CA . ILE A 1 355 ? 22.870 2.310 -30.332 1.00 92.69 355 ILE A CA 1
ATOM 2818 C C . ILE A 1 355 ? 22.452 1.419 -29.167 1.00 92.69 355 ILE A C 1
ATOM 2820 O O . ILE A 1 355 ? 23.295 0.754 -28.577 1.00 92.69 355 ILE A O 1
ATOM 2824 N N . LEU A 1 356 ? 21.148 1.345 -28.895 1.00 90.50 356 LEU A N 1
ATOM 2825 C CA . LEU A 1 356 ? 20.596 0.457 -27.883 1.00 90.50 356 LEU A CA 1
ATOM 2826 C C . LEU A 1 356 ? 20.968 -1.006 -28.143 1.00 90.50 356 LEU A C 1
ATOM 2828 O O . LEU A 1 356 ? 21.390 -1.694 -27.223 1.00 90.50 356 LEU A O 1
ATOM 2832 N N . SER A 1 357 ? 20.858 -1.485 -29.384 1.00 87.88 357 SER A N 1
ATOM 2833 C CA . SER A 1 357 ? 21.231 -2.865 -29.713 1.00 87.88 357 SER A CA 1
ATOM 2834 C C . SER A 1 357 ? 22.722 -3.133 -29.496 1.00 87.88 357 SER A C 1
ATOM 2836 O O . SER A 1 357 ? 23.079 -4.179 -28.963 1.00 87.88 357 SER A O 1
ATOM 2838 N N . VAL A 1 358 ? 23.597 -2.193 -29.865 1.00 89.94 358 VAL A N 1
ATOM 2839 C CA . VAL A 1 358 ? 25.041 -2.308 -29.599 1.00 89.94 358 VAL A CA 1
ATOM 2840 C C . VAL A 1 358 ? 25.321 -2.299 -28.094 1.00 89.94 358 VAL A C 1
ATOM 2842 O O . VAL A 1 358 ? 26.111 -3.109 -27.618 1.00 89.94 358 VAL A O 1
ATOM 2845 N N . TYR A 1 359 ? 24.638 -1.433 -27.344 1.00 89.75 359 TYR A N 1
ATOM 2846 C CA . TYR A 1 359 ? 24.761 -1.339 -25.893 1.00 89.75 359 TYR A CA 1
ATOM 2847 C C . TYR A 1 359 ? 24.335 -2.637 -25.192 1.00 89.75 359 TYR A C 1
ATOM 2849 O O . TYR A 1 359 ? 25.092 -3.167 -24.384 1.00 89.75 359 TYR A O 1
ATOM 2857 N N . LEU A 1 360 ? 23.177 -3.201 -25.555 1.00 87.81 360 LEU A N 1
ATOM 2858 C CA . LEU A 1 360 ? 22.685 -4.470 -25.006 1.00 87.81 360 LEU A CA 1
ATOM 2859 C C . LEU A 1 360 ? 23.653 -5.632 -25.281 1.00 87.81 360 LEU A C 1
ATOM 2861 O O . LEU A 1 360 ? 23.929 -6.409 -24.373 1.00 87.81 360 LEU A O 1
ATOM 2865 N N . LYS A 1 361 ? 24.249 -5.702 -26.481 1.00 85.44 361 LYS A N 1
ATOM 2866 C CA . LYS A 1 361 ? 25.290 -6.701 -26.790 1.00 85.44 361 LYS A CA 1
ATOM 2867 C C . LYS A 1 361 ? 26.543 -6.523 -25.935 1.00 85.44 361 LYS A C 1
ATOM 2869 O O . LYS A 1 361 ? 27.147 -7.506 -25.526 1.00 85.44 361 LYS A O 1
ATOM 2874 N N . GLY A 1 362 ? 26.943 -5.279 -25.665 1.00 86.06 362 GLY A N 1
ATOM 2875 C CA . GLY A 1 362 ? 28.028 -4.987 -24.727 1.00 86.06 362 GLY A CA 1
ATOM 2876 C C . GLY A 1 362 ? 27.716 -5.509 -23.322 1.00 86.06 362 GLY A C 1
ATOM 2877 O O . GLY A 1 362 ? 28.539 -6.197 -22.724 1.00 86.06 362 GLY A O 1
ATOM 2878 N N . LEU A 1 363 ? 26.490 -5.272 -22.845 1.00 83.69 363 LEU A N 1
ATOM 2879 C CA . LEU A 1 363 ? 26.022 -5.770 -21.550 1.00 83.69 363 LEU A CA 1
ATOM 2880 C C . LEU A 1 363 ? 25.967 -7.301 -21.480 1.00 83.69 363 LEU A C 1
ATOM 2882 O O . LEU A 1 363 ? 26.292 -7.854 -20.434 1.00 83.69 363 LEU A O 1
ATOM 2886 N N . ASP A 1 364 ? 25.616 -7.992 -22.568 1.00 79.56 364 ASP A N 1
ATOM 2887 C CA . ASP A 1 364 ? 25.634 -9.463 -22.630 1.00 79.56 364 ASP A CA 1
ATOM 2888 C C . ASP A 1 364 ? 27.037 -10.050 -22.406 1.00 79.56 364 ASP A C 1
ATOM 2890 O O . ASP A 1 364 ? 27.180 -11.154 -21.878 1.00 79.56 364 ASP A O 1
ATOM 2894 N N . HIS A 1 365 ? 28.085 -9.322 -22.801 1.00 76.56 365 HIS A N 1
ATOM 2895 C CA . HIS A 1 365 ? 29.469 -9.746 -22.595 1.00 76.56 365 HIS A CA 1
ATOM 2896 C C . HIS A 1 365 ? 29.971 -9.480 -21.169 1.00 76.56 365 HIS A C 1
ATOM 2898 O O . HIS A 1 365 ? 30.791 -10.248 -20.661 1.00 76.56 365 HIS A O 1
ATOM 2904 N N . GLU A 1 366 ? 29.490 -8.416 -20.525 1.00 74.56 366 GLU A N 1
ATOM 2905 C CA . GLU A 1 366 ? 29.906 -8.016 -19.175 1.00 74.56 366 GLU A CA 1
ATOM 2906 C C . GLU A 1 366 ? 29.111 -8.730 -18.069 1.00 74.56 366 GLU A C 1
ATOM 2908 O O . GLU A 1 366 ? 29.683 -9.145 -17.057 1.00 74.56 366 GLU A O 1
ATOM 2913 N N . ASN A 1 367 ? 27.803 -8.925 -18.261 1.00 71.88 367 ASN A N 1
ATOM 2914 C CA . ASN A 1 367 ? 26.900 -9.484 -17.259 1.00 71.88 367 ASN A CA 1
ATOM 2915 C C . ASN A 1 367 ? 26.608 -10.968 -17.526 1.00 71.88 367 ASN A C 1
ATOM 2917 O O . ASN A 1 367 ? 25.894 -11.326 -18.459 1.00 71.88 367 ASN A O 1
ATOM 2921 N N . LYS A 1 368 ? 27.082 -11.850 -16.636 1.00 61.50 368 LYS A N 1
ATOM 2922 C CA . LYS A 1 368 ? 26.739 -13.286 -16.678 1.00 61.50 368 LYS A CA 1
ATOM 2923 C C . LYS A 1 368 ? 25.302 -13.582 -16.235 1.00 61.50 368 LYS A C 1
ATOM 2925 O O . LYS A 1 368 ? 24.734 -14.581 -16.664 1.00 61.50 368 LYS A O 1
ATOM 2930 N N . GLU A 1 369 ? 24.722 -12.731 -15.391 1.00 67.00 369 GLU A N 1
ATOM 2931 C CA . GLU A 1 369 ? 23.353 -12.864 -14.892 1.00 67.00 369 GLU A CA 1
ATOM 2932 C C . GLU A 1 369 ? 22.637 -11.516 -14.973 1.00 67.00 369 GLU A C 1
ATOM 2934 O O . GLU A 1 369 ? 23.100 -10.511 -14.436 1.00 67.00 369 GLU A O 1
ATOM 2939 N N . TRP A 1 370 ? 21.499 -11.501 -15.660 1.00 69.12 370 TRP A N 1
ATOM 2940 C CA . TRP A 1 370 ? 20.646 -10.324 -15.773 1.00 69.12 370 TRP A CA 1
ATOM 2941 C C . TRP A 1 370 ? 19.647 -10.291 -14.614 1.00 69.12 370 TRP A C 1
ATOM 2943 O O . TRP A 1 370 ? 19.011 -11.310 -14.333 1.00 69.12 370 TRP A O 1
ATOM 2953 N N . CYS A 1 371 ? 19.435 -9.128 -13.990 1.00 73.06 371 CYS A N 1
ATOM 2954 C CA . CYS A 1 371 ? 18.302 -8.956 -13.076 1.00 73.06 371 CYS A CA 1
ATOM 2955 C C . CYS A 1 371 ? 16.970 -8.987 -13.849 1.00 73.06 371 CYS A C 1
ATOM 2957 O O . CYS A 1 371 ? 16.936 -8.702 -15.047 1.00 73.06 371 CYS A O 1
ATOM 2959 N N . ALA A 1 372 ? 15.867 -9.324 -13.171 1.00 74.94 372 ALA A N 1
ATOM 2960 C CA . ALA A 1 372 ? 14.552 -9.470 -13.806 1.00 74.94 372 ALA A CA 1
ATOM 2961 C C . ALA A 1 372 ? 14.109 -8.206 -14.571 1.00 74.94 372 ALA A C 1
ATOM 2963 O O . ALA A 1 372 ? 13.626 -8.312 -15.696 1.00 74.94 372 ALA A O 1
ATOM 2964 N N . GLU A 1 373 ? 14.357 -7.020 -14.005 1.00 75.81 373 GLU A N 1
ATOM 2965 C CA . GLU A 1 373 ? 14.045 -5.727 -14.634 1.00 75.81 373 GLU A CA 1
ATOM 2966 C C . GLU A 1 373 ? 14.799 -5.528 -15.959 1.00 75.81 373 GLU A C 1
ATOM 2968 O O . GLU A 1 373 ? 14.203 -5.174 -16.975 1.00 75.81 373 GLU A O 1
ATOM 2973 N N . LEU A 1 374 ? 16.107 -5.805 -15.983 1.00 79.94 374 LEU A N 1
ATOM 2974 C CA . LEU A 1 374 ? 16.908 -5.674 -17.201 1.00 79.94 374 LEU A CA 1
ATOM 2975 C C . LEU A 1 374 ? 16.501 -6.710 -18.254 1.00 79.94 374 LEU A C 1
ATOM 2977 O O . LEU A 1 374 ? 16.472 -6.385 -19.440 1.00 79.94 374 LEU A O 1
ATOM 2981 N N . GLN A 1 375 ? 16.175 -7.944 -17.843 1.00 81.75 375 GLN A N 1
ATOM 2982 C CA . GLN A 1 375 ? 15.696 -8.977 -18.771 1.00 81.75 375 GLN A CA 1
ATOM 2983 C C . GLN A 1 375 ? 14.427 -8.508 -19.479 1.00 81.75 375 GLN A C 1
ATOM 2985 O O . GLN A 1 375 ? 14.309 -8.639 -20.696 1.00 81.75 375 GLN A O 1
ATOM 2990 N N . GLU A 1 376 ? 13.497 -7.933 -18.722 1.00 85.00 376 GLU A N 1
ATOM 2991 C CA . GLU A 1 376 ? 12.236 -7.434 -19.248 1.00 85.00 376 GLU A CA 1
ATOM 2992 C C . GLU A 1 376 ? 12.441 -6.296 -20.260 1.00 85.00 376 GLU A C 1
ATOM 2994 O O . GLU A 1 376 ? 11.878 -6.335 -21.358 1.00 85.00 376 GLU A O 1
ATOM 2999 N N . LEU A 1 377 ? 13.318 -5.335 -19.947 1.00 85.12 377 LEU A N 1
ATOM 3000 C CA . LEU A 1 377 ? 13.694 -4.255 -20.865 1.00 85.12 377 LEU A CA 1
ATOM 3001 C C . LEU A 1 377 ? 14.411 -4.767 -22.124 1.00 85.12 377 LEU A C 1
ATOM 3003 O O . LEU A 1 377 ? 14.217 -4.215 -23.211 1.00 85.12 377 LEU A O 1
ATOM 3007 N N . HIS A 1 378 ? 15.206 -5.835 -22.012 1.00 85.75 378 HIS A N 1
ATOM 3008 C CA . HIS A 1 378 ? 15.844 -6.471 -23.165 1.00 85.75 378 HIS A CA 1
ATOM 3009 C C . HIS A 1 378 ? 14.791 -7.078 -24.097 1.00 85.75 378 HIS A C 1
ATOM 3011 O O . HIS A 1 378 ? 14.761 -6.738 -25.282 1.00 85.75 378 HIS A O 1
ATOM 3017 N N . TYR A 1 379 ? 13.877 -7.907 -23.575 1.00 86.50 379 TYR A N 1
ATOM 3018 C CA . TYR A 1 379 ? 12.780 -8.452 -24.384 1.00 86.50 379 TYR A CA 1
ATOM 3019 C C . TYR A 1 379 ? 11.967 -7.331 -25.030 1.00 86.50 379 TYR A C 1
ATOM 3021 O O . TYR A 1 379 ? 11.623 -7.429 -26.209 1.00 86.50 379 TYR A O 1
ATOM 3029 N N . GLN A 1 380 ? 11.731 -6.239 -24.294 1.00 88.25 380 GLN A N 1
ATOM 3030 C CA . GLN A 1 380 ? 11.060 -5.056 -24.813 1.00 88.25 380 GLN A CA 1
ATOM 3031 C C . GLN A 1 380 ? 11.779 -4.439 -26.016 1.00 88.25 380 GLN A C 1
ATOM 3033 O O . GLN A 1 380 ? 11.162 -4.198 -27.055 1.00 88.25 380 GLN A O 1
ATOM 3038 N N . ALA A 1 381 ? 13.087 -4.205 -25.900 1.00 88.81 381 ALA A N 1
ATOM 3039 C CA . ALA A 1 381 ? 13.901 -3.685 -26.991 1.00 88.81 381 ALA A CA 1
ATOM 3040 C C . ALA A 1 381 ? 13.883 -4.623 -28.208 1.00 88.81 381 ALA A C 1
ATOM 3042 O O . ALA A 1 381 ? 13.781 -4.158 -29.346 1.00 88.81 381 ALA A O 1
ATOM 3043 N N . ALA A 1 382 ? 13.950 -5.934 -27.971 1.00 88.50 382 ALA A N 1
ATOM 3044 C CA . ALA A 1 382 ? 14.034 -6.938 -29.020 1.00 88.50 382 ALA A CA 1
ATOM 3045 C C . ALA A 1 382 ? 12.753 -7.003 -29.865 1.00 88.50 382 ALA A C 1
ATOM 3047 O O . ALA A 1 382 ? 12.829 -6.885 -31.091 1.00 88.50 382 ALA A O 1
ATOM 3048 N N . TRP A 1 383 ? 11.570 -7.109 -29.238 1.00 88.50 383 TRP A N 1
ATOM 3049 C CA . TRP A 1 383 ? 10.317 -7.162 -30.002 1.00 88.50 383 TRP A CA 1
ATOM 3050 C C . TRP A 1 383 ? 10.000 -5.827 -30.692 1.00 88.50 383 TRP A C 1
ATOM 3052 O O . TRP A 1 383 ? 9.486 -5.837 -31.810 1.00 88.50 383 TRP A O 1
ATOM 3062 N N . ARG A 1 384 ? 10.359 -4.680 -30.090 1.00 89.62 384 ARG A N 1
ATOM 3063 C CA . ARG A 1 384 ? 10.170 -3.350 -30.708 1.00 89.62 384 ARG A CA 1
ATOM 3064 C C . ARG A 1 384 ? 11.034 -3.146 -31.952 1.00 89.62 384 ARG A C 1
ATOM 3066 O O . ARG A 1 384 ? 10.589 -2.506 -32.898 1.00 89.62 384 ARG A O 1
ATOM 3073 N N . ASN A 1 385 ? 12.246 -3.699 -31.958 1.00 88.31 385 ASN A N 1
ATOM 3074 C CA . ASN A 1 385 ? 13.205 -3.560 -33.057 1.00 88.31 385 ASN A CA 1
ATOM 3075 C C . ASN A 1 385 ? 13.183 -4.740 -34.044 1.00 88.31 385 ASN A C 1
ATOM 3077 O O . ASN A 1 385 ? 14.067 -4.831 -34.894 1.00 88.31 385 ASN A O 1
ATOM 3081 N N . MET A 1 386 ? 12.203 -5.648 -33.932 1.00 85.81 386 MET A N 1
ATOM 3082 C CA . MET A 1 386 ? 12.097 -6.872 -34.744 1.00 85.81 386 MET A CA 1
ATOM 3083 C C . MET A 1 386 ? 13.375 -7.731 -34.715 1.00 85.81 386 MET A C 1
ATOM 3085 O O . MET A 1 386 ? 13.749 -8.357 -35.708 1.00 85.81 386 MET A O 1
ATOM 3089 N N . GLN A 1 387 ? 14.061 -7.753 -33.572 1.00 85.19 387 GLN A N 1
ATOM 3090 C CA . GLN A 1 387 ? 15.285 -8.520 -33.373 1.00 85.19 387 GLN A CA 1
ATOM 3091 C C . GLN A 1 387 ? 14.945 -9.898 -32.818 1.00 85.19 387 GLN A C 1
ATOM 3093 O O . GLN A 1 387 ? 14.735 -10.091 -31.623 1.00 85.19 387 GLN A O 1
ATOM 3098 N N . TRP A 1 388 ? 14.900 -10.870 -33.717 1.00 82.31 388 TRP A N 1
ATOM 3099 C CA . TRP A 1 388 ? 14.499 -12.239 -33.398 1.00 82.31 388 TRP A CA 1
ATOM 3100 C C . TRP A 1 388 ? 15.668 -13.225 -33.335 1.00 82.31 388 TRP A C 1
ATOM 3102 O O . TRP A 1 388 ? 15.514 -14.348 -32.868 1.00 82.31 388 TRP A O 1
ATOM 3112 N N . ASP A 1 389 ? 16.832 -12.808 -33.835 1.00 70.31 389 ASP A N 1
ATOM 3113 C CA . ASP A 1 389 ? 18.015 -13.665 -33.968 1.00 70.31 389 ASP A CA 1
ATOM 3114 C C . ASP A 1 389 ? 18.876 -13.663 -32.695 1.00 70.31 389 ASP A C 1
ATOM 3116 O O . ASP A 1 389 ? 19.820 -14.437 -32.570 1.00 70.31 389 ASP A O 1
ATOM 3120 N N . HIS A 1 390 ? 18.566 -12.770 -31.751 1.00 61.69 390 HIS A N 1
ATOM 3121 C CA . HIS A 1 390 ? 19.205 -12.677 -30.441 1.00 61.69 390 HIS A CA 1
ATOM 3122 C C . HIS A 1 390 ? 18.222 -13.194 -29.397 1.00 61.69 390 HIS A C 1
ATOM 3124 O O . HIS A 1 390 ? 17.431 -12.428 -28.854 1.00 61.69 390 HIS A O 1
ATOM 3130 N N . CYS A 1 391 ? 18.250 -14.496 -29.124 1.00 53.84 391 CYS A N 1
ATOM 3131 C CA . CYS A 1 391 ? 17.584 -15.024 -27.943 1.00 53.84 391 CYS A CA 1
ATOM 3132 C C . CYS A 1 391 ? 18.593 -15.713 -27.037 1.00 53.84 391 CYS A C 1
ATOM 3134 O O . CYS A 1 391 ? 19.152 -16.765 -27.349 1.00 53.84 391 CYS A O 1
ATOM 3136 N N . ILE A 1 392 ? 18.824 -15.055 -25.908 1.00 54.16 392 ILE A N 1
ATOM 3137 C CA . ILE A 1 392 ? 19.701 -15.474 -24.834 1.00 54.16 392 ILE A CA 1
ATOM 3138 C C . ILE A 1 392 ? 19.045 -16.666 -24.127 1.00 54.16 392 ILE A C 1
ATOM 3140 O O . ILE A 1 392 ? 17.903 -16.593 -23.669 1.00 54.16 392 ILE A O 1
ATOM 3144 N N . CYS A 1 393 ? 19.791 -17.762 -23.992 1.00 46.41 393 CYS A N 1
ATOM 3145 C CA . CYS A 1 393 ? 19.500 -18.831 -23.039 1.00 46.41 393 CYS A CA 1
ATOM 3146 C C . CYS A 1 393 ? 19.631 -18.294 -21.600 1.00 46.41 393 CYS A C 1
ATOM 3148 O O . CYS A 1 393 ? 20.621 -18.572 -20.931 1.00 46.41 393 CYS A O 1
ATOM 3150 N N . VAL A 1 394 ? 18.653 -17.534 -21.099 1.00 46.75 394 VAL A N 1
ATOM 3151 C CA . VAL A 1 394 ? 18.586 -17.185 -19.670 1.00 46.75 394 VAL A CA 1
ATOM 3152 C C . VAL A 1 394 ? 17.588 -18.104 -18.979 1.00 46.75 394 VAL A C 1
ATOM 3154 O O . VAL A 1 394 ? 16.376 -17.966 -19.128 1.00 46.75 394 VAL A O 1
ATOM 3157 N N . ASN A 1 395 ? 18.153 -19.081 -18.265 1.00 44.34 395 ASN A N 1
ATOM 3158 C CA . ASN A 1 395 ? 17.570 -19.922 -17.223 1.00 44.34 395 ASN A CA 1
ATOM 3159 C C . ASN A 1 395 ? 16.085 -20.296 -17.377 1.00 44.34 395 ASN A C 1
ATOM 3161 O O . ASN A 1 395 ? 15.176 -19.568 -16.980 1.00 44.34 395 ASN A O 1
ATOM 3165 N N . LYS A 1 396 ? 15.858 -21.561 -17.757 1.00 44.75 396 LYS A N 1
ATOM 3166 C CA . LYS A 1 396 ? 14.593 -22.304 -17.574 1.00 44.75 396 LYS A CA 1
ATOM 3167 C C . LYS A 1 396 ? 14.117 -22.398 -16.102 1.00 44.75 396 LYS A C 1
ATOM 3169 O O . LYS A 1 396 ? 13.150 -23.101 -15.840 1.00 44.75 396 LYS A O 1
ATOM 3174 N N . GLY A 1 397 ? 14.791 -21.734 -15.158 1.00 38.47 397 GLY A N 1
ATOM 3175 C CA . GLY A 1 397 ? 14.535 -21.801 -13.716 1.00 38.47 397 GLY A CA 1
ATOM 3176 C C . GLY A 1 397 ? 14.026 -20.510 -13.064 1.00 38.47 397 GLY A C 1
ATOM 3177 O O . GLY A 1 397 ? 13.782 -20.530 -11.866 1.00 38.47 397 GLY A O 1
ATOM 3178 N N . ALA A 1 398 ? 13.862 -19.398 -13.795 1.00 42.00 398 ALA A N 1
ATOM 3179 C CA . ALA A 1 398 ? 13.213 -18.210 -13.232 1.00 42.00 398 ALA A CA 1
ATOM 3180 C C . ALA A 1 398 ? 11.687 -18.370 -13.341 1.00 42.00 398 ALA A C 1
ATOM 3182 O O . ALA A 1 398 ? 11.093 -18.179 -14.406 1.00 42.00 398 ALA A O 1
ATOM 3183 N N . GLU A 1 399 ? 11.082 -18.818 -12.243 1.00 45.56 399 GLU A N 1
ATOM 3184 C CA . GLU A 1 399 ? 9.643 -19.000 -12.079 1.00 45.56 399 GLU A CA 1
ATOM 3185 C C . GLU A 1 399 ? 8.906 -17.671 -12.296 1.00 45.56 399 GLU A C 1
ATOM 3187 O O . GLU A 1 399 ? 9.068 -16.714 -11.547 1.00 45.56 399 GLU A O 1
ATOM 3192 N N . GLY A 1 400 ? 8.100 -17.633 -13.361 1.00 55.12 400 GLY A N 1
ATOM 3193 C CA . GLY A 1 400 ? 7.287 -16.485 -13.760 1.00 55.12 400 GLY A CA 1
ATOM 3194 C C . GLY A 1 400 ? 7.760 -15.855 -15.070 1.00 55.12 400 GLY A C 1
ATOM 3195 O O . GLY A 1 400 ? 8.634 -15.000 -15.085 1.00 55.12 400 GLY A O 1
ATOM 3196 N N . ALA A 1 401 ? 7.163 -16.237 -16.209 1.00 59.97 401 ALA A N 1
ATOM 3197 C CA . ALA A 1 401 ? 7.400 -15.488 -17.446 1.00 59.97 401 ALA A CA 1
ATOM 3198 C C . ALA A 1 401 ? 6.815 -14.073 -17.316 1.00 59.97 401 ALA A C 1
ATOM 3200 O O . ALA A 1 401 ? 5.612 -13.938 -17.080 1.00 59.97 401 ALA A O 1
ATOM 3201 N N . SER A 1 402 ? 7.683 -13.078 -17.449 1.00 76.75 402 SER A N 1
ATOM 3202 C CA . SER A 1 402 ? 7.361 -11.655 -17.471 1.00 76.75 402 SER A CA 1
ATOM 3203 C C . SER A 1 402 ? 6.587 -11.258 -18.747 1.00 76.75 402 SER A C 1
ATOM 3205 O O . SER A 1 402 ? 6.504 -12.057 -19.695 1.00 76.75 402 SER A O 1
ATOM 3207 N N . TYR A 1 403 ? 5.981 -10.069 -18.774 1.00 84.88 403 TYR A N 1
ATOM 3208 C CA . TYR A 1 403 ? 5.065 -9.630 -19.835 1.00 84.88 403 TYR A CA 1
ATOM 3209 C C . TYR A 1 403 ? 5.730 -9.587 -21.216 1.00 84.88 403 TYR A C 1
ATOM 3211 O O . TYR A 1 403 ? 5.323 -10.306 -22.133 1.00 84.88 403 TYR A O 1
ATOM 3219 N N . HIS A 1 404 ? 6.794 -8.798 -21.370 1.00 87.12 404 HIS A N 1
ATOM 3220 C CA . HIS A 1 404 ? 7.516 -8.613 -22.626 1.00 87.12 404 HIS A CA 1
ATOM 3221 C C . HIS A 1 404 ? 8.190 -9.898 -23.088 1.00 87.12 404 HIS A C 1
ATOM 3223 O O . HIS A 1 404 ? 8.236 -10.147 -24.291 1.00 87.12 404 HIS A O 1
ATOM 3229 N N . LYS A 1 405 ? 8.621 -10.763 -22.164 1.00 86.31 405 LYS A N 1
ATOM 3230 C CA . LYS A 1 405 ? 9.068 -12.123 -22.500 1.00 86.31 405 LYS A CA 1
ATOM 3231 C C . LYS A 1 405 ? 7.948 -12.950 -23.138 1.00 86.31 405 LYS A C 1
ATOM 3233 O O . LYS A 1 405 ? 8.154 -13.593 -24.164 1.00 86.31 405 LYS A O 1
ATOM 3238 N N . SER A 1 406 ? 6.755 -12.935 -22.546 1.00 88.06 406 SER A N 1
ATOM 3239 C CA . SER A 1 406 ? 5.603 -13.686 -23.062 1.00 88.06 406 SER A CA 1
ATOM 3240 C C . SER A 1 406 ? 5.128 -13.134 -24.413 1.00 88.06 406 SER A C 1
ATOM 3242 O O . SER A 1 406 ? 4.823 -13.908 -25.321 1.00 88.06 406 SER A O 1
ATOM 3244 N N . LEU A 1 407 ? 5.137 -11.807 -24.574 1.00 89.44 407 LEU A N 1
ATOM 3245 C CA . LEU A 1 407 ? 4.832 -11.125 -25.832 1.00 89.44 407 LEU A CA 1
ATOM 3246 C C . LEU A 1 407 ? 5.856 -11.458 -26.925 1.00 89.44 407 LEU A C 1
ATOM 3248 O O . LEU A 1 407 ? 5.471 -11.781 -28.048 1.00 89.44 407 LEU A O 1
ATOM 3252 N N . TYR A 1 408 ? 7.147 -11.430 -26.593 1.00 89.25 408 TYR A N 1
ATOM 3253 C CA . TYR A 1 408 ? 8.222 -11.807 -27.504 1.00 89.25 408 TYR A CA 1
ATOM 3254 C C . TYR A 1 408 ? 8.052 -13.250 -27.997 1.00 89.25 408 TYR A C 1
ATOM 3256 O O . TYR A 1 408 ? 8.040 -13.489 -29.203 1.00 89.25 408 TYR A O 1
ATOM 3264 N N . ASN A 1 409 ? 7.825 -14.197 -27.079 1.00 88.38 409 ASN A N 1
ATOM 3265 C CA . ASN A 1 409 ? 7.610 -15.607 -27.417 1.00 88.38 409 ASN A CA 1
ATOM 3266 C C . ASN A 1 409 ? 6.373 -15.811 -28.305 1.00 88.38 409 ASN A C 1
ATOM 3268 O O . ASN A 1 409 ? 6.396 -16.627 -29.228 1.00 88.38 409 ASN A O 1
ATOM 3272 N N . ALA A 1 410 ? 5.295 -15.059 -28.055 1.00 90.19 410 ALA A N 1
ATOM 3273 C CA . ALA A 1 410 ? 4.109 -15.090 -28.901 1.00 90.19 410 ALA A CA 1
ATOM 3274 C C . ALA A 1 410 ? 4.436 -14.598 -30.323 1.00 90.19 410 ALA A C 1
ATOM 3276 O O . ALA A 1 410 ? 4.131 -15.282 -31.298 1.00 90.19 410 ALA A O 1
ATOM 3277 N N . LEU A 1 411 ? 5.114 -13.456 -30.462 1.00 90.50 411 LEU A N 1
ATOM 3278 C CA . LEU A 1 411 ? 5.494 -12.918 -31.772 1.00 90.50 411 LEU A CA 1
ATOM 3279 C C . LEU A 1 411 ? 6.470 -13.835 -32.528 1.00 90.50 411 LEU A C 1
ATOM 3281 O O . LEU A 1 411 ? 6.336 -14.002 -33.741 1.00 90.50 411 LEU A O 1
ATOM 3285 N N . GLN A 1 412 ? 7.390 -14.488 -31.819 1.00 89.12 412 GLN A N 1
ATOM 3286 C CA . GLN A 1 412 ? 8.265 -15.505 -32.396 1.00 89.12 412 GLN A CA 1
ATOM 3287 C C . GLN A 1 412 ? 7.466 -16.718 -32.899 1.00 89.12 412 GLN A C 1
ATOM 3289 O O . GLN A 1 412 ? 7.627 -17.114 -34.050 1.00 89.12 412 GLN A O 1
ATOM 3294 N N . SER A 1 413 ? 6.536 -17.243 -32.095 1.00 90.06 413 SER A N 1
ATOM 3295 C CA . SER A 1 413 ? 5.664 -18.365 -32.490 1.00 90.06 413 SER A CA 1
ATOM 3296 C C . SER A 1 413 ? 4.811 -18.024 -33.718 1.00 90.06 413 SER A C 1
ATOM 3298 O O . SER A 1 413 ? 4.611 -18.855 -34.603 1.00 90.06 413 SER A O 1
ATOM 3300 N N . LEU A 1 414 ? 4.337 -16.776 -33.807 1.00 91.06 414 LEU A N 1
ATOM 3301 C CA . LEU A 1 414 ? 3.601 -16.275 -34.967 1.00 91.06 414 LEU A CA 1
ATOM 3302 C C . LEU A 1 414 ? 4.472 -16.274 -36.232 1.00 91.06 414 LEU A C 1
ATOM 3304 O O . LEU A 1 414 ? 4.007 -16.681 -37.298 1.00 91.06 414 LEU A O 1
ATOM 3308 N N . ARG A 1 415 ? 5.735 -15.847 -36.116 1.00 88.94 415 ARG A N 1
ATOM 3309 C CA . ARG A 1 415 ? 6.707 -15.871 -37.217 1.00 88.94 415 ARG A CA 1
ATOM 3310 C C . ARG A 1 415 ? 7.015 -17.298 -37.671 1.00 88.94 415 ARG A C 1
ATOM 3312 O O . ARG A 1 415 ? 7.038 -17.559 -38.874 1.00 88.94 415 ARG A O 1
ATOM 3319 N N . ASP A 1 416 ? 7.186 -18.206 -36.717 1.00 89.75 416 ASP A N 1
ATOM 3320 C CA . ASP A 1 416 ? 7.526 -19.612 -36.957 1.00 89.75 416 ASP A CA 1
ATOM 3321 C C . ASP A 1 416 ? 6.300 -20.438 -37.423 1.00 89.75 416 ASP A C 1
ATOM 3323 O O . ASP A 1 416 ? 6.416 -21.619 -37.745 1.00 89.75 416 ASP A O 1
ATOM 3327 N N . ARG A 1 417 ? 5.130 -19.788 -37.563 1.00 92.12 417 ARG A N 1
ATOM 3328 C CA . ARG A 1 417 ? 3.835 -20.350 -38.002 1.00 92.12 417 ARG A CA 1
ATOM 3329 C C . ARG A 1 417 ? 3.242 -21.389 -37.042 1.00 92.12 417 ARG A C 1
ATOM 3331 O O . ARG A 1 417 ? 2.400 -22.195 -37.439 1.00 92.12 417 ARG A O 1
ATOM 3338 N N . GLU A 1 418 ? 3.612 -21.325 -35.768 1.00 94.12 418 GLU A N 1
ATOM 3339 C CA . GLU A 1 418 ? 3.053 -22.145 -34.694 1.00 94.12 418 GLU A CA 1
ATOM 3340 C C . GLU A 1 418 ? 1.855 -21.451 -34.030 1.00 94.12 418 GLU A C 1
ATOM 3342 O O . GLU A 1 418 ? 1.950 -20.829 -32.968 1.00 94.12 418 GLU A O 1
ATOM 3347 N N . PHE A 1 419 ? 0.683 -21.554 -34.659 1.00 92.81 419 PHE A N 1
ATOM 3348 C CA . PHE A 1 419 ? -0.516 -20.859 -34.180 1.00 92.81 419 PHE A CA 1
ATOM 3349 C C . PHE A 1 419 ? -1.009 -21.350 -32.809 1.00 92.81 419 PHE A C 1
ATOM 3351 O O . PHE A 1 419 ? -1.494 -20.543 -32.020 1.00 92.81 419 PHE A O 1
ATOM 3358 N N . SER A 1 420 ? -0.872 -22.641 -32.489 1.00 92.00 420 SER A N 1
ATOM 3359 C CA . SER A 1 420 ? -1.265 -23.183 -31.177 1.00 92.00 420 SER A CA 1
ATOM 3360 C C . SER A 1 420 ? -0.451 -22.559 -30.042 1.00 92.00 420 SER A C 1
ATOM 3362 O O . SER A 1 420 ? -1.027 -22.003 -29.107 1.00 92.00 420 SER A O 1
ATOM 3364 N N . THR A 1 421 ? 0.878 -22.567 -30.176 1.00 90.06 421 THR A N 1
ATOM 3365 C CA . THR A 1 421 ? 1.827 -21.995 -29.211 1.00 90.06 421 THR A CA 1
ATOM 3366 C C . THR A 1 421 ? 1.615 -20.487 -29.055 1.00 90.06 421 THR A C 1
ATOM 3368 O O . THR A 1 421 ? 1.652 -19.956 -27.940 1.00 90.06 421 THR A O 1
ATOM 3371 N N . PHE A 1 422 ? 1.308 -19.795 -30.158 1.00 92.06 422 PHE A N 1
ATOM 3372 C CA . PHE A 1 422 ? 0.938 -18.382 -30.150 1.00 92.06 422 PHE A CA 1
ATOM 3373 C C . PHE A 1 422 ? -0.311 -18.107 -29.298 1.00 92.06 422 PHE A C 1
ATOM 3375 O O . PHE A 1 422 ? -0.266 -17.258 -28.405 1.00 92.06 422 PHE A O 1
ATOM 3382 N N . TYR A 1 423 ? -1.418 -18.823 -29.536 1.00 91.75 423 TYR A N 1
ATOM 3383 C CA . TYR A 1 423 ? -2.666 -18.596 -28.798 1.00 91.75 423 TYR A CA 1
ATOM 3384 C C . TYR A 1 423 ? -2.533 -18.917 -27.306 1.00 91.75 423 TYR A C 1
ATOM 3386 O O . TYR A 1 423 ? -3.083 -18.190 -26.475 1.00 91.75 423 TYR A O 1
ATOM 3394 N N . GLU A 1 424 ? -1.791 -19.968 -26.952 1.00 90.88 424 GLU A N 1
ATOM 3395 C CA . GLU A 1 424 ? -1.515 -20.316 -25.556 1.00 90.88 424 GLU A CA 1
ATOM 3396 C C . GLU A 1 424 ? -0.674 -19.245 -24.857 1.00 90.88 424 GLU A C 1
ATOM 3398 O O . GLU A 1 424 ? -1.057 -18.772 -23.784 1.00 90.88 424 GLU A O 1
ATOM 3403 N N . SER A 1 425 ? 0.411 -18.797 -25.494 1.00 87.44 425 SER A N 1
ATOM 3404 C CA . SER A 1 425 ? 1.295 -17.754 -24.956 1.00 87.44 425 SER A CA 1
ATOM 3405 C C . SER A 1 425 ? 0.562 -16.422 -24.783 1.00 87.44 425 SER A C 1
ATOM 3407 O O . SER A 1 425 ? 0.695 -15.772 -23.747 1.00 87.44 425 SER A O 1
ATOM 3409 N N . LEU A 1 426 ? -0.276 -16.038 -25.753 1.00 90.19 426 LEU A N 1
ATOM 3410 C CA . LEU A 1 426 ? -1.089 -14.823 -25.686 1.00 90.19 426 LEU A CA 1
ATOM 3411 C C . LEU A 1 426 ? -2.126 -14.888 -24.558 1.00 90.19 426 LEU A C 1
ATOM 3413 O O . LEU A 1 426 ? -2.313 -13.918 -23.822 1.00 90.19 426 LEU A O 1
ATOM 3417 N N . LYS A 1 427 ? -2.810 -16.030 -24.410 1.00 90.31 427 LYS A N 1
ATOM 3418 C CA . LYS A 1 427 ? -3.779 -16.236 -23.328 1.00 90.31 427 LYS A CA 1
ATOM 3419 C C . LYS A 1 427 ? -3.093 -16.177 -21.967 1.00 90.31 427 LYS A C 1
ATOM 3421 O O . LYS A 1 427 ? -3.621 -15.552 -21.053 1.00 90.31 427 LYS A O 1
ATOM 3426 N N . TYR A 1 428 ? -1.929 -16.805 -21.846 1.00 88.56 428 TYR A N 1
ATOM 3427 C CA . TYR A 1 428 ? -1.138 -16.799 -20.626 1.00 88.56 428 TYR A CA 1
ATOM 3428 C C . TYR A 1 428 ? -0.669 -15.388 -20.251 1.00 88.56 428 TYR A C 1
ATOM 3430 O O . TYR A 1 428 ? -0.897 -14.968 -19.120 1.00 88.56 428 TYR A O 1
ATOM 3438 N N . ALA A 1 429 ? -0.114 -14.629 -21.205 1.00 86.81 429 ALA A N 1
ATOM 3439 C CA . ALA A 1 429 ? 0.281 -13.235 -20.993 1.00 86.81 429 ALA A CA 1
ATOM 3440 C C . ALA A 1 429 ? -0.905 -12.381 -20.521 1.00 86.81 429 ALA A C 1
ATOM 3442 O O . ALA A 1 429 ? -0.815 -11.699 -19.509 1.00 86.81 429 ALA A O 1
ATOM 3443 N N . ARG A 1 430 ? -2.060 -12.494 -21.192 1.00 88.38 430 ARG A N 1
ATOM 3444 C CA . ARG A 1 430 ? -3.271 -11.748 -20.822 1.00 88.38 430 ARG A CA 1
ATOM 3445 C C . ARG A 1 430 ? -3.746 -12.057 -19.403 1.00 88.38 430 ARG A C 1
ATOM 3447 O O . ARG A 1 430 ? -4.114 -11.142 -18.680 1.00 88.38 430 ARG A O 1
ATOM 3454 N N . VAL A 1 431 ? -3.798 -13.334 -19.018 1.00 88.75 431 VAL A N 1
ATOM 3455 C CA . VAL A 1 431 ? -4.253 -13.725 -17.672 1.00 88.75 431 VAL A CA 1
ATOM 3456 C C . VAL A 1 431 ? -3.314 -13.171 -16.604 1.00 88.75 431 VAL A C 1
ATOM 3458 O O . VAL A 1 431 ? -3.798 -12.713 -15.574 1.00 88.75 431 VAL A O 1
ATOM 3461 N N . LYS A 1 432 ? -2.005 -13.159 -16.867 1.00 84.25 432 LYS A N 1
ATOM 3462 C CA . LYS A 1 432 ? -1.016 -12.583 -15.956 1.00 84.25 432 LYS A CA 1
ATOM 3463 C C . LYS A 1 432 ? -1.161 -11.081 -15.776 1.00 84.25 432 LYS A C 1
ATOM 3465 O O . LYS A 1 432 ? -1.215 -10.641 -14.637 1.00 84.25 432 LYS A O 1
ATOM 3470 N N . GLU A 1 433 ? -1.304 -10.322 -16.861 1.00 82.88 433 GLU A N 1
ATOM 3471 C CA . GLU A 1 433 ? -1.524 -8.872 -16.758 1.00 82.88 433 GLU A CA 1
ATOM 3472 C C . GLU A 1 433 ? -2.787 -8.552 -15.956 1.00 82.88 433 GLU A C 1
ATOM 3474 O O . GLU A 1 433 ? -2.789 -7.661 -15.113 1.00 82.88 433 GLU A O 1
ATOM 3479 N N . VAL A 1 434 ? -3.860 -9.324 -16.159 1.00 85.25 434 VAL A N 1
ATOM 3480 C CA . VAL A 1 434 ? -5.096 -9.162 -15.380 1.00 85.25 434 VAL A CA 1
ATOM 3481 C C . VAL A 1 434 ? -4.885 -9.527 -13.907 1.00 85.25 434 VAL A C 1
ATOM 3483 O O . VAL A 1 434 ? -5.471 -8.888 -13.037 1.00 85.25 434 VAL A O 1
ATOM 3486 N N . GLU A 1 435 ? -4.070 -10.537 -13.601 1.00 83.69 435 GLU A N 1
ATOM 3487 C CA . GLU A 1 435 ? -3.735 -10.898 -12.221 1.00 83.69 435 GLU A CA 1
ATOM 3488 C C . GLU A 1 435 ? -2.942 -9.784 -11.522 1.00 83.69 435 GLU A C 1
ATOM 3490 O O . GLU A 1 435 ? -3.279 -9.423 -10.394 1.00 83.69 435 GLU A O 1
ATOM 3495 N N . GLU A 1 436 ? -1.948 -9.202 -12.196 1.00 76.62 436 GLU A N 1
ATOM 3496 C CA . GLU A 1 436 ? -1.165 -8.074 -11.677 1.00 76.62 436 GLU A CA 1
ATOM 3497 C C . GLU A 1 436 ? -2.028 -6.815 -11.515 1.00 76.62 436 GLU A C 1
ATOM 3499 O O . GLU A 1 436 ? -2.006 -6.187 -10.456 1.00 76.62 436 GLU A O 1
ATOM 3504 N N . LEU A 1 437 ? -2.910 -6.522 -12.478 1.00 78.88 437 LEU A N 1
ATOM 3505 C CA . LEU A 1 437 ? -3.920 -5.465 -12.362 1.00 78.88 437 LEU A CA 1
ATOM 3506 C C . LEU A 1 437 ? -4.814 -5.655 -11.125 1.00 78.88 437 LEU A C 1
ATOM 3508 O O . LEU A 1 437 ? -5.137 -4.693 -10.433 1.00 78.88 437 LEU A O 1
ATOM 3512 N N . CYS A 1 438 ? -5.211 -6.896 -10.822 1.00 76.75 438 CYS A N 1
ATOM 3513 C CA . CYS A 1 438 ? -6.031 -7.198 -9.646 1.00 76.75 438 CYS A CA 1
ATOM 3514 C C . CYS A 1 438 ? -5.259 -7.086 -8.321 1.00 76.75 438 CYS A C 1
ATOM 3516 O O . CYS A 1 438 ? -5.888 -6.955 -7.268 1.00 76.75 438 CYS A O 1
ATOM 3518 N N . LYS A 1 439 ? -3.923 -7.179 -8.347 1.00 73.12 439 LYS A N 1
ATOM 3519 C CA . LYS A 1 439 ? -3.057 -6.974 -7.173 1.00 73.12 439 LYS A CA 1
ATOM 3520 C C . LYS A 1 439 ? -2.768 -5.492 -6.925 1.00 73.12 439 LYS A C 1
ATOM 3522 O O . LYS A 1 439 ? -2.559 -5.118 -5.767 1.00 73.12 439 LYS A O 1
ATOM 3527 N N . GLY A 1 440 ? -2.762 -4.686 -7.989 1.00 68.00 440 GLY A N 1
ATOM 3528 C CA . GLY A 1 440 ? -2.517 -3.248 -7.955 1.00 68.00 440 GLY A CA 1
ATOM 3529 C C . GLY A 1 440 ? -3.480 -2.483 -7.043 1.00 68.00 440 GLY A C 1
ATOM 3530 O O . GLY A 1 440 ? -4.616 -2.894 -6.789 1.00 68.00 440 GLY A O 1
ATOM 3531 N N . SER A 1 441 ? -3.009 -1.353 -6.514 1.00 69.00 441 SER A N 1
ATOM 3532 C CA . SER A 1 441 ? -3.837 -0.462 -5.700 1.00 69.00 441 SER A CA 1
ATOM 3533 C C . SER A 1 441 ? -4.819 0.312 -6.575 1.00 69.00 441 SER A C 1
ATOM 3535 O O . SER A 1 441 ? -4.433 0.928 -7.561 1.00 69.00 441 SER A O 1
ATOM 3537 N N . LEU A 1 442 ? -6.090 0.353 -6.169 1.00 70.88 442 LEU A N 1
ATOM 3538 C CA . LEU A 1 442 ? -7.112 1.179 -6.823 1.00 70.88 442 LEU A CA 1
ATOM 3539 C C . LEU A 1 442 ? -6.982 2.673 -6.482 1.00 70.88 442 LEU A C 1
ATOM 3541 O O . LEU A 1 442 ? -7.804 3.471 -6.926 1.00 70.88 442 LEU A O 1
ATOM 3545 N N . GLU A 1 443 ? -5.992 3.058 -5.672 1.00 69.56 443 GLU A N 1
ATOM 3546 C CA . GLU A 1 443 ? -5.799 4.450 -5.274 1.00 69.56 443 GLU A CA 1
ATOM 3547 C C . GLU A 1 443 ? -5.236 5.316 -6.404 1.00 69.56 443 GLU A C 1
ATOM 3549 O O . GLU A 1 443 ? -5.640 6.468 -6.519 1.00 69.56 443 GLU A O 1
ATOM 3554 N N . SER A 1 444 ? -4.353 4.800 -7.267 1.00 69.81 444 SER A N 1
ATOM 3555 C CA . SER A 1 444 ? -3.777 5.600 -8.355 1.00 69.81 444 SER A CA 1
ATOM 3556 C C . SER A 1 444 ? -4.155 5.068 -9.731 1.00 69.81 444 SER A C 1
ATOM 3558 O O . SER A 1 444 ? -3.913 3.913 -10.078 1.00 69.81 444 SER A O 1
ATOM 3560 N N . VAL A 1 445 ? -4.700 5.951 -10.573 1.00 71.75 445 VAL A N 1
ATOM 3561 C CA . VAL A 1 445 ? -4.995 5.633 -11.982 1.00 71.75 445 VAL A CA 1
ATOM 3562 C C . VAL A 1 445 ? -3.698 5.420 -12.772 1.00 71.75 445 VAL A C 1
ATOM 3564 O O . VAL A 1 445 ? -3.673 4.681 -13.753 1.00 71.75 445 VAL A O 1
ATOM 3567 N N . TYR A 1 446 ? -2.594 6.013 -12.311 1.00 72.94 446 TYR A N 1
ATOM 3568 C CA . TYR A 1 446 ? -1.269 5.836 -12.900 1.00 72.94 446 TYR A CA 1
ATOM 3569 C C . TYR A 1 446 ? -0.772 4.383 -12.846 1.00 72.94 446 TYR A C 1
ATOM 3571 O O . TYR A 1 446 ? -0.024 3.976 -13.725 1.00 72.94 446 TYR A O 1
ATOM 3579 N N . SER A 1 447 ? -1.226 3.581 -11.875 1.00 71.31 447 SER A N 1
ATOM 3580 C CA . SER A 1 447 ? -0.930 2.140 -11.838 1.00 71.31 447 SER A CA 1
ATOM 3581 C C . SER A 1 447 ? -1.730 1.333 -12.875 1.00 71.31 447 SER A C 1
ATOM 3583 O O . SER A 1 447 ? -1.289 0.280 -13.330 1.00 71.31 447 SER A O 1
ATOM 3585 N N . LEU A 1 448 ? -2.892 1.850 -13.293 1.00 75.94 448 LEU A N 1
ATOM 3586 C CA . LEU A 1 448 ? -3.809 1.188 -14.224 1.00 75.94 448 LEU A CA 1
ATOM 3587 C C . LEU A 1 448 ? -3.487 1.517 -15.689 1.00 75.94 448 LEU A C 1
ATOM 3589 O O . LEU A 1 448 ? -3.627 0.666 -16.555 1.00 75.94 448 LEU A O 1
ATOM 3593 N N . TYR A 1 449 ? -3.053 2.740 -16.006 1.00 77.62 449 TYR A N 1
ATOM 3594 C CA . TYR A 1 449 ? -2.818 3.132 -17.405 1.00 77.62 449 TYR A CA 1
ATOM 3595 C C . TYR A 1 449 ? -1.779 2.292 -18.155 1.00 77.62 449 TYR A C 1
ATOM 3597 O O . TYR A 1 449 ? -2.023 1.988 -19.316 1.00 77.62 449 TYR A O 1
ATOM 3605 N N . PRO A 1 450 ? -0.638 1.910 -17.559 1.00 74.88 450 PRO A N 1
ATOM 3606 C CA . PRO A 1 450 ? 0.352 1.104 -18.264 1.00 74.88 450 PRO A CA 1
ATOM 3607 C C . PRO A 1 450 ? -0.088 -0.340 -18.549 1.00 74.88 450 PRO A C 1
ATOM 3609 O O . PRO A 1 450 ? 0.571 -1.014 -19.340 1.00 74.88 450 PRO A O 1
ATOM 3612 N N . THR A 1 451 ? -1.130 -0.826 -17.864 1.00 73.19 451 THR A N 1
ATOM 3613 C CA . THR A 1 451 ? -1.669 -2.190 -17.999 1.00 73.19 451 THR A CA 1
ATOM 3614 C C . THR A 1 451 ? -2.895 -2.263 -18.921 1.00 73.19 451 THR A C 1
ATOM 3616 O O . THR A 1 451 ? -3.227 -3.352 -19.394 1.00 73.19 451 THR A O 1
ATOM 3619 N N . LEU A 1 452 ? -3.553 -1.126 -19.190 1.00 72.00 452 LEU A N 1
ATOM 3620 C CA . LEU A 1 452 ? -4.619 -0.961 -20.193 1.00 72.00 452 LEU A CA 1
ATOM 3621 C C . LEU A 1 452 ? -4.042 -0.856 -21.610 1.00 72.00 452 LEU A C 1
ATOM 3623 O O . LEU A 1 452 ? -4.666 -1.448 -22.524 1.00 72.00 452 LEU A O 1
#

Foldseek 3Di:
DVVLVVLLVVLVLQLLLLCCLAPNVVVVCVVCVVVPDPVVVVSVVSHDPDPDGDDDDQLPDPQLCVLLLPLCLLAPPVDDLQVSLLSNLLSLLNSNLQPPSSLNSSNSNSNRDRVVSLVCVLVSLVSSLLPDPPCPSQVSCQVSLQVRLLQQVVLPVPDPDFQDDPLPPVPPPPVSPRHDPLVSLVSSLVSLVSQQPAARPPDDDNNVRSPSHDHQLQSNLVSCVVSLVLVSSVVSLVVNLVVVVVVVVVVCVVDDDDDPPPSQLVVVQVVCCVPRVGRSLVSQCSSCVSQVPLPVLVSSVLVPPPDLSSVLNNCVSVVVLVVNLVSLVPDPVDDPQSSLLSNLVSCVSVVVLVVSVVSVVVCVVVDPAHDPSVVLSVLVSCVVVVNLPDDDPDDPPPPDQDQSSLVSQLVVCVVVVNVVSNVVSVVVSLVVLVVSVVSHDPSHCVSVVVSD

Sequence (452 aa):
MKLGSVKVRSAAVTCLKNILATKTGHSFWEIYKKTTDPMLIYLHPFRTSRKKFLEVPRIDKENPLEGLDDTSLWIPQSKNHDIWIKTLTCAVLDSGGTKSEILQLLKPMCEVKTDFCQTVLPYLIHDILLQDTNESWRNLLSTHIQGFFTNCFRHSSQTSRSTTPANLDSESEHIFRGCLDKKSQRTMLAIVDYMRRQKRPSSGTVFDDAFWLELNYLEVAKVAQSCAAHFTALLYAEIYADKKSMEDQEKRSLTFEEGSQSTTISSLSEKSKEESGISLQDLLLEIYRSIGEPDSLYGCGGGKMLQPLTRLRTYEHEAMWGKALVTYDLETAISSSTRQAGIIQALQNLGLCHILSVYLKGLDHENKEWCAELQELHYQAAWRNMQWDHCICVNKGAEGASYHKSLYNALQSLRDREFSTFYESLKYARVKEVEELCKGSLESVYSLYPTL

Radius of gyration: 27.77 Å; chains: 1; bounding box: 71×65×77 Å

InterPro domains:
  IPR003151 PIK-related kinase, FAT [PF02259] (376-452)
  IPR014009 PIK-related kinase, FAT domain [PS51189] (219-452)
  IPR038980 Serine/threonine-protein kinase ATM, plant [PTHR37079] (5-452)
  IPR056802 Serine/threonine-protein kinase ATR-like, M-HEAT region [PF25030] (78-299)